Protein AF-A0A382EVH0-F1 (afdb_monomer_lite)

Radius of gyration: 31.36 Å; chains: 1; bounding box: 97×51×86 Å

pLDDT: mean 79.35, std 12.84, range [33.25, 96.19]

Secondary structure (DSSP, 8-state):
-HHHIIIIIIT----SSHHHHHHHHHHHHGGGSS-SS-THHHHHHHHHHHHHHHHIIIIIHHHHHHHHHSS---SS-SS-EE-HHHHHHHH-S---EE---SHHHHHHHHS-HHHHHHHHHHHHHHHHHHHHHHHTTS-TT--TT--HHHHHHHHIIIIIHHHHHHHHHHHHHHHHHHHHHHHHHHHHHHHTTTT-------TT--SS--SSS---------PPPHHHHHHHHHHHHHHHHHHHHHH-TTTS-HHHHHHHHHIIIIIHHHHHHHHHHHHHHHS-----TTHHHHHHHHTT--SSGGGGS-------TTHHHHHHHHHHTT--HHHHHHHHHHHHHHHHHHHHHHHHHHHHHS-SSSTT-HHHHHHHHHHHHHHHHHHHTT---EEE-TT-EETTEEPPTTEEEEE-S-PPTT-EEEEEEEEES-TT-S-GGGS---PPPPPEEEEE-SS----PPPPPP-----------TTSPPPEEEESPTTEEE-SSS--EEEE--TTTTTT-EEEEEEESSTTS-STT-EETT---HHHHHHH-

Sequence (548 aa):
YMLFRLVSDREHLPFPTAPQSALASMALAEESGSEEQTWKWPCFLIGATIGLVFGLIYVGIPALTETFADKKVTILPIPFADLTPMLGRFVGATPIAISFSLAPIFAGLLLPFWSVMGSFAGVLLFMATSPVLHHFGFMPRWVPGMGAVQTQITAGVDFWQPFGMGITLAVAIISIKQVMRAGRERREDRAHKENQDDTCGHPDCSQPAQVRGYCIKHLNRGDFPLWICLSLFFVGAAYPIFLAKTLFPVLVSTSLLVVILLIAFVYAPIMSFVSARLDGLIGQNIQIPHLHEATVFLTGYRGLEIWFVPLAGSDFGGGAETFRIIELTGMRFTSLLKAELVLVPIVLGASLMYWSFLWKLAPIPSDAYPYVQTFWPARAFHEAVRYSATQYSRMWRAGEQVEEETVPLGQAVWSPANLRDQALYYWRVRLTDELEVRNPDLREYGPWSTTGYFYTDFSGAGGQRPPPVAVTARDEEEGAGHLPEVELVGPAQGELVATHEAYLRARVPPSWDERLAVVFELDTDPLFAGHFFQGSSETPVFFETYWR

Organism: NCBI:txid408172

Foldseek 3Di:
DVLLCCQCVPVVFQLLQLLVVLVVVVLVVPVVDDDDDDPSVVVVVVVVVCCVVCCCLQPVQQVVCCVPVVDRDRPADPQWAWCCLVCCVPQPLATDTGGPDCVVVVVCVRADPVVVVVVVVVSVCCSNVRRVCVVVVLQVPDDRRDTNLVSCLRSCLSPVVVVVLVVLVVVVVVLVVVVVVVVVVVVVVVVVPPPDDDPDDDPPDPDPDDDDDDPPVPLPQQDDDVVVVVVVLVVVLVVLLVVLCVVPVPLCDPVNSVVLCCLSPPVQVSQLSSQLNCCSHRVGGRDNPCPLLVSLVVSLAAAQVSNVRDRNNDHPNVVSSVSVSCVSNSHHPVVVVVVCVVVVVVVVVVVVVVVVVVVPPDPPPDPVCVVRVPCVVSVVVVVVLSSCQSFWKDKDAAQDDDPNDGAHQQKMKIWHGDDDAFAKKKKKKWKFLPPVDPDPVPTFIADIAQIAMETEHQPVPDDDRDDDDDDDDPPDPHTDPVADHKDWDDDHHHYYDNDNTDIGMIGGPNVCRVRMDMKMWMDSDNVQPDPRIDINSDHRSNNVSPPD

Structure (mmCIF, N/CA/C/O backbone):
data_AF-A0A382EVH0-F1
#
_entry.id   AF-A0A382EVH0-F1
#
loop_
_atom_site.group_PDB
_atom_site.id
_atom_site.type_symbol
_atom_site.label_atom_id
_atom_site.label_alt_id
_atom_site.label_comp_id
_atom_site.label_asym_id
_atom_site.label_entity_id
_atom_site.label_seq_id
_atom_site.pdbx_PDB_ins_code
_atom_site.Cartn_x
_atom_site.Cartn_y
_atom_site.Cartn_z
_atom_site.occupancy
_atom_site.B_iso_or_equiv
_atom_site.auth_seq_id
_atom_site.auth_comp_id
_atom_site.auth_asym_id
_atom_site.auth_atom_id
_atom_site.pdbx_PDB_model_num
ATOM 1 N N . TYR A 1 1 ? 23.318 7.253 -4.326 1.00 84.12 1 TYR A N 1
ATOM 2 C CA . TYR A 1 1 ? 24.752 7.462 -4.631 1.00 84.12 1 TYR A CA 1
ATOM 3 C C . TYR A 1 1 ? 25.706 6.752 -3.665 1.00 84.12 1 TYR A C 1
ATOM 5 O O . TYR A 1 1 ? 26.525 5.973 -4.127 1.00 84.12 1 TYR A O 1
ATOM 13 N N . MET A 1 2 ? 25.634 6.963 -2.340 1.00 85.62 2 MET A N 1
ATOM 14 C CA . MET A 1 2 ? 26.562 6.295 -1.399 1.00 85.62 2 MET A CA 1
ATOM 15 C C . MET A 1 2 ? 26.546 4.761 -1.533 1.00 85.62 2 MET A C 1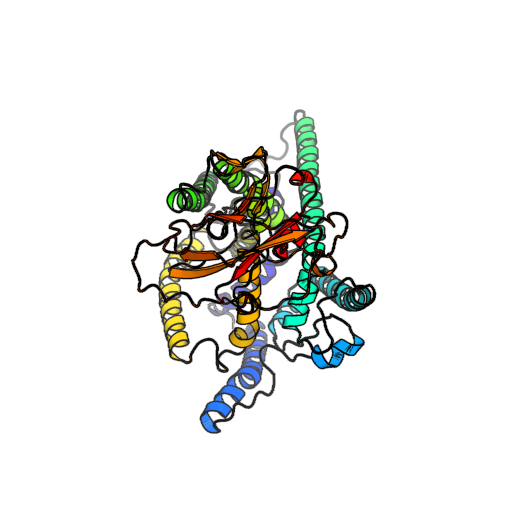
ATOM 17 O O . MET A 1 2 ? 27.600 4.138 -1.598 1.00 85.62 2 MET A O 1
ATOM 21 N N . LEU A 1 3 ? 25.351 4.172 -1.647 1.00 87.12 3 LEU A N 1
ATOM 22 C CA . LEU A 1 3 ? 25.166 2.735 -1.874 1.00 87.12 3 LEU A CA 1
ATOM 23 C C . LEU A 1 3 ? 25.807 2.267 -3.184 1.00 87.12 3 LEU A C 1
ATOM 25 O O . LEU A 1 3 ? 26.497 1.257 -3.190 1.00 87.12 3 LEU A O 1
ATOM 29 N N . PHE A 1 4 ? 25.672 3.048 -4.258 1.00 86.00 4 PHE A N 1
ATOM 30 C CA . PHE A 1 4 ? 26.354 2.790 -5.526 1.00 86.00 4 PHE A CA 1
ATOM 31 C C . PHE A 1 4 ? 27.880 2.695 -5.336 1.00 86.00 4 PHE A C 1
ATOM 33 O O . PHE A 1 4 ? 28.479 1.716 -5.767 1.00 86.00 4 PHE A O 1
ATOM 40 N N . ARG A 1 5 ? 28.508 3.626 -4.601 1.00 82.94 5 ARG A N 1
ATOM 41 C CA . ARG A 1 5 ? 29.955 3.545 -4.322 1.00 82.94 5 ARG A CA 1
ATOM 42 C C . ARG A 1 5 ? 30.335 2.315 -3.491 1.00 82.94 5 ARG A C 1
ATOM 44 O O . ARG A 1 5 ? 31.401 1.739 -3.670 1.00 82.94 5 ARG A O 1
ATOM 51 N N . LEU A 1 6 ? 29.475 1.894 -2.566 1.00 79.81 6 LEU A N 1
ATOM 52 C CA . LEU A 1 6 ? 29.726 0.700 -1.753 1.00 79.81 6 LEU A CA 1
ATOM 53 C C . LEU A 1 6 ? 29.590 -0.597 -2.558 1.00 79.81 6 LEU A C 1
ATOM 55 O O . LEU A 1 6 ? 30.369 -1.522 -2.361 1.00 79.81 6 LEU A O 1
ATOM 59 N N . VAL A 1 7 ? 28.610 -0.670 -3.449 1.00 81.62 7 VAL A N 1
ATOM 60 C CA . VAL A 1 7 ? 28.217 -1.904 -4.136 1.00 81.62 7 VAL A CA 1
ATOM 61 C C . VAL A 1 7 ? 28.938 -2.052 -5.483 1.00 81.62 7 VAL A C 1
ATOM 63 O O . VAL A 1 7 ? 29.468 -3.114 -5.794 1.00 81.62 7 VAL A O 1
ATOM 66 N N . SER A 1 8 ? 29.032 -0.979 -6.266 1.00 78.25 8 SER A N 1
ATOM 67 C CA . SER A 1 8 ? 29.723 -0.969 -7.561 1.00 78.25 8 SER A CA 1
ATOM 68 C C . SER A 1 8 ? 31.223 -0.721 -7.412 1.00 78.25 8 SER A C 1
ATOM 70 O O . SER A 1 8 ? 32.026 -1.524 -7.882 1.00 78.25 8 SER A O 1
ATOM 72 N N . ASP A 1 9 ? 31.625 0.362 -6.733 1.00 73.56 9 ASP A N 1
ATOM 73 C CA . ASP A 1 9 ? 33.047 0.747 -6.701 1.00 73.56 9 ASP A CA 1
ATOM 74 C C . ASP A 1 9 ? 33.857 -0.107 -5.716 1.00 73.56 9 ASP A C 1
ATOM 76 O O . ASP A 1 9 ? 35.034 -0.365 -5.951 1.00 73.56 9 ASP A O 1
ATOM 80 N N . ARG A 1 10 ? 33.250 -0.537 -4.601 1.00 70.38 10 ARG A N 1
ATOM 81 C CA . ARG A 1 10 ? 33.931 -1.339 -3.571 1.00 70.38 10 ARG A CA 1
ATOM 82 C C . ARG A 1 10 ? 33.683 -2.842 -3.698 1.00 70.38 10 ARG A C 1
ATOM 84 O O . ARG A 1 10 ? 34.607 -3.607 -3.433 1.00 70.38 10 ARG A O 1
ATOM 91 N N . GLU A 1 11 ? 32.463 -3.274 -4.013 1.00 71.12 11 GLU A N 1
ATOM 92 C CA . GLU A 1 11 ? 32.129 -4.707 -4.122 1.00 71.12 11 GLU A CA 1
ATOM 93 C C . GLU A 1 11 ? 32.141 -5.242 -5.558 1.00 71.12 11 GLU A C 1
ATOM 95 O O . GLU A 1 11 ? 32.131 -6.459 -5.727 1.00 71.12 11 GLU A O 1
ATOM 100 N N . HIS A 1 12 ? 32.232 -4.373 -6.571 1.00 73.12 12 HIS A N 1
ATOM 101 C CA . HIS A 1 12 ? 32.300 -4.748 -7.988 1.00 73.12 12 HIS A CA 1
ATOM 102 C C . HIS A 1 12 ? 31.192 -5.708 -8.421 1.00 73.12 12 HIS A C 1
ATOM 104 O O . HIS A 1 12 ? 31.428 -6.678 -9.143 1.00 73.12 12 HIS A O 1
ATOM 110 N N . LEU A 1 13 ? 29.969 -5.442 -7.964 1.00 77.38 13 LEU A N 1
ATOM 111 C CA . LEU A 1 13 ? 28.834 -6.269 -8.343 1.00 77.38 13 LEU A CA 1
ATOM 112 C C . LEU A 1 13 ? 28.483 -6.096 -9.831 1.00 77.38 13 LEU A C 1
ATOM 114 O O . LEU A 1 13 ? 28.702 -5.021 -10.397 1.00 77.38 13 LEU A O 1
ATOM 118 N N . PRO A 1 14 ? 27.965 -7.154 -10.481 1.00 76.00 14 PRO A N 1
ATOM 119 C CA . PRO A 1 14 ? 27.775 -7.177 -11.929 1.00 76.00 14 PRO A CA 1
ATOM 120 C C . PRO A 1 14 ? 26.652 -6.259 -12.433 1.00 76.00 14 PRO A C 1
ATOM 122 O O . PRO A 1 14 ? 26.761 -5.775 -13.556 1.00 76.00 14 PRO A O 1
ATOM 125 N N . PHE A 1 15 ? 25.613 -6.007 -11.626 1.00 82.38 15 PHE A N 1
ATOM 126 C CA . PHE A 1 15 ? 24.382 -5.297 -12.009 1.00 82.38 15 PHE A CA 1
ATOM 127 C C . PHE A 1 15 ? 23.805 -5.826 -13.334 1.00 82.38 15 PHE A C 1
ATOM 129 O O . PHE A 1 15 ? 23.929 -5.161 -14.358 1.00 82.38 15 PHE A O 1
ATOM 136 N N . PRO A 1 16 ? 23.198 -7.025 -13.361 1.00 79.12 16 PRO A N 1
ATOM 137 C CA . PRO A 1 16 ? 22.853 -7.713 -14.611 1.00 79.12 16 PRO A CA 1
ATOM 138 C C . PRO A 1 16 ? 21.879 -6.939 -15.519 1.00 79.12 16 PRO A C 1
ATOM 140 O O . PRO A 1 16 ? 21.933 -7.083 -16.740 1.00 79.12 16 PRO A O 1
ATOM 143 N N . THR A 1 17 ? 21.015 -6.104 -14.946 1.00 81.94 17 THR A N 1
ATOM 144 C CA . THR A 1 17 ? 19.997 -5.307 -15.649 1.00 81.94 17 THR A CA 1
ATOM 145 C C . THR A 1 17 ? 20.523 -3.954 -16.148 1.00 81.94 17 THR A C 1
ATOM 147 O O . THR A 1 17 ? 20.099 -3.479 -17.203 1.00 81.94 17 THR A O 1
ATOM 150 N N . ALA A 1 18 ? 21.516 -3.361 -15.473 1.00 83.50 18 ALA A N 1
ATOM 151 C CA . ALA A 1 18 ? 22.031 -2.032 -15.812 1.00 83.50 18 ALA A CA 1
ATOM 152 C C . ALA A 1 18 ? 22.633 -1.921 -17.235 1.00 83.50 18 ALA A C 1
ATOM 154 O O . ALA A 1 18 ? 22.338 -0.936 -17.916 1.00 83.50 18 ALA A O 1
ATOM 155 N N . PRO A 1 19 ? 23.428 -2.888 -17.746 1.00 81.38 19 PRO A N 1
ATOM 156 C CA . PRO A 1 19 ? 23.922 -2.858 -19.122 1.00 81.38 19 PRO A CA 1
ATOM 157 C C . PRO A 1 19 ? 22.810 -2.848 -20.164 1.00 81.38 19 PRO A C 1
ATOM 159 O O . PRO A 1 19 ? 22.935 -2.151 -21.164 1.00 81.38 19 PRO A O 1
ATOM 162 N N . GLN A 1 20 ? 21.713 -3.572 -19.927 1.00 80.81 20 GLN A N 1
ATOM 163 C CA . GLN A 1 20 ? 20.587 -3.616 -20.862 1.00 80.81 20 GLN A CA 1
ATOM 164 C C . GLN A 1 20 ? 19.915 -2.243 -20.961 1.00 80.81 20 GLN A C 1
ATOM 166 O O . GLN A 1 20 ? 19.731 -1.713 -22.057 1.00 80.81 20 GLN A O 1
ATOM 171 N N . SER A 1 21 ? 19.637 -1.621 -19.814 1.00 82.69 21 SER A N 1
ATOM 172 C CA . SER A 1 21 ? 19.067 -0.270 -19.739 1.00 82.69 21 SER A CA 1
ATOM 173 C C . SER A 1 21 ? 19.998 0.794 -20.337 1.00 82.69 21 SER A C 1
ATOM 175 O O . SER A 1 21 ? 19.539 1.714 -21.022 1.00 82.69 21 SER A O 1
ATOM 177 N N . ALA A 1 22 ? 21.313 0.662 -20.129 1.00 82.38 22 ALA A N 1
ATOM 178 C CA . ALA A 1 22 ? 22.314 1.549 -20.719 1.00 82.38 22 ALA A CA 1
ATOM 179 C C . ALA A 1 22 ? 22.361 1.419 -22.249 1.00 82.38 22 ALA A C 1
ATOM 181 O O . ALA A 1 22 ? 22.276 2.429 -22.944 1.00 82.38 22 ALA A O 1
ATOM 182 N N . LEU A 1 23 ? 22.414 0.191 -22.778 1.00 80.31 23 LEU A N 1
ATOM 183 C CA . LEU A 1 23 ? 22.398 -0.077 -24.219 1.00 80.31 23 LEU A CA 1
ATOM 184 C C . LEU A 1 23 ? 21.116 0.434 -24.882 1.00 80.31 23 LEU A C 1
ATOM 186 O O . LEU A 1 23 ? 21.189 1.038 -25.948 1.00 80.31 23 LEU A O 1
ATOM 190 N N . ALA A 1 24 ? 19.956 0.247 -24.245 1.00 78.88 24 ALA A N 1
ATOM 191 C CA . ALA A 1 24 ? 18.687 0.769 -24.746 1.00 78.88 24 ALA A CA 1
ATOM 192 C C . ALA A 1 24 ? 18.693 2.306 -24.824 1.00 78.88 24 ALA A C 1
ATOM 194 O O . ALA A 1 24 ? 18.275 2.883 -25.827 1.00 78.88 24 ALA A O 1
ATOM 195 N N . SER A 1 25 ? 19.227 2.972 -23.797 1.00 80.81 25 SER A N 1
ATOM 196 C CA . SER A 1 25 ? 19.345 4.435 -23.765 1.00 80.81 25 SER A CA 1
ATOM 197 C C . SER A 1 25 ? 20.328 4.960 -24.819 1.00 80.81 25 SER A C 1
ATOM 199 O O . SER A 1 25 ? 20.043 5.944 -25.497 1.00 80.81 25 SER A O 1
ATOM 201 N N . MET A 1 26 ? 21.469 4.287 -25.001 1.00 77.56 26 MET A N 1
ATOM 202 C CA . MET A 1 26 ? 22.458 4.641 -26.025 1.00 77.56 26 MET A CA 1
ATOM 203 C C . MET A 1 26 ? 21.928 4.401 -27.438 1.00 77.56 26 MET A C 1
ATOM 205 O O . MET A 1 26 ? 22.149 5.231 -28.314 1.00 77.56 26 MET A O 1
ATOM 209 N N . ALA A 1 27 ? 21.174 3.321 -27.658 1.00 76.31 27 ALA A N 1
ATOM 210 C CA . ALA A 1 27 ? 20.561 3.035 -28.951 1.00 76.31 27 ALA A CA 1
ATOM 211 C C . ALA A 1 27 ? 19.615 4.156 -29.410 1.00 76.31 27 ALA A C 1
ATOM 213 O O . ALA A 1 27 ? 19.609 4.471 -30.595 1.00 76.31 27 ALA A O 1
ATOM 214 N N . LEU A 1 28 ? 18.879 4.779 -28.481 1.00 74.94 28 LEU A N 1
ATOM 215 C CA . LEU A 1 28 ? 18.019 5.937 -28.758 1.00 74.94 28 LEU A CA 1
ATOM 216 C C . LEU A 1 28 ? 18.809 7.244 -28.948 1.00 74.94 28 LEU A C 1
ATOM 218 O O . LEU A 1 28 ? 18.378 8.120 -29.688 1.00 74.94 28 LEU A O 1
ATOM 222 N N . ALA A 1 29 ? 19.952 7.402 -28.276 1.00 73.94 29 ALA A N 1
ATOM 223 C CA . ALA A 1 29 ? 20.764 8.618 -28.363 1.00 73.94 29 ALA A CA 1
ATOM 224 C C . ALA A 1 29 ? 21.659 8.664 -29.620 1.00 73.94 29 ALA A C 1
ATOM 226 O O . ALA A 1 29 ? 21.868 9.734 -30.198 1.00 73.94 29 ALA A O 1
ATOM 227 N N . GLU A 1 30 ? 22.181 7.514 -30.055 1.00 66.38 30 GLU A N 1
ATOM 228 C CA . GLU A 1 30 ? 23.108 7.382 -31.192 1.00 66.38 30 GLU A CA 1
ATOM 229 C C . GLU A 1 30 ? 22.458 7.652 -32.562 1.00 66.38 30 GLU A C 1
ATOM 231 O O . GLU A 1 30 ? 23.175 7.881 -33.532 1.00 66.38 30 GLU A O 1
ATOM 236 N N . GLU A 1 31 ? 21.127 7.746 -32.656 1.00 54.28 31 GLU A N 1
ATOM 237 C CA . GLU A 1 31 ? 20.429 8.189 -33.880 1.00 54.28 31 GLU A CA 1
ATOM 238 C C . GLU A 1 31 ? 20.773 9.631 -34.306 1.00 54.28 31 GLU A C 1
ATOM 240 O O . GLU A 1 31 ? 20.476 10.039 -35.428 1.00 54.28 31 GLU A O 1
ATOM 245 N N . SER A 1 32 ? 21.430 10.410 -33.441 1.00 52.53 32 SER A N 1
ATOM 246 C CA . SER A 1 32 ? 21.798 11.805 -33.710 1.00 52.53 32 SER A CA 1
ATOM 247 C C . SER A 1 32 ? 23.140 12.001 -34.441 1.00 52.53 32 SER A C 1
ATOM 249 O O . SER A 1 32 ? 23.478 13.142 -34.765 1.00 52.53 32 SER A O 1
ATOM 251 N N . GLY A 1 33 ? 23.903 10.935 -34.739 1.00 47.22 33 GLY A N 1
ATOM 252 C CA . GLY A 1 33 ? 25.257 11.043 -35.303 1.00 47.22 33 GLY A CA 1
ATOM 253 C C . GLY A 1 33 ? 25.628 10.014 -36.382 1.00 47.22 33 GLY A C 1
ATOM 254 O O . GLY A 1 33 ? 25.896 8.860 -36.084 1.00 47.22 33 GLY A O 1
ATOM 255 N N . SER A 1 34 ? 25.745 10.488 -37.628 1.00 53.75 34 SER A N 1
ATOM 256 C CA . SER A 1 34 ? 26.608 10.006 -38.736 1.00 53.75 34 SER A CA 1
ATOM 257 C C . SER A 1 34 ? 26.632 8.533 -39.197 1.00 53.75 34 SER A C 1
ATOM 259 O O . SER A 1 34 ? 27.389 8.252 -40.124 1.00 53.75 34 SER A O 1
ATOM 261 N N . GLU A 1 35 ? 25.856 7.595 -38.651 1.00 56.12 35 GLU A N 1
ATOM 262 C CA . GLU A 1 35 ? 25.794 6.225 -39.200 1.00 56.12 35 GLU A CA 1
ATOM 263 C C . GLU A 1 35 ? 24.622 6.044 -40.181 1.00 56.12 35 GLU A C 1
ATOM 265 O O . GLU A 1 35 ? 23.448 6.126 -39.815 1.00 56.12 35 GLU A O 1
ATOM 270 N N . GLU A 1 36 ? 24.939 5.775 -41.452 1.00 54.75 36 GLU A N 1
ATOM 271 C CA . GLU A 1 36 ? 23.964 5.361 -42.466 1.00 54.75 36 GLU A CA 1
ATOM 272 C C . GLU A 1 36 ? 23.407 3.965 -42.116 1.00 54.75 36 GLU A C 1
ATOM 274 O O . GLU A 1 36 ? 24.109 2.962 -42.185 1.00 54.75 36 GLU A O 1
ATOM 279 N N . GLN A 1 37 ? 22.129 3.919 -41.721 1.00 58.69 37 GLN A N 1
ATOM 280 C CA . GLN A 1 37 ? 21.306 2.720 -41.478 1.00 58.69 37 GLN A CA 1
ATOM 281 C C . GLN A 1 37 ? 21.930 1.619 -40.599 1.00 58.69 37 GLN A C 1
ATOM 283 O O . GLN A 1 37 ? 22.273 0.525 -41.046 1.00 58.69 37 GLN A O 1
ATOM 288 N N . THR A 1 38 ? 21.956 1.860 -39.290 1.00 65.19 38 THR A N 1
ATOM 289 C CA . THR A 1 38 ? 22.256 0.838 -38.281 1.00 65.19 38 THR A CA 1
ATOM 290 C C . THR A 1 38 ? 21.152 -0.240 -38.224 1.00 65.19 38 THR A C 1
ATOM 292 O O . THR A 1 38 ? 19.964 0.059 -38.358 1.00 65.19 38 THR A O 1
ATOM 295 N N . TRP A 1 39 ? 21.515 -1.494 -37.909 1.00 73.62 39 TRP A N 1
ATOM 296 C CA . TRP A 1 39 ? 20.605 -2.633 -37.630 1.00 73.62 39 TRP A CA 1
ATOM 297 C C . TRP A 1 39 ? 19.488 -2.338 -36.601 1.00 73.62 39 TRP A C 1
ATOM 299 O O . TRP A 1 39 ? 18.513 -3.082 -36.494 1.00 73.62 39 TRP A O 1
ATOM 309 N N . LYS A 1 40 ? 19.626 -1.234 -35.860 1.00 72.69 40 LYS A N 1
ATOM 310 C CA . LYS A 1 40 ? 18.672 -0.699 -34.887 1.00 72.69 40 LYS A CA 1
ATOM 311 C C . LYS A 1 40 ? 17.367 -0.217 -35.529 1.00 72.69 40 LYS A C 1
ATOM 313 O O . LYS A 1 40 ? 16.314 -0.439 -34.940 1.00 72.69 40 LYS A O 1
ATOM 318 N N . TRP A 1 41 ? 17.407 0.366 -36.732 1.00 76.50 41 TRP A N 1
ATOM 319 C CA . TRP A 1 41 ? 16.213 0.874 -37.427 1.00 76.50 41 TRP A CA 1
ATOM 320 C C . TRP A 1 41 ? 15.179 -0.224 -37.720 1.00 76.50 41 TRP A C 1
ATOM 322 O O . TRP A 1 41 ? 14.013 -0.047 -37.370 1.00 76.50 41 TRP A O 1
ATOM 332 N N . PRO A 1 42 ? 15.564 -1.386 -38.286 1.00 82.75 42 PRO A N 1
ATOM 333 C CA . PRO A 1 42 ? 14.664 -2.530 -38.402 1.00 82.75 42 PRO A CA 1
ATOM 334 C C . PRO A 1 42 ? 14.059 -2.969 -37.062 1.00 82.75 42 PRO A C 1
ATOM 336 O O . PRO A 1 42 ? 12.852 -3.184 -36.984 1.00 82.75 42 PRO A O 1
ATOM 339 N N . CYS A 1 43 ? 14.858 -3.058 -35.993 1.00 81.56 43 CYS A N 1
ATOM 340 C CA . CYS A 1 43 ? 14.367 -3.438 -34.664 1.00 81.56 43 CYS A CA 1
ATOM 341 C C . CYS A 1 43 ? 13.370 -2.415 -34.100 1.00 81.56 43 CYS A C 1
ATOM 343 O O . CYS A 1 43 ? 12.326 -2.798 -33.567 1.00 81.56 43 CYS A O 1
ATOM 345 N N . PHE A 1 44 ? 13.661 -1.122 -34.259 1.00 81.81 44 PHE A N 1
ATOM 346 C CA . PHE A 1 44 ? 12.766 -0.038 -33.869 1.00 81.81 44 PHE A CA 1
ATOM 347 C C . PHE A 1 44 ? 11.455 -0.089 -34.658 1.00 81.81 44 PHE A C 1
ATOM 349 O O . PHE A 1 44 ? 10.384 -0.038 -34.062 1.00 81.81 44 PHE A O 1
ATOM 356 N N . LEU A 1 45 ? 11.517 -0.277 -35.980 1.00 87.75 45 LEU A N 1
ATOM 357 C CA . LEU A 1 45 ? 10.335 -0.401 -36.833 1.00 87.75 45 LEU A CA 1
ATOM 358 C C . LEU A 1 45 ? 9.488 -1.627 -36.484 1.00 87.75 45 LEU A C 1
ATOM 360 O O . LEU A 1 45 ? 8.263 -1.523 -36.482 1.00 87.75 45 LEU A O 1
ATOM 364 N N . ILE A 1 46 ? 10.100 -2.767 -36.147 1.00 89.62 46 ILE A N 1
ATOM 365 C CA . ILE A 1 46 ? 9.375 -3.953 -35.667 1.00 89.62 46 ILE A CA 1
ATOM 366 C C . ILE A 1 46 ? 8.635 -3.618 -34.369 1.00 89.62 46 ILE A C 1
ATOM 368 O O . ILE A 1 46 ? 7.428 -3.845 -34.282 1.00 89.62 46 ILE A O 1
ATOM 372 N N . GLY A 1 47 ? 9.324 -3.029 -33.386 1.00 88.00 47 GLY A N 1
ATOM 373 C CA . GLY A 1 47 ? 8.715 -2.616 -32.120 1.00 88.00 47 GLY A CA 1
ATOM 374 C C . GLY A 1 47 ? 7.586 -1.599 -32.308 1.00 88.00 47 GLY A C 1
ATOM 375 O O . GLY A 1 47 ? 6.496 -1.781 -31.767 1.00 88.00 47 GLY A O 1
ATOM 376 N N . ALA A 1 48 ? 7.808 -0.574 -33.134 1.00 88.94 48 ALA A N 1
ATOM 377 C CA . ALA A 1 48 ? 6.820 0.449 -33.464 1.00 88.94 48 ALA A CA 1
ATOM 378 C C . ALA A 1 48 ? 5.608 -0.140 -34.198 1.00 88.94 48 ALA A C 1
ATOM 380 O O . ALA A 1 48 ? 4.474 0.214 -33.887 1.00 88.94 48 ALA A O 1
ATOM 381 N N . THR A 1 49 ? 5.823 -1.081 -35.121 1.00 94.19 49 THR A N 1
ATOM 382 C CA . THR A 1 49 ? 4.740 -1.765 -35.843 1.00 94.19 49 THR A CA 1
ATOM 383 C C . THR A 1 49 ? 3.923 -2.640 -34.898 1.00 94.19 49 THR A C 1
ATOM 385 O O . THR A 1 49 ? 2.697 -2.563 -34.917 1.00 94.19 49 THR A O 1
ATOM 388 N N . ILE A 1 50 ? 4.573 -3.422 -34.026 1.00 93.00 50 ILE A N 1
ATOM 389 C CA . ILE A 1 50 ? 3.885 -4.213 -32.994 1.00 93.00 50 ILE A CA 1
ATOM 390 C C . ILE A 1 50 ? 3.070 -3.290 -32.084 1.00 93.00 50 ILE A C 1
ATOM 392 O O . ILE A 1 50 ? 1.891 -3.549 -31.857 1.00 93.00 50 ILE A O 1
ATOM 396 N N . GLY A 1 51 ? 3.669 -2.196 -31.605 1.00 90.44 51 GLY A N 1
ATOM 397 C CA . GLY A 1 51 ? 3.008 -1.213 -30.749 1.00 90.44 51 GLY A CA 1
ATOM 398 C C . GLY A 1 51 ? 1.819 -0.529 -31.425 1.00 90.44 51 GLY A C 1
ATOM 399 O O . GLY A 1 51 ? 0.774 -0.378 -30.798 1.00 90.44 51 GLY A O 1
ATOM 400 N N . LEU A 1 52 ? 1.935 -0.171 -32.707 1.00 93.44 52 LEU A N 1
ATOM 401 C CA . LEU A 1 52 ? 0.863 0.454 -33.483 1.00 93.44 52 LEU A CA 1
ATOM 402 C C . LEU A 1 52 ? -0.284 -0.526 -33.737 1.00 93.44 52 LEU A C 1
ATOM 404 O O . LEU A 1 52 ? -1.437 -0.183 -33.488 1.00 93.44 52 LEU A O 1
ATOM 408 N N . VAL A 1 53 ? 0.015 -1.749 -34.185 1.00 93.62 53 VAL A N 1
ATOM 409 C CA . VAL A 1 53 ? -0.999 -2.789 -34.426 1.00 93.62 53 VAL A CA 1
ATOM 410 C C . VAL A 1 53 ? -1.708 -3.150 -33.124 1.00 93.62 53 VAL A C 1
ATOM 412 O O . VAL A 1 53 ? -2.938 -3.181 -33.076 1.00 93.62 53 VAL A O 1
ATOM 415 N N . PHE A 1 54 ? -0.949 -3.369 -32.050 1.00 91.12 54 PHE A N 1
ATOM 416 C CA . PHE A 1 54 ? -1.515 -3.662 -30.741 1.00 91.12 54 PHE A CA 1
ATOM 417 C C . PHE A 1 54 ? -2.335 -2.483 -30.209 1.00 91.12 54 PHE A C 1
ATOM 419 O O . PHE A 1 54 ? -3.466 -2.682 -29.784 1.00 91.12 54 PHE A O 1
ATOM 426 N N . GLY A 1 55 ? -1.823 -1.253 -30.287 1.00 88.38 55 GLY A N 1
ATOM 427 C CA . GLY A 1 55 ? -2.529 -0.046 -29.855 1.00 88.38 55 GLY A CA 1
ATOM 428 C C . GLY A 1 55 ? -3.818 0.201 -30.640 1.00 88.38 55 GLY A C 1
ATOM 429 O O . GLY A 1 55 ? -4.835 0.566 -30.049 1.00 88.38 55 GLY A O 1
ATOM 430 N N . LEU A 1 56 ? -3.819 -0.074 -31.947 1.00 90.25 56 LEU A N 1
ATOM 431 C CA . LEU A 1 56 ? -5.015 -0.008 -32.781 1.00 90.25 56 LEU A CA 1
ATOM 432 C C . LEU A 1 56 ? -6.063 -1.031 -32.328 1.00 90.25 56 LEU A C 1
ATOM 434 O O . LEU A 1 56 ? -7.220 -0.664 -32.168 1.00 90.25 56 LEU A O 1
ATOM 438 N N . ILE A 1 57 ? -5.679 -2.284 -32.076 1.00 89.81 57 ILE A N 1
ATOM 439 C CA . ILE A 1 57 ? -6.618 -3.334 -31.642 1.00 89.81 57 ILE A CA 1
ATOM 440 C C . ILE A 1 57 ? -7.110 -3.098 -30.207 1.00 89.81 57 ILE A C 1
ATOM 442 O O . ILE A 1 57 ? -8.296 -3.256 -29.923 1.00 89.81 57 ILE A O 1
ATOM 446 N N . TYR A 1 58 ? -6.201 -2.731 -29.305 1.00 85.19 58 TYR A N 1
ATOM 447 C CA . TYR A 1 58 ? -6.443 -2.665 -27.865 1.00 85.19 58 TYR A CA 1
ATOM 448 C C . TYR A 1 58 ? -7.121 -1.358 -27.428 1.00 85.19 58 TYR A C 1
ATOM 450 O O . TYR A 1 58 ? -7.945 -1.378 -26.520 1.00 85.19 58 TYR A O 1
ATOM 458 N N . VAL A 1 59 ? -6.811 -0.226 -28.073 1.00 83.62 59 VAL A N 1
ATOM 459 C CA . VAL A 1 59 ? -7.353 1.105 -27.723 1.00 83.62 59 VAL A CA 1
ATOM 460 C C . VAL A 1 59 ? -8.110 1.738 -28.890 1.00 83.62 59 VAL A C 1
ATOM 462 O O . VAL A 1 59 ? -9.209 2.253 -28.699 1.00 83.62 59 VAL A O 1
ATOM 465 N N . GLY A 1 60 ? -7.551 1.676 -30.102 1.00 85.69 60 GLY A N 1
ATOM 466 C CA . GLY A 1 60 ? -8.104 2.346 -31.282 1.00 85.69 60 GLY A CA 1
ATOM 467 C C . GLY A 1 60 ? -9.495 1.849 -31.681 1.00 85.69 60 GLY A C 1
ATOM 468 O O . GLY A 1 60 ? -10.406 2.657 -31.820 1.00 85.69 60 GLY A O 1
ATOM 469 N N . ILE A 1 61 ? -9.690 0.535 -31.830 1.00 87.88 61 ILE A N 1
ATOM 470 C CA . ILE A 1 61 ? -10.976 -0.063 -32.219 1.00 87.88 61 ILE A CA 1
ATOM 471 C C . ILE A 1 61 ? -12.069 0.236 -31.181 1.00 87.88 61 ILE A C 1
ATOM 473 O O . ILE A 1 61 ? -13.121 0.735 -31.591 1.00 87.88 61 ILE A O 1
ATOM 477 N N . PRO A 1 62 ? -11.863 0.016 -29.865 1.00 84.50 62 PRO A N 1
ATOM 478 C CA . PRO A 1 62 ? -12.853 0.403 -28.863 1.00 84.50 62 PRO A CA 1
ATOM 479 C C . PRO A 1 62 ? -13.218 1.890 -28.929 1.00 84.50 62 PRO A C 1
ATOM 481 O O . PRO A 1 62 ? -14.399 2.213 -28.950 1.00 84.50 62 PRO A O 1
ATOM 484 N N . ALA A 1 63 ? -12.229 2.783 -29.042 1.00 82.50 63 ALA A N 1
ATOM 485 C CA . ALA A 1 63 ? -12.470 4.226 -29.084 1.00 82.50 63 ALA A CA 1
ATOM 486 C C . ALA A 1 63 ? -13.197 4.678 -30.365 1.00 82.50 63 ALA A C 1
ATOM 488 O O . ALA A 1 63 ? -14.096 5.512 -30.308 1.00 82.50 63 ALA A O 1
ATOM 489 N N . LEU A 1 64 ? -12.833 4.130 -31.528 1.00 85.75 64 LEU A N 1
ATOM 490 C CA . LEU A 1 64 ? -13.488 4.443 -32.803 1.00 85.75 64 LEU A CA 1
ATOM 491 C C . LEU A 1 64 ? -14.914 3.879 -32.857 1.00 85.75 64 LEU A C 1
ATOM 493 O O . LEU A 1 64 ? -15.823 4.537 -33.347 1.00 85.75 64 LEU A O 1
ATOM 497 N N . THR A 1 65 ? -15.141 2.669 -32.349 1.00 85.44 65 THR A N 1
ATOM 498 C CA . THR A 1 65 ? -16.491 2.077 -32.336 1.00 85.44 65 THR A CA 1
ATOM 499 C C . THR A 1 65 ? -17.418 2.792 -31.358 1.00 85.44 65 THR A C 1
ATOM 501 O O . THR A 1 65 ? -18.581 3.018 -31.679 1.00 85.44 65 THR A O 1
ATOM 504 N N . GLU A 1 66 ? -16.894 3.240 -30.218 1.00 82.56 66 GLU A N 1
ATOM 505 C CA . GLU A 1 66 ? -17.625 4.080 -29.271 1.00 82.56 66 GLU A CA 1
ATOM 506 C C . GLU A 1 66 ? -18.028 5.423 -29.900 1.00 82.56 66 GLU A C 1
ATOM 508 O O . GLU A 1 66 ? -19.196 5.790 -29.843 1.00 82.56 66 GLU A O 1
ATOM 513 N N . THR A 1 67 ? -17.114 6.116 -30.589 1.00 82.62 67 THR A N 1
ATOM 514 C CA . THR A 1 67 ? -17.425 7.426 -31.193 1.00 82.62 67 THR A CA 1
ATOM 515 C C . THR A 1 67 ? -18.327 7.348 -32.424 1.00 82.62 67 THR A C 1
ATOM 517 O O . THR A 1 67 ? -19.165 8.228 -32.612 1.00 82.62 67 THR A O 1
ATOM 520 N N . PHE A 1 68 ? -18.170 6.330 -33.277 1.00 86.19 68 PHE A N 1
ATOM 521 C CA . PHE A 1 68 ? -18.918 6.231 -34.538 1.00 86.19 68 PHE A CA 1
ATOM 522 C C . PHE A 1 68 ? -20.202 5.397 -34.448 1.00 86.19 68 PHE A C 1
ATOM 524 O O . PHE A 1 68 ? -21.128 5.647 -35.218 1.00 86.19 68 PHE A O 1
ATOM 531 N N . ALA A 1 69 ? -20.265 4.398 -33.564 1.00 82.44 69 ALA A N 1
ATOM 532 C CA . ALA A 1 69 ? -21.382 3.452 -33.479 1.00 82.44 69 ALA A CA 1
ATOM 533 C C . ALA A 1 69 ? -22.137 3.500 -32.139 1.00 82.44 69 ALA A C 1
ATOM 535 O O . ALA A 1 69 ? -23.042 2.687 -31.940 1.00 82.44 69 ALA A O 1
ATOM 536 N N . ASP A 1 70 ? -21.752 4.405 -31.228 1.00 80.75 70 ASP A N 1
ATOM 537 C CA . ASP A 1 70 ? -22.302 4.552 -29.866 1.00 80.75 70 ASP A CA 1
ATOM 538 C C . ASP A 1 70 ? -22.297 3.228 -29.068 1.00 80.75 70 ASP A C 1
ATOM 540 O O . ASP A 1 70 ? -23.073 2.992 -28.142 1.00 80.75 70 ASP A O 1
ATOM 544 N N . LYS A 1 71 ? -21.426 2.298 -29.485 1.00 81.25 71 LYS A N 1
ATOM 545 C CA . LYS A 1 71 ? -21.246 0.966 -28.911 1.00 81.25 71 LYS A CA 1
ATOM 546 C C . LYS A 1 71 ? -19.771 0.616 -28.929 1.00 81.25 71 LYS A C 1
ATOM 548 O O . LYS A 1 71 ? -19.179 0.397 -29.984 1.00 81.25 71 LYS A O 1
ATOM 553 N N . LYS A 1 72 ? -19.196 0.505 -27.737 1.00 79.44 72 LYS A N 1
ATOM 554 C CA . LYS A 1 72 ? -17.804 0.116 -27.533 1.00 79.44 72 LYS A CA 1
ATOM 555 C C . LYS A 1 72 ? -17.621 -1.376 -27.813 1.00 79.44 72 LYS A C 1
ATOM 557 O O . LYS A 1 72 ? -18.070 -2.217 -27.034 1.00 79.44 72 LYS A O 1
ATOM 562 N N . VAL A 1 73 ? -16.953 -1.716 -28.914 1.00 83.06 73 VAL A N 1
ATOM 563 C CA . VAL A 1 73 ? -16.599 -3.106 -29.236 1.00 83.06 73 VAL A CA 1
ATOM 564 C C . VAL A 1 73 ? -15.197 -3.397 -28.709 1.00 83.06 73 VAL A C 1
ATOM 566 O O . VAL A 1 73 ? -14.199 -2.928 -29.255 1.00 83.06 73 VAL A O 1
ATOM 569 N N . THR A 1 74 ? -15.111 -4.187 -27.641 1.00 82.00 74 THR A N 1
ATOM 570 C CA . THR A 1 74 ? -13.844 -4.633 -27.050 1.00 82.00 74 THR A CA 1
ATOM 571 C C . THR A 1 74 ? -13.481 -6.030 -27.551 1.00 82.00 74 THR A C 1
ATOM 573 O O . THR A 1 74 ? -14.090 -7.023 -27.169 1.00 82.00 74 THR A O 1
ATOM 576 N N . ILE A 1 75 ? -12.464 -6.118 -28.416 1.00 84.00 75 ILE A N 1
ATOM 577 C CA . ILE A 1 75 ? -11.939 -7.412 -28.895 1.00 84.00 75 ILE A CA 1
ATOM 578 C C . ILE A 1 75 ? -11.178 -8.122 -27.769 1.00 84.00 75 ILE A C 1
ATOM 580 O O . ILE A 1 75 ? -11.371 -9.311 -27.529 1.00 84.00 75 ILE A O 1
ATOM 584 N N . LEU A 1 76 ? -10.312 -7.378 -27.078 1.00 85.81 76 LEU A N 1
ATOM 585 C CA . LEU A 1 76 ? -9.556 -7.846 -25.922 1.00 85.81 76 LEU A CA 1
ATOM 586 C C . LEU A 1 76 ? -10.104 -7.142 -24.674 1.00 85.81 76 LEU A C 1
ATOM 588 O O . LEU A 1 76 ? -10.114 -5.908 -24.642 1.00 85.81 76 LEU A O 1
ATOM 592 N N . PRO A 1 77 ? -10.586 -7.878 -23.658 1.00 83.25 77 PRO A N 1
ATOM 593 C CA . PRO A 1 77 ? -11.135 -7.264 -22.460 1.00 83.25 77 PRO A CA 1
ATOM 594 C C . PRO A 1 77 ? -10.036 -6.572 -21.647 1.00 83.25 77 PRO A C 1
ATOM 596 O O . PRO A 1 77 ? -8.949 -7.113 -21.432 1.00 83.25 77 PRO A O 1
ATOM 599 N N . ILE A 1 78 ? -10.355 -5.368 -21.174 1.00 82.50 78 ILE A N 1
ATOM 600 C CA . ILE A 1 78 ? -9.504 -4.539 -20.320 1.00 82.50 78 ILE A CA 1
ATOM 601 C C . ILE A 1 78 ? -10.136 -4.537 -18.921 1.00 82.50 78 ILE A C 1
ATOM 603 O O . ILE A 1 78 ? -11.331 -4.263 -18.829 1.00 82.50 78 ILE A O 1
ATOM 607 N N . PRO A 1 79 ? -9.386 -4.776 -17.830 1.00 81.62 79 PRO A N 1
ATOM 608 C CA . PRO A 1 79 ? -7.930 -4.962 -17.776 1.00 81.62 79 PRO A CA 1
ATOM 609 C C . PRO A 1 79 ? -7.428 -6.390 -18.071 1.00 81.62 79 PRO A C 1
ATOM 611 O O . PRO A 1 79 ? -6.239 -6.566 -18.348 1.00 81.62 79 PRO A O 1
ATOM 614 N N . PHE A 1 80 ? -8.292 -7.403 -17.996 1.00 89.88 80 PHE A N 1
ATOM 615 C CA . PHE A 1 80 ? -7.959 -8.808 -18.251 1.00 89.88 80 PHE A CA 1
ATOM 616 C C . PHE A 1 80 ? -9.223 -9.624 -18.562 1.00 89.88 80 PHE A C 1
ATOM 618 O O . PHE A 1 80 ? -10.334 -9.197 -18.251 1.00 89.88 80 PHE A O 1
ATOM 625 N N . ALA A 1 81 ? -9.054 -10.817 -19.136 1.00 90.25 81 ALA A N 1
ATOM 626 C CA . ALA A 1 81 ? -10.112 -11.825 -19.192 1.00 90.25 81 ALA A CA 1
ATOM 627 C C . ALA A 1 81 ? -10.120 -12.638 -17.891 1.00 90.25 81 ALA A C 1
ATOM 629 O O . ALA A 1 81 ? -9.131 -13.303 -17.574 1.00 90.25 81 ALA A O 1
ATOM 630 N N . ASP A 1 82 ? -11.221 -12.581 -17.143 1.00 90.06 82 ASP A N 1
ATOM 631 C CA . ASP A 1 82 ? -11.380 -13.339 -15.902 1.00 90.06 82 ASP A CA 1
ATOM 632 C C . ASP A 1 82 ? -11.912 -14.749 -16.186 1.00 90.06 82 ASP A C 1
ATOM 634 O O . ASP A 1 82 ? -13.038 -14.921 -16.656 1.00 90.06 82 ASP A O 1
ATOM 638 N N . LEU A 1 83 ? -11.098 -15.765 -15.899 1.00 90.69 83 LEU A N 1
ATOM 639 C CA . LEU A 1 83 ? -11.474 -17.176 -16.011 1.00 90.69 83 LEU A CA 1
ATOM 640 C C . LEU A 1 83 ? -11.792 -17.793 -14.643 1.00 90.69 83 LEU A C 1
ATOM 642 O O . LEU A 1 83 ? -12.239 -18.939 -14.574 1.00 90.69 83 LEU A O 1
ATOM 646 N N . THR A 1 84 ? -11.594 -17.043 -13.558 1.00 90.25 84 THR A N 1
ATOM 647 C CA . THR A 1 84 ? -11.757 -17.512 -12.177 1.00 90.25 84 THR A CA 1
ATOM 648 C C . THR A 1 84 ? -13.180 -17.979 -11.876 1.00 90.25 84 THR A C 1
ATOM 650 O O . THR A 1 84 ? -13.314 -19.066 -11.320 1.00 90.25 84 THR A O 1
ATOM 653 N N . PRO A 1 85 ? -14.258 -17.282 -12.290 1.00 87.75 85 PRO A N 1
ATOM 654 C CA . PRO A 1 85 ? -15.616 -17.759 -12.023 1.00 87.75 85 PRO A CA 1
ATOM 655 C C . PRO A 1 85 ? -15.928 -19.103 -12.695 1.00 87.75 85 PRO A C 1
ATOM 657 O O . PRO A 1 85 ? -16.643 -19.927 -12.129 1.00 87.75 85 PRO A O 1
ATOM 660 N N . MET A 1 86 ? -15.373 -19.350 -13.888 1.00 88.75 86 MET A N 1
ATOM 661 C CA . MET A 1 86 ? -15.615 -20.584 -14.649 1.00 88.75 86 MET A CA 1
ATOM 662 C C . MET A 1 86 ? -14.738 -21.742 -14.163 1.00 88.75 86 MET A C 1
ATOM 664 O O . MET A 1 86 ? -15.212 -22.866 -14.002 1.00 88.75 86 MET A O 1
ATOM 668 N N . LEU A 1 87 ? -13.452 -21.472 -13.924 1.00 87.19 87 LEU A N 1
ATOM 669 C CA . LEU A 1 87 ? -12.464 -22.478 -13.529 1.00 87.19 87 LEU A CA 1
ATOM 670 C C . LEU A 1 87 ? -12.399 -22.695 -12.016 1.00 87.19 87 LEU A C 1
ATOM 672 O O . LEU A 1 87 ? -11.892 -23.725 -11.579 1.00 87.19 87 LEU A O 1
ATOM 676 N N . GLY A 1 88 ? -12.934 -21.775 -11.212 1.00 81.88 88 GLY A N 1
ATOM 677 C CA . GLY A 1 88 ? -12.857 -21.802 -9.752 1.00 81.88 88 GLY A CA 1
ATOM 678 C C . GLY A 1 88 ? -13.431 -23.081 -9.152 1.00 81.88 88 GLY A C 1
ATOM 679 O O . GLY A 1 88 ? -12.878 -23.607 -8.192 1.00 81.88 88 GLY A O 1
ATOM 680 N N . ARG A 1 89 ? -14.461 -23.667 -9.778 1.00 82.25 89 ARG A N 1
ATOM 681 C CA . ARG A 1 89 ? -15.015 -24.966 -9.364 1.00 82.25 89 ARG A CA 1
ATOM 682 C C . ARG A 1 89 ? -13.988 -26.108 -9.405 1.00 82.25 89 ARG A C 1
ATOM 684 O O . ARG A 1 89 ? -14.119 -27.053 -8.636 1.00 82.25 89 ARG A O 1
ATOM 691 N N . PHE A 1 90 ? -13.000 -26.032 -10.295 1.00 84.19 90 PHE A N 1
ATOM 692 C CA . PHE A 1 90 ? -11.975 -27.063 -10.477 1.00 84.19 90 PHE A CA 1
ATOM 693 C C . PHE A 1 90 ? -10.653 -26.698 -9.805 1.00 84.19 90 PHE A C 1
ATOM 695 O O . PHE A 1 90 ? -10.018 -27.557 -9.203 1.00 84.19 90 PHE A O 1
ATOM 702 N N . VAL A 1 91 ? -10.234 -25.435 -9.925 1.00 83.31 91 VAL A N 1
ATOM 703 C CA . VAL A 1 91 ? -8.891 -24.985 -9.524 1.00 83.31 91 VAL A CA 1
ATOM 704 C C . VAL A 1 91 ? -8.883 -24.299 -8.155 1.00 83.31 91 VAL A C 1
ATOM 706 O O . VAL A 1 91 ? -7.809 -23.933 -7.708 1.00 83.31 91 VAL A O 1
ATOM 709 N N . GLY A 1 92 ? -10.042 -24.154 -7.489 1.00 82.44 92 GLY A N 1
ATOM 710 C CA . GLY A 1 92 ? -10.227 -23.807 -6.066 1.00 82.44 92 GLY A CA 1
ATOM 711 C C . GLY A 1 92 ? -9.411 -22.619 -5.541 1.00 82.44 92 GLY A C 1
ATOM 712 O O . GLY A 1 92 ? -8.196 -22.702 -5.443 1.00 82.44 92 GLY A O 1
ATOM 713 N N . ALA A 1 93 ? -10.056 -21.513 -5.162 1.00 85.75 93 ALA A N 1
ATOM 714 C CA . ALA A 1 93 ? -9.407 -20.319 -4.588 1.00 85.75 93 ALA A CA 1
ATOM 715 C C . ALA A 1 93 ? -8.171 -19.761 -5.343 1.00 85.75 93 ALA A C 1
ATOM 717 O O . ALA A 1 93 ? -7.459 -18.900 -4.830 1.00 85.75 93 ALA A O 1
ATOM 718 N N . THR A 1 94 ? -7.929 -20.199 -6.583 1.00 90.12 94 THR A N 1
ATOM 719 C CA . THR A 1 94 ? -6.833 -19.722 -7.428 1.00 90.12 94 THR A CA 1
ATOM 720 C C . THR A 1 94 ? -7.363 -18.668 -8.397 1.00 90.12 94 THR A C 1
ATOM 722 O O . THR A 1 94 ? -8.182 -19.012 -9.253 1.00 90.12 94 THR A O 1
ATOM 725 N N . PRO A 1 95 ? -6.907 -17.404 -8.323 1.00 90.38 95 PRO A N 1
ATOM 726 C CA . PRO A 1 95 ? -7.262 -16.392 -9.308 1.00 90.38 95 PRO A CA 1
ATOM 727 C C . PRO A 1 95 ? -6.598 -16.711 -10.653 1.00 90.38 95 PRO A C 1
ATOM 729 O O . PRO A 1 95 ? -5.372 -16.755 -10.758 1.00 90.38 95 PRO A O 1
ATOM 732 N N . ILE A 1 96 ? -7.405 -16.919 -11.695 1.00 90.62 96 ILE A N 1
ATOM 733 C CA . ILE A 1 96 ? -6.933 -17.168 -13.062 1.00 90.62 96 ILE A CA 1
ATOM 734 C C . ILE A 1 96 ? -7.471 -16.054 -13.953 1.00 90.62 96 ILE A C 1
ATOM 736 O O . ILE A 1 96 ? -8.628 -16.063 -14.374 1.00 90.62 96 ILE A O 1
ATOM 740 N N . ALA A 1 97 ? -6.601 -15.096 -14.250 1.00 90.12 97 ALA A N 1
ATOM 741 C CA . ALA A 1 97 ? -6.891 -13.967 -15.118 1.00 90.12 97 ALA A CA 1
ATOM 742 C C . ALA A 1 97 ? -5.825 -13.857 -16.210 1.00 90.12 97 ALA A C 1
ATOM 744 O O . ALA A 1 97 ? -4.627 -13.875 -15.926 1.00 90.12 97 ALA A O 1
ATOM 745 N N . ILE A 1 98 ? -6.259 -13.716 -17.463 1.00 89.75 98 ILE A N 1
ATOM 746 C CA . ILE A 1 98 ? -5.359 -13.520 -18.601 1.00 89.75 98 ILE A CA 1
ATOM 747 C C . ILE A 1 98 ? -5.289 -12.027 -18.902 1.00 89.75 98 ILE A C 1
ATOM 749 O O . ILE A 1 98 ? -6.240 -11.440 -19.422 1.00 89.75 98 ILE A O 1
ATOM 753 N N . SER A 1 99 ? -4.157 -11.407 -18.571 1.00 87.25 99 SER A N 1
ATOM 754 C CA . SER A 1 99 ? -3.861 -10.046 -19.015 1.00 87.25 99 SER A CA 1
ATOM 755 C C . SER A 1 99 ? -3.319 -10.066 -20.441 1.00 87.25 99 SER A C 1
ATOM 757 O O . SER A 1 99 ? -2.396 -10.816 -20.746 1.00 87.25 99 SER A O 1
ATOM 759 N N . PHE A 1 100 ? -3.849 -9.194 -21.297 1.00 87.31 100 PHE A N 1
ATOM 760 C CA . PHE A 1 100 ? -3.385 -9.031 -22.679 1.00 87.31 100 PHE A CA 1
ATOM 761 C C . PHE A 1 100 ? -2.267 -7.986 -22.822 1.00 87.31 100 PHE A C 1
ATOM 763 O O . PHE A 1 100 ? -1.992 -7.517 -23.922 1.00 87.31 100 PHE A O 1
ATOM 770 N N . SER A 1 101 ? -1.619 -7.596 -21.720 1.00 85.81 101 SER A N 1
ATOM 771 C CA . SER A 1 101 ? -0.483 -6.675 -21.759 1.00 85.81 101 SER A CA 1
ATOM 772 C C . SER A 1 101 ? 0.743 -7.340 -22.387 1.00 85.81 101 SER A C 1
ATOM 774 O O . SER A 1 101 ? 1.139 -8.432 -21.986 1.00 85.81 101 SER A O 1
ATOM 776 N N . LEU A 1 102 ? 1.395 -6.650 -23.325 1.00 87.25 102 LEU A N 1
ATOM 777 C CA . LEU A 1 102 ? 2.672 -7.089 -23.899 1.00 87.25 102 LEU A CA 1
ATOM 778 C C . LEU A 1 102 ? 3.869 -6.804 -22.978 1.00 87.25 102 LEU A C 1
ATOM 780 O O . LEU A 1 102 ? 4.957 -7.332 -23.205 1.00 87.25 102 LEU A O 1
ATOM 784 N N . ALA A 1 103 ? 3.692 -5.986 -21.934 1.00 85.81 103 ALA A N 1
ATOM 785 C CA . ALA A 1 103 ? 4.791 -5.567 -21.067 1.00 85.81 103 ALA A CA 1
ATOM 786 C C . ALA A 1 103 ? 5.521 -6.746 -20.387 1.00 85.81 103 ALA A C 1
ATOM 788 O O . ALA A 1 103 ? 6.749 -6.763 -20.443 1.00 85.81 103 ALA A O 1
ATOM 789 N N . PRO A 1 104 ? 4.839 -7.770 -19.826 1.00 86.00 104 PRO A N 1
ATOM 790 C CA . PRO A 1 104 ? 5.519 -8.933 -19.251 1.00 86.00 104 PRO A CA 1
ATOM 791 C C . PRO A 1 104 ? 6.304 -9.751 -20.283 1.00 86.00 104 PRO A C 1
ATOM 793 O O . PRO A 1 104 ? 7.346 -10.306 -19.949 1.00 86.00 104 PRO A O 1
ATOM 796 N N . ILE A 1 105 ? 5.836 -9.803 -21.537 1.00 87.75 105 ILE A N 1
ATOM 797 C CA . ILE A 1 105 ? 6.519 -10.522 -22.623 1.00 87.75 105 ILE A CA 1
ATOM 798 C C . ILE A 1 105 ? 7.847 -9.830 -22.934 1.00 87.75 105 ILE A C 1
ATOM 800 O O . ILE A 1 105 ? 8.891 -10.477 -22.925 1.00 87.75 105 ILE A O 1
ATOM 804 N N . PHE A 1 106 ? 7.828 -8.510 -23.141 1.00 86.31 106 PHE A N 1
ATOM 805 C CA . PHE A 1 106 ? 9.049 -7.742 -23.398 1.00 86.31 106 PHE A CA 1
ATOM 806 C C . PHE A 1 106 ? 9.985 -7.699 -22.187 1.00 86.31 106 PHE A C 1
ATOM 808 O O . PHE A 1 106 ? 11.195 -7.817 -22.356 1.00 86.31 106 PHE A O 1
ATOM 815 N N . ALA A 1 107 ? 9.447 -7.601 -20.968 1.00 82.94 107 ALA A N 1
ATOM 816 C CA . ALA A 1 107 ? 10.248 -7.690 -19.751 1.00 82.94 107 ALA A CA 1
ATOM 817 C C . ALA A 1 107 ? 10.943 -9.058 -19.633 1.00 82.94 107 ALA A C 1
ATOM 819 O O . ALA A 1 107 ? 12.130 -9.122 -19.323 1.00 82.94 107 ALA A O 1
ATOM 820 N N . GLY A 1 108 ? 10.243 -10.151 -19.952 1.00 83.31 108 GLY A N 1
ATOM 821 C CA . GLY A 1 108 ? 10.801 -11.504 -19.941 1.00 83.31 108 GLY A CA 1
ATOM 822 C C . GLY A 1 108 ? 11.960 -11.723 -20.919 1.00 83.31 108 GLY A C 1
ATOM 823 O O . GLY A 1 108 ? 12.816 -12.557 -20.645 1.00 83.31 108 GLY A O 1
ATOM 824 N N . LEU A 1 109 ? 12.033 -10.959 -22.017 1.00 84.06 109 LEU A N 1
ATOM 825 C CA . LEU A 1 109 ? 13.166 -10.998 -22.957 1.00 84.06 109 LEU A CA 1
ATOM 826 C C . LEU A 1 109 ? 14.448 -10.373 -22.382 1.00 84.06 109 LEU A C 1
ATOM 828 O O . LEU A 1 109 ? 15.538 -10.670 -22.866 1.00 84.06 109 LEU A O 1
ATOM 832 N N . LEU A 1 110 ? 14.316 -9.495 -21.384 1.00 78.25 110 LEU A N 1
ATOM 833 C CA . LEU A 1 110 ? 15.425 -8.742 -20.791 1.00 78.25 110 LEU A CA 1
ATOM 834 C C . LEU A 1 110 ? 15.878 -9.320 -19.445 1.00 78.25 110 LEU A C 1
ATOM 836 O O . LEU A 1 110 ? 17.025 -9.128 -19.043 1.00 78.25 110 LEU A O 1
ATOM 840 N N . LEU A 1 111 ? 14.980 -10.005 -18.735 1.00 79.38 111 LEU A N 1
ATOM 841 C CA . LEU A 1 111 ? 15.250 -10.536 -17.405 1.00 79.38 111 LEU A CA 1
ATOM 842 C C . LEU A 1 111 ? 16.158 -11.779 -17.438 1.00 79.38 111 LEU A C 1
ATOM 844 O O . LEU A 1 111 ? 16.083 -12.587 -18.368 1.00 79.38 111 LEU A O 1
ATOM 848 N N . PRO A 1 112 ? 16.985 -11.999 -16.396 1.00 79.88 112 PRO A N 1
ATOM 849 C CA . PRO A 1 112 ? 17.799 -13.204 -16.289 1.00 79.88 112 PRO A CA 1
ATOM 850 C C . PRO A 1 112 ? 16.946 -14.478 -16.326 1.00 79.88 112 PRO A C 1
ATOM 852 O O . PRO A 1 112 ? 15.977 -14.605 -15.576 1.00 79.88 112 PRO A O 1
ATOM 855 N N . PHE A 1 113 ? 17.351 -15.468 -17.129 1.00 83.31 113 PHE A N 1
ATOM 856 C CA . PHE A 1 113 ? 16.598 -16.716 -17.323 1.00 83.31 113 PHE A CA 1
ATOM 857 C C . PHE A 1 113 ? 16.193 -17.398 -16.005 1.00 83.31 113 PHE A C 1
ATOM 859 O O . PHE A 1 113 ? 15.037 -17.775 -15.823 1.00 83.31 113 PHE A O 1
ATOM 866 N N . TRP A 1 114 ? 17.121 -17.507 -15.051 1.00 82.75 114 TRP A N 1
ATOM 867 C CA . TRP A 1 114 ? 16.854 -18.138 -13.754 1.00 82.75 114 TRP A CA 1
ATOM 868 C C . TRP A 1 114 ? 15.863 -17.359 -12.888 1.00 82.75 114 TRP A C 1
ATOM 870 O O . TRP A 1 114 ? 15.109 -17.975 -12.137 1.00 82.75 114 TRP A O 1
ATOM 880 N N . SER A 1 115 ? 15.823 -16.031 -13.021 1.00 78.81 115 SER A N 1
ATOM 881 C CA . SER A 1 115 ? 14.810 -15.204 -12.362 1.00 78.81 115 SER A CA 1
ATOM 882 C C . SER A 1 115 ? 13.420 -15.535 -12.917 1.00 78.81 115 SER A C 1
ATOM 884 O O . SER A 1 115 ? 12.511 -15.847 -12.148 1.00 78.81 115 SER A O 1
ATOM 886 N N . VAL A 1 116 ? 13.284 -15.609 -14.248 1.00 86.00 116 VAL A N 1
ATOM 887 C CA . VAL A 1 116 ? 12.021 -15.964 -14.921 1.00 86.00 116 VAL A CA 1
ATOM 888 C C . VAL A 1 116 ? 11.568 -17.381 -14.558 1.00 86.00 116 VAL A C 1
ATOM 890 O O . VAL A 1 116 ? 10.399 -17.587 -14.235 1.00 86.00 116 VAL A O 1
ATOM 893 N N . MET A 1 117 ? 12.481 -18.358 -14.554 1.00 89.19 117 MET A N 1
ATOM 894 C CA . MET A 1 117 ? 12.163 -19.734 -14.150 1.00 89.19 117 MET A CA 1
ATOM 895 C C . MET A 1 117 ? 11.742 -19.825 -12.680 1.00 89.19 117 MET A C 1
ATOM 897 O O . MET A 1 117 ? 10.810 -20.561 -12.362 1.00 89.19 117 MET A O 1
ATOM 901 N N . GLY A 1 118 ? 12.376 -19.054 -11.790 1.00 87.19 118 GLY A N 1
ATOM 902 C CA . GLY A 1 118 ? 11.985 -18.962 -10.384 1.00 87.19 118 GLY A CA 1
ATOM 903 C C . GLY A 1 118 ? 10.573 -18.399 -10.208 1.00 87.19 118 GLY A C 1
ATOM 904 O O . GLY A 1 118 ? 9.756 -18.999 -9.509 1.00 87.19 118 GLY A O 1
ATOM 905 N N . SER A 1 119 ? 10.249 -17.297 -10.893 1.00 85.75 119 SER A N 1
ATOM 906 C CA . SER A 1 119 ? 8.896 -16.726 -10.886 1.00 85.75 119 SER A CA 1
ATOM 907 C C . SER A 1 119 ? 7.859 -17.692 -11.465 1.00 85.75 119 SER A C 1
ATOM 909 O O . SER A 1 119 ? 6.789 -17.859 -10.884 1.00 85.75 119 SER A O 1
ATOM 911 N N . PHE A 1 120 ? 8.183 -18.377 -12.565 1.00 90.38 120 PHE A N 1
ATOM 912 C CA . PHE A 1 120 ? 7.309 -19.380 -13.175 1.00 90.38 120 PHE A CA 1
ATOM 913 C C . PHE A 1 120 ? 7.030 -20.557 -12.228 1.00 90.38 120 PHE A C 1
ATOM 915 O O . PHE A 1 120 ? 5.873 -20.925 -12.025 1.00 90.38 120 PHE A O 1
ATOM 922 N N . ALA A 1 121 ? 8.067 -21.103 -11.586 1.00 93.62 121 ALA A N 1
ATOM 923 C CA . ALA A 1 121 ? 7.917 -22.160 -10.590 1.00 93.62 121 ALA A CA 1
ATOM 924 C C . ALA A 1 121 ? 7.077 -21.703 -9.386 1.00 93.62 121 ALA A C 1
ATOM 926 O O . ALA A 1 121 ? 6.237 -22.463 -8.905 1.00 93.62 121 ALA A O 1
ATOM 927 N N . GLY A 1 122 ? 7.249 -20.455 -8.935 1.00 89.69 122 GLY A N 1
ATOM 928 C CA . GLY A 1 122 ? 6.435 -19.860 -7.874 1.00 89.69 122 GLY A CA 1
ATOM 929 C C . GLY A 1 122 ? 4.948 -19.784 -8.234 1.00 89.69 122 GLY A C 1
ATOM 930 O O . GLY A 1 122 ? 4.105 -20.162 -7.423 1.00 89.69 122 GLY A O 1
ATOM 931 N N . VAL A 1 123 ? 4.617 -19.373 -9.463 1.00 90.06 123 VAL A N 1
ATOM 932 C CA . VAL A 1 123 ? 3.227 -19.340 -9.954 1.00 90.06 123 VAL A CA 1
ATOM 933 C C . VAL A 1 123 ? 2.634 -20.748 -10.048 1.00 90.06 123 VAL A C 1
ATOM 935 O O . VAL A 1 123 ? 1.501 -20.954 -9.619 1.00 90.06 123 VAL A O 1
ATOM 938 N N . LEU A 1 124 ? 3.388 -21.732 -10.551 1.00 91.69 124 LEU A N 1
ATOM 939 C CA . LEU A 1 124 ? 2.924 -23.124 -10.594 1.00 91.69 124 LEU A CA 1
ATOM 940 C C . LEU A 1 124 ? 2.686 -23.695 -9.193 1.00 91.69 124 LEU A C 1
ATOM 942 O O . LEU A 1 124 ? 1.672 -24.353 -8.964 1.00 91.69 124 LEU A O 1
ATOM 946 N N . LEU A 1 125 ? 3.587 -23.416 -8.247 1.00 91.81 125 LEU A N 1
ATOM 947 C CA . LEU A 1 125 ? 3.423 -23.817 -6.853 1.00 91.81 125 LEU A CA 1
ATOM 948 C C . LEU A 1 125 ? 2.164 -23.185 -6.254 1.00 91.81 125 LEU A C 1
ATOM 950 O O . LEU A 1 125 ? 1.375 -23.886 -5.627 1.00 91.81 125 LEU A O 1
ATOM 954 N N . PHE A 1 126 ? 1.947 -21.890 -6.477 1.00 90.31 126 PHE A N 1
ATOM 955 C CA . PHE A 1 126 ? 0.755 -21.182 -6.019 1.00 90.31 126 PHE A CA 1
ATOM 956 C C . PHE A 1 126 ? -0.532 -21.778 -6.612 1.00 90.31 126 PHE A C 1
ATOM 958 O O . PHE A 1 126 ? -1.485 -22.034 -5.875 1.00 90.31 126 PHE A O 1
ATOM 965 N N . MET A 1 127 ? -0.538 -22.067 -7.917 1.00 90.00 127 MET A N 1
ATOM 966 C CA . MET A 1 127 ? -1.677 -22.655 -8.631 1.00 90.00 127 MET A CA 1
ATOM 967 C C . MET A 1 127 ? -1.982 -24.091 -8.182 1.00 90.00 127 MET A C 1
ATOM 969 O O . MET A 1 127 ? -3.143 -24.484 -8.140 1.00 90.00 127 MET A O 1
ATOM 973 N N . ALA A 1 128 ? -0.963 -24.877 -7.828 1.00 91.19 128 ALA A N 1
ATOM 974 C CA . ALA A 1 128 ? -1.147 -26.234 -7.315 1.00 91.19 128 ALA A CA 1
ATOM 975 C C . ALA A 1 128 ? -1.535 -26.258 -5.827 1.00 91.19 128 ALA A C 1
ATOM 977 O O . ALA A 1 128 ? -2.336 -27.090 -5.408 1.00 91.19 128 ALA A O 1
ATOM 978 N N . THR A 1 129 ? -0.976 -25.351 -5.022 1.00 91.44 129 THR A N 1
ATOM 979 C CA . THR A 1 129 ? -1.129 -25.365 -3.558 1.00 91.44 129 THR A CA 1
ATOM 980 C C . THR A 1 129 ? -2.432 -24.709 -3.106 1.00 91.44 129 THR A C 1
ATOM 982 O O . THR A 1 129 ? -3.049 -25.188 -2.161 1.00 91.44 129 THR A O 1
ATOM 985 N N . SER A 1 130 ? -2.896 -23.660 -3.788 1.00 91.44 130 SER A N 1
ATOM 986 C CA . SER A 1 130 ? -4.146 -22.964 -3.436 1.00 91.44 130 SER A CA 1
ATOM 987 C C . SER A 1 130 ? -5.380 -23.884 -3.366 1.00 91.44 130 SER A C 1
ATOM 989 O O . SER A 1 130 ? -6.043 -23.876 -2.327 1.00 91.44 130 SER A O 1
ATOM 991 N N . PRO A 1 131 ? -5.675 -24.748 -4.363 1.00 90.69 131 PRO A N 1
ATOM 992 C CA . PRO A 1 131 ? -6.818 -25.658 -4.265 1.00 90.69 131 PRO A CA 1
ATOM 993 C C . PRO A 1 131 ? -6.668 -26.686 -3.140 1.00 90.69 131 PRO A C 1
ATOM 995 O O . PRO A 1 131 ? -7.659 -27.054 -2.509 1.00 90.69 131 PRO A O 1
ATOM 998 N N . VAL A 1 132 ? -5.438 -27.128 -2.856 1.00 90.81 132 VAL A N 1
ATOM 999 C CA . VAL A 1 132 ? -5.148 -28.052 -1.751 1.00 90.81 132 VAL A CA 1
ATOM 1000 C C . VAL A 1 132 ? -5.430 -27.379 -0.406 1.00 90.81 132 VAL A C 1
ATOM 1002 O O . VAL A 1 132 ? -6.122 -27.950 0.432 1.00 90.81 132 VAL A O 1
ATOM 1005 N N . LEU A 1 133 ? -4.965 -26.143 -0.216 1.00 90.50 133 LEU A N 1
ATOM 1006 C CA . LEU A 1 133 ? -5.216 -25.356 0.995 1.00 90.50 133 LEU A CA 1
ATOM 1007 C C . LEU A 1 133 ? -6.705 -25.080 1.207 1.00 90.50 133 LEU A C 1
ATOM 1009 O O . LEU A 1 133 ? -7.197 -25.194 2.330 1.00 90.50 133 LEU A O 1
ATOM 1013 N N . HIS A 1 134 ? -7.431 -24.776 0.131 1.00 89.06 134 HIS A N 1
ATOM 1014 C CA . HIS A 1 134 ? -8.880 -24.623 0.184 1.00 89.06 134 HIS A CA 1
ATOM 1015 C C . HIS A 1 134 ? -9.573 -25.933 0.595 1.00 89.06 134 HIS A C 1
ATOM 1017 O O . HIS A 1 134 ? -10.456 -25.913 1.448 1.00 89.06 134 HIS A O 1
ATOM 1023 N N . HIS A 1 135 ? -9.141 -27.087 0.068 1.00 86.81 135 HIS A N 1
ATOM 1024 C CA . HIS A 1 135 ? -9.698 -28.388 0.461 1.00 86.81 135 HIS A CA 1
ATOM 1025 C C . HIS A 1 135 ? -9.465 -28.721 1.945 1.00 86.81 135 HIS A C 1
ATOM 1027 O O . HIS A 1 135 ? -10.318 -29.342 2.573 1.00 86.81 135 HIS A O 1
ATOM 1033 N N . PHE A 1 136 ? -8.349 -28.265 2.521 1.00 89.94 136 PHE A N 1
ATOM 1034 C CA . PHE A 1 136 ? -8.052 -28.393 3.952 1.00 89.94 136 PHE A CA 1
ATOM 1035 C C . PHE A 1 136 ? -8.724 -27.329 4.840 1.00 89.94 136 PHE A C 1
ATOM 1037 O O . PHE A 1 136 ? -8.519 -27.340 6.051 1.00 89.94 136 PHE A O 1
ATOM 1044 N N . GLY A 1 137 ? -9.535 -26.429 4.274 1.00 86.19 137 GLY A N 1
ATOM 1045 C CA . GLY A 1 137 ? -10.296 -25.435 5.037 1.00 86.19 137 GLY A CA 1
ATOM 1046 C C . GLY A 1 137 ? -9.511 -24.184 5.445 1.00 86.19 137 GLY A C 1
ATOM 1047 O O . GLY A 1 137 ? -10.011 -23.404 6.249 1.00 86.19 137 GLY A O 1
ATOM 1048 N N . PHE A 1 138 ? -8.318 -23.946 4.885 1.00 87.06 138 PHE A N 1
ATOM 1049 C CA . PHE A 1 138 ? -7.520 -22.743 5.181 1.00 87.06 138 PHE A CA 1
ATOM 1050 C C . PHE A 1 138 ? -8.029 -21.466 4.490 1.00 87.06 138 PHE A C 1
ATOM 1052 O O . PHE A 1 138 ? -7.498 -20.392 4.743 1.00 87.06 138 PHE A O 1
ATOM 1059 N N . MET A 1 139 ? -9.029 -21.565 3.608 1.00 88.25 139 MET A N 1
ATOM 1060 C CA . MET A 1 139 ? -9.615 -20.426 2.883 1.00 88.25 139 MET A CA 1
ATOM 1061 C C . MET A 1 139 ? -11.146 -20.429 3.018 1.00 88.25 139 MET A C 1
ATOM 1063 O O . MET A 1 139 ? -11.849 -20.632 2.026 1.00 88.25 139 MET A O 1
ATOM 1067 N N . PRO A 1 140 ? -11.685 -20.275 4.242 1.00 83.00 140 PRO A N 1
ATOM 1068 C CA . PRO A 1 140 ? -13.109 -20.463 4.518 1.00 83.00 140 PRO A CA 1
ATOM 1069 C C . PRO A 1 140 ? -14.006 -19.395 3.879 1.00 83.00 140 PRO A C 1
ATOM 1071 O O . PRO A 1 140 ? -15.199 -19.633 3.711 1.00 83.00 140 PRO A O 1
ATOM 1074 N N . ARG A 1 141 ? -13.464 -18.217 3.536 1.00 84.81 141 ARG A N 1
ATOM 1075 C CA . ARG A 1 141 ? -14.256 -17.100 2.992 1.00 84.81 141 ARG A CA 1
ATOM 1076 C C . ARG A 1 141 ? -14.425 -17.166 1.480 1.00 84.81 141 ARG A C 1
ATOM 1078 O O . ARG A 1 141 ? -15.267 -16.456 0.935 1.00 84.81 141 ARG A O 1
ATOM 1085 N N . TRP A 1 142 ? -13.615 -17.965 0.789 1.00 89.06 142 TRP A N 1
ATOM 1086 C CA . TRP A 1 142 ? -13.698 -18.081 -0.660 1.00 89.06 142 TRP A CA 1
ATOM 1087 C C . TRP A 1 142 ? -14.869 -18.978 -1.067 1.00 89.06 142 TRP A C 1
ATOM 1089 O O . TRP A 1 142 ? -15.055 -20.059 -0.513 1.00 89.06 142 TRP A O 1
ATOM 1099 N N . VAL A 1 143 ? -15.635 -18.556 -2.078 1.00 88.50 143 VAL A N 1
ATOM 1100 C CA . VAL A 1 143 ? -16.712 -19.375 -2.651 1.00 88.50 143 VAL A CA 1
ATOM 1101 C C . VAL A 1 143 ? -16.583 -19.500 -4.171 1.00 88.50 143 VAL A C 1
ATOM 1103 O O . VAL A 1 143 ? -16.156 -18.549 -4.840 1.00 88.50 143 VAL A O 1
ATOM 1106 N N . PRO A 1 144 ? -16.990 -20.644 -4.756 1.00 86.31 144 PRO A N 1
ATOM 1107 C CA . PRO A 1 144 ? -17.051 -20.792 -6.204 1.00 86.31 144 PRO A CA 1
ATOM 1108 C C . PRO A 1 144 ? -17.949 -19.718 -6.833 1.00 86.31 144 PRO A C 1
ATOM 1110 O O . PRO A 1 144 ? -19.095 -19.546 -6.428 1.00 86.31 144 PRO A O 1
ATOM 1113 N N . GLY A 1 145 ? -17.429 -19.015 -7.841 1.00 85.19 145 GLY A N 1
ATOM 1114 C CA . GLY A 1 145 ? -18.126 -17.922 -8.532 1.00 85.19 145 GLY A CA 1
ATOM 1115 C C . GLY A 1 145 ? -17.560 -16.529 -8.247 1.00 85.19 145 GLY A C 1
ATOM 1116 O O . GLY A 1 145 ? -17.876 -15.599 -8.986 1.00 85.19 145 GLY A O 1
ATOM 1117 N N . MET A 1 146 ? -16.682 -16.379 -7.247 1.00 89.19 146 MET A N 1
ATOM 1118 C CA . MET A 1 146 ? -15.929 -15.136 -7.045 1.00 89.19 146 MET A CA 1
ATOM 1119 C C . MET A 1 146 ? -15.019 -14.826 -8.247 1.00 89.19 146 MET A C 1
ATOM 1121 O O . MET A 1 146 ? -14.395 -15.719 -8.825 1.00 89.19 146 MET A O 1
ATOM 1125 N N . GLY A 1 147 ? -14.909 -13.542 -8.602 1.00 88.81 147 GLY A N 1
ATOM 1126 C CA . GLY A 1 147 ? -13.974 -13.073 -9.634 1.00 88.81 147 GLY A CA 1
ATOM 1127 C C . GLY A 1 147 ? -12.507 -13.160 -9.197 1.00 88.81 147 GLY A C 1
ATOM 1128 O O . GLY A 1 147 ? -12.210 -13.355 -8.015 1.00 88.81 147 GLY A O 1
ATOM 1129 N N . ALA A 1 148 ? -11.571 -12.968 -10.130 1.00 89.56 148 ALA A N 1
ATOM 1130 C CA . ALA A 1 148 ? -10.127 -13.012 -9.876 1.00 89.56 148 ALA A CA 1
ATOM 1131 C C . ALA A 1 148 ? -9.702 -12.045 -8.767 1.00 89.56 148 ALA A C 1
ATOM 1133 O O . ALA A 1 148 ? -8.976 -12.431 -7.855 1.00 89.56 148 ALA A O 1
ATOM 1134 N N . VAL A 1 149 ? -10.185 -10.797 -8.821 1.00 88.31 149 VAL A N 1
ATOM 1135 C CA . VAL A 1 149 ? -9.826 -9.766 -7.834 1.00 88.31 149 VAL A CA 1
ATOM 1136 C C . VAL A 1 149 ? -10.314 -10.176 -6.450 1.00 88.31 149 VAL A C 1
ATOM 1138 O O . VAL A 1 149 ? -9.522 -10.235 -5.523 1.00 88.31 149 VAL A O 1
ATOM 1141 N N . GLN A 1 150 ? -11.589 -10.538 -6.309 1.00 87.06 150 GLN A N 1
ATOM 1142 C CA . GLN A 1 150 ? -12.155 -10.971 -5.025 1.00 87.06 150 GLN A CA 1
ATOM 1143 C C . GLN A 1 150 ? -11.472 -12.230 -4.482 1.00 87.06 150 GLN A C 1
ATOM 1145 O O . GLN A 1 150 ? -11.207 -12.319 -3.285 1.00 87.06 150 GLN A O 1
ATOM 1150 N N . THR A 1 151 ? -11.137 -13.176 -5.360 1.00 90.06 151 THR A N 1
ATOM 1151 C CA . THR A 1 151 ? -10.385 -14.383 -4.999 1.00 90.06 151 THR A CA 1
ATOM 1152 C C . THR A 1 151 ? -8.994 -14.025 -4.477 1.00 90.06 151 THR A C 1
ATOM 1154 O O . THR A 1 151 ? -8.576 -14.543 -3.448 1.00 90.06 151 THR A O 1
ATOM 1157 N N . GLN A 1 152 ? -8.298 -13.085 -5.122 1.00 88.50 152 GLN A N 1
ATOM 1158 C CA . GLN A 1 152 ? -7.000 -12.595 -4.658 1.00 88.50 152 GLN A CA 1
ATOM 1159 C C . GLN A 1 152 ? -7.089 -11.914 -3.282 1.00 88.50 152 GLN A C 1
ATOM 1161 O O . GLN A 1 152 ? -6.181 -12.082 -2.472 1.00 88.50 152 GLN A O 1
ATOM 1166 N N . ILE A 1 153 ? -8.170 -11.177 -3.000 1.00 84.38 153 ILE A N 1
ATOM 1167 C CA . ILE A 1 153 ? -8.400 -10.553 -1.686 1.00 84.38 153 ILE A CA 1
ATOM 1168 C C . ILE A 1 153 ? -8.647 -11.627 -0.626 1.00 84.38 153 ILE A C 1
ATOM 1170 O O . ILE A 1 153 ? -7.951 -11.666 0.382 1.00 84.38 153 ILE A O 1
ATOM 1174 N N . THR A 1 154 ? -9.630 -12.497 -0.853 1.00 85.94 154 THR A N 1
ATOM 1175 C CA . THR A 1 154 ? -10.084 -13.497 0.127 1.00 85.94 154 THR A CA 1
ATOM 1176 C C . THR A 1 154 ? -9.002 -14.530 0.427 1.00 85.94 154 THR A C 1
ATOM 1178 O O . THR A 1 154 ? -8.603 -14.668 1.578 1.00 85.94 154 THR A O 1
ATOM 1181 N N . ALA A 1 155 ? -8.427 -15.166 -0.599 1.00 88.12 155 ALA A N 1
ATOM 1182 C CA . ALA A 1 155 ? -7.309 -16.098 -0.427 1.00 88.12 155 ALA A CA 1
ATOM 1183 C C . ALA A 1 155 ? -6.034 -15.397 0.082 1.00 88.12 155 ALA A C 1
ATOM 1185 O O . ALA A 1 155 ? -5.206 -16.005 0.766 1.00 88.12 155 ALA A O 1
ATOM 1186 N N . GLY A 1 156 ? -5.877 -14.110 -0.249 1.00 85.25 156 GLY A N 1
ATOM 1187 C CA . GLY A 1 156 ? -4.830 -13.239 0.272 1.00 85.25 156 GLY A CA 1
ATOM 1188 C C . GLY A 1 156 ? -4.907 -13.107 1.787 1.00 85.25 156 GLY A C 1
ATOM 1189 O O . GLY A 1 156 ? -3.960 -13.483 2.469 1.00 85.25 156 GLY A O 1
ATOM 1190 N N . VAL A 1 157 ? -6.030 -12.606 2.299 1.00 81.12 157 VAL A N 1
ATOM 1191 C CA . VAL A 1 157 ? -6.237 -12.367 3.735 1.00 81.12 157 VAL A CA 1
ATOM 1192 C C . VAL A 1 157 ? -6.258 -13.678 4.523 1.00 81.12 157 VAL A C 1
ATOM 1194 O O . VAL A 1 157 ? -5.676 -13.734 5.600 1.00 81.12 157 VAL A O 1
ATOM 1197 N N . ASP A 1 158 ? -6.889 -14.730 3.993 1.00 83.69 158 ASP A N 1
ATOM 1198 C CA . ASP A 1 158 ? -7.047 -15.998 4.715 1.00 83.69 158 ASP A CA 1
ATOM 1199 C C . ASP A 1 158 ? -5.717 -16.764 4.878 1.00 83.69 158 ASP A C 1
ATOM 1201 O O . ASP A 1 158 ? -5.507 -17.404 5.907 1.00 83.69 158 ASP A O 1
ATOM 1205 N N . PHE A 1 159 ? -4.800 -16.702 3.898 1.00 86.94 159 PHE A N 1
ATOM 1206 C CA . PHE A 1 159 ? -3.554 -17.487 3.947 1.00 86.94 159 PHE A CA 1
ATOM 1207 C C . PHE A 1 159 ? -2.323 -16.800 3.338 1.00 86.94 159 PHE A C 1
ATOM 1209 O O . PHE A 1 159 ? -1.257 -16.750 3.960 1.00 86.94 159 PHE A O 1
ATOM 1216 N N . TRP A 1 160 ? -2.418 -16.302 2.101 1.00 86.38 160 TRP A N 1
ATOM 1217 C CA . TRP A 1 160 ? -1.223 -15.949 1.321 1.00 86.38 160 TRP A CA 1
ATOM 1218 C C . TRP A 1 160 ? -0.485 -14.702 1.827 1.00 86.38 160 TRP A C 1
ATOM 1220 O O . TRP A 1 160 ? 0.737 -14.634 1.695 1.00 86.38 160 TRP A O 1
ATOM 1230 N N . GLN A 1 161 ? -1.184 -13.736 2.426 1.00 81.81 161 GLN A N 1
ATOM 1231 C CA . GLN A 1 161 ? -0.568 -12.558 3.043 1.00 81.81 161 GLN A CA 1
ATOM 1232 C C . GLN A 1 161 ? 0.257 -12.943 4.286 1.00 81.81 161 GLN A C 1
ATOM 1234 O O . GLN A 1 161 ? 1.463 -12.669 4.267 1.00 81.81 161 GLN A O 1
ATOM 1239 N N . PRO A 1 162 ? -0.297 -13.638 5.308 1.00 80.94 162 PRO A N 1
ATOM 1240 C CA . PRO A 1 162 ? 0.499 -14.158 6.426 1.00 80.94 162 PRO A CA 1
ATOM 1241 C C . PRO A 1 162 ? 1.684 -15.029 5.983 1.00 80.94 162 PRO A C 1
ATOM 1243 O O . PRO A 1 162 ? 2.806 -14.870 6.469 1.00 80.94 162 PRO A O 1
ATOM 1246 N N . PHE A 1 163 ? 1.472 -15.920 5.008 1.00 84.88 163 PHE A N 1
ATOM 1247 C CA . PHE A 1 163 ? 2.534 -16.779 4.481 1.00 84.88 163 PHE A CA 1
ATOM 1248 C C . PHE A 1 163 ? 3.664 -15.978 3.814 1.00 84.88 163 PHE A C 1
ATOM 1250 O O . PHE A 1 163 ? 4.847 -16.217 4.077 1.00 84.88 163 PHE A O 1
ATOM 1257 N N . GLY A 1 164 ? 3.314 -14.988 2.986 1.00 80.12 164 GLY A N 1
ATOM 1258 C CA . GLY A 1 164 ? 4.276 -14.091 2.347 1.00 80.12 164 GLY A CA 1
ATOM 1259 C C . GLY A 1 164 ? 5.118 -13.319 3.363 1.00 80.12 164 GLY A C 1
ATOM 1260 O O . GLY A 1 164 ? 6.335 -13.206 3.196 1.00 80.12 164 GLY A O 1
ATOM 1261 N N . MET A 1 165 ? 4.510 -12.867 4.464 1.00 75.50 165 MET A N 1
ATOM 1262 C CA . MET A 1 165 ? 5.241 -12.231 5.565 1.00 75.50 165 MET A CA 1
ATOM 1263 C C . MET A 1 165 ? 6.266 -13.183 6.180 1.00 75.50 165 MET A C 1
ATOM 1265 O O . MET A 1 165 ? 7.427 -12.801 6.328 1.00 75.50 165 MET A O 1
ATOM 1269 N N . GLY A 1 166 ? 5.884 -14.436 6.445 1.00 79.75 166 GLY A N 1
ATOM 1270 C CA . GLY A 1 166 ? 6.798 -15.464 6.947 1.00 79.75 166 GLY A CA 1
ATOM 1271 C C . GLY A 1 166 ? 8.025 -15.665 6.049 1.00 79.75 166 GLY A C 1
ATOM 1272 O O . GLY A 1 166 ? 9.157 -15.680 6.540 1.00 79.75 166 GLY A O 1
ATOM 1273 N N . ILE A 1 167 ? 7.827 -15.733 4.725 1.00 80.06 167 ILE A N 1
ATOM 1274 C CA . ILE A 1 167 ? 8.931 -15.822 3.753 1.00 80.06 167 ILE A CA 1
ATOM 1275 C C . ILE A 1 167 ? 9.828 -14.587 3.835 1.00 80.06 167 ILE A C 1
ATOM 1277 O O . ILE A 1 167 ? 11.049 -14.713 3.920 1.00 80.06 167 ILE A O 1
ATOM 1281 N N . THR A 1 168 ? 9.248 -13.387 3.812 1.00 70.69 168 THR A N 1
ATOM 1282 C CA . THR A 1 168 ? 10.041 -12.149 3.803 1.00 70.69 168 THR A CA 1
ATOM 1283 C C . THR A 1 168 ? 10.838 -11.948 5.087 1.00 70.69 168 THR A C 1
ATOM 1285 O O . THR A 1 168 ? 11.992 -11.523 5.020 1.00 70.69 168 THR A O 1
ATOM 1288 N N . LEU A 1 169 ? 10.287 -12.342 6.239 1.00 73.81 169 LEU A N 1
ATOM 1289 C CA . LEU A 1 169 ? 11.001 -12.354 7.510 1.00 73.81 169 LEU A CA 1
ATOM 1290 C C . LEU A 1 169 ? 12.174 -13.341 7.472 1.00 73.81 169 LEU A C 1
ATOM 1292 O O . LEU A 1 169 ? 13.285 -12.992 7.872 1.00 73.81 169 LEU A O 1
ATOM 1296 N N . ALA A 1 170 ? 11.967 -14.549 6.939 1.00 79.62 170 ALA A N 1
ATOM 1297 C CA . ALA A 1 170 ? 13.036 -15.531 6.779 1.00 79.62 170 ALA A CA 1
ATOM 1298 C C . ALA A 1 170 ? 14.162 -15.003 5.874 1.00 79.62 170 ALA A C 1
ATOM 1300 O O . ALA A 1 170 ? 15.341 -15.110 6.221 1.00 79.62 170 ALA A O 1
ATOM 1301 N N . VAL A 1 171 ? 13.812 -14.376 4.748 1.00 71.50 171 VAL A N 1
ATOM 1302 C CA . VAL A 1 171 ? 14.784 -13.763 3.835 1.00 71.50 171 VAL A CA 1
ATOM 1303 C C . VAL A 1 171 ? 15.529 -12.614 4.515 1.00 71.50 171 VAL A C 1
ATOM 1305 O O . VAL A 1 171 ? 16.756 -12.579 4.447 1.00 71.50 171 VAL A O 1
ATOM 1308 N N . ALA A 1 172 ? 14.838 -11.740 5.251 1.00 69.50 172 ALA A N 1
ATOM 1309 C CA . ALA A 1 172 ? 15.464 -10.659 6.011 1.00 69.50 172 ALA A CA 1
ATOM 1310 C C . ALA A 1 172 ? 16.482 -11.188 7.038 1.00 69.50 172 ALA A C 1
ATOM 1312 O O . ALA A 1 172 ? 17.612 -10.696 7.101 1.00 69.50 172 ALA A O 1
ATOM 1313 N N . ILE A 1 173 ? 16.134 -12.238 7.794 1.00 77.56 173 ILE A N 1
ATOM 1314 C CA . ILE A 1 173 ? 17.042 -12.891 8.753 1.00 77.56 173 ILE A CA 1
ATOM 1315 C C . ILE A 1 173 ? 18.274 -13.462 8.038 1.00 77.56 173 ILE A C 1
ATOM 1317 O O . ILE A 1 173 ? 19.407 -13.273 8.496 1.00 77.56 173 ILE A O 1
ATOM 1321 N N . ILE A 1 174 ? 18.079 -14.140 6.902 1.00 77.94 174 ILE A N 1
ATOM 1322 C CA . ILE A 1 174 ? 19.174 -14.692 6.093 1.00 77.94 174 ILE A CA 1
ATOM 1323 C C . ILE A 1 174 ? 20.093 -13.568 5.602 1.00 77.94 174 ILE A C 1
ATOM 1325 O O . ILE A 1 174 ? 21.314 -13.675 5.744 1.00 77.94 174 ILE A O 1
ATOM 1329 N N . SER A 1 175 ? 19.533 -12.474 5.088 1.00 63.69 175 SER A N 1
ATOM 1330 C CA . SER A 1 175 ? 20.291 -11.318 4.607 1.00 63.69 175 SER A CA 1
ATOM 1331 C C . SER A 1 175 ? 21.099 -10.652 5.722 1.00 63.69 175 SER A C 1
ATOM 1333 O O . SER A 1 175 ? 22.291 -10.393 5.541 1.00 63.69 175 SER A O 1
ATOM 1335 N N . ILE A 1 176 ? 20.511 -10.448 6.906 1.00 71.44 176 ILE A N 1
ATOM 1336 C CA . ILE A 1 176 ? 21.223 -9.903 8.073 1.00 71.44 176 ILE A CA 1
ATOM 1337 C C . ILE A 1 176 ? 22.382 -10.828 8.463 1.00 71.44 176 ILE A C 1
ATOM 1339 O O . ILE A 1 176 ? 23.512 -10.368 8.643 1.00 71.44 176 ILE A O 1
ATOM 1343 N N . LYS A 1 177 ? 22.146 -12.146 8.521 1.00 78.31 177 LYS A N 1
ATOM 1344 C CA . LYS A 1 177 ? 23.187 -13.133 8.841 1.00 78.31 177 LYS A CA 1
ATOM 1345 C C . LYS A 1 177 ? 24.334 -13.104 7.828 1.00 78.31 177 LYS A C 1
ATOM 1347 O O . LYS A 1 177 ? 25.497 -13.184 8.225 1.00 78.31 177 LYS A O 1
ATOM 1352 N N . GLN A 1 178 ? 24.033 -12.961 6.538 1.00 70.62 178 GLN A N 1
ATOM 1353 C CA . GLN A 1 178 ? 25.043 -12.843 5.482 1.00 70.62 178 GLN A CA 1
ATOM 1354 C C . GLN A 1 178 ? 25.874 -11.562 5.615 1.00 70.62 178 GLN A C 1
ATOM 1356 O O . GLN A 1 178 ? 27.094 -11.615 5.461 1.00 70.62 178 GLN A O 1
ATOM 1361 N N . VAL A 1 179 ? 25.250 -10.426 5.943 1.00 66.94 179 VAL A N 1
ATOM 1362 C CA . VAL A 1 179 ? 25.962 -9.158 6.182 1.00 66.94 179 VAL A CA 1
ATOM 1363 C C . VAL A 1 179 ? 26.853 -9.257 7.420 1.00 66.94 179 VAL A C 1
ATOM 1365 O O . VAL A 1 179 ? 28.024 -8.884 7.363 1.00 66.94 179 VAL A O 1
ATOM 1368 N N . MET A 1 180 ? 26.345 -9.817 8.522 1.00 74.06 180 MET A N 1
ATOM 1369 C CA . MET A 1 180 ? 27.131 -10.025 9.743 1.00 74.06 180 MET A CA 1
ATOM 1370 C C . MET A 1 180 ? 28.325 -10.951 9.505 1.00 74.06 180 MET A C 1
ATOM 1372 O O . MET A 1 180 ? 29.424 -10.668 9.983 1.00 74.06 180 MET A O 1
ATOM 1376 N N . ARG A 1 181 ? 28.130 -12.039 8.750 1.00 78.94 181 ARG A N 1
ATOM 1377 C CA . ARG A 1 181 ? 29.199 -12.973 8.382 1.00 78.94 181 ARG A CA 1
ATOM 1378 C C . ARG A 1 181 ? 30.268 -12.289 7.529 1.00 78.94 181 ARG A C 1
ATOM 1380 O O . ARG A 1 181 ? 31.435 -12.330 7.898 1.00 78.94 181 ARG A O 1
ATOM 1387 N N . ALA A 1 182 ? 29.867 -11.579 6.475 1.00 64.50 182 ALA A N 1
ATOM 1388 C CA . ALA A 1 182 ? 30.793 -10.834 5.623 1.00 64.50 182 ALA A CA 1
ATOM 1389 C C . ALA A 1 182 ? 31.549 -9.734 6.396 1.00 64.50 182 ALA A C 1
ATOM 1391 O O . ALA A 1 182 ? 32.718 -9.462 6.128 1.00 64.50 182 ALA A O 1
ATOM 1392 N N . GLY A 1 183 ? 30.901 -9.099 7.378 1.00 70.69 183 GLY A N 1
ATOM 1393 C CA . GLY A 1 183 ? 31.539 -8.128 8.267 1.00 70.69 183 GLY A CA 1
ATOM 1394 C C . GLY A 1 183 ? 32.590 -8.749 9.193 1.00 70.69 183 GLY A C 1
ATOM 1395 O O . GLY A 1 183 ? 33.630 -8.134 9.425 1.00 70.69 183 GLY A O 1
ATOM 1396 N N . ARG A 1 184 ? 32.342 -9.966 9.697 1.00 74.31 184 ARG A N 1
ATOM 1397 C CA . ARG A 1 184 ? 33.286 -10.719 10.543 1.00 74.31 184 ARG A CA 1
ATOM 1398 C C . ARG A 1 184 ? 34.490 -11.220 9.754 1.00 74.31 184 ARG A C 1
ATOM 1400 O O . ARG A 1 184 ? 35.606 -10.906 10.151 1.00 74.31 184 ARG A O 1
ATOM 1407 N N . GLU A 1 185 ? 34.263 -11.859 8.607 1.00 69.44 185 GLU A N 1
ATOM 1408 C CA . GLU A 1 185 ? 35.329 -12.331 7.705 1.00 69.44 185 GLU A CA 1
ATOM 1409 C C . GLU A 1 185 ? 36.252 -11.164 7.298 1.00 69.44 185 GLU A C 1
ATOM 1411 O O . GLU A 1 185 ? 37.471 -11.264 7.368 1.00 69.44 185 GLU A O 1
ATOM 1416 N N . ARG A 1 186 ? 35.693 -9.975 7.024 1.00 59.78 186 ARG A N 1
ATOM 1417 C CA . ARG A 1 186 ? 36.494 -8.765 6.754 1.00 59.78 186 ARG A CA 1
ATOM 1418 C C . ARG A 1 186 ? 37.265 -8.234 7.963 1.00 59.78 186 ARG A C 1
ATOM 1420 O O . ARG A 1 186 ? 38.304 -7.601 7.781 1.00 59.78 186 ARG A O 1
ATOM 1427 N N . ARG A 1 187 ? 36.746 -8.391 9.184 1.00 63.16 187 ARG A N 1
ATOM 1428 C CA . ARG A 1 187 ? 37.441 -7.967 10.411 1.00 63.16 187 ARG A CA 1
ATOM 1429 C C . ARG A 1 187 ? 38.625 -8.889 10.695 1.00 63.16 187 ARG A C 1
ATOM 1431 O O . ARG A 1 187 ? 39.676 -8.393 11.085 1.00 63.16 187 ARG A O 1
ATOM 1438 N N . GLU A 1 188 ? 38.464 -10.179 10.421 1.00 62.72 188 GLU A N 1
ATOM 1439 C CA . GLU A 1 188 ? 39.518 -11.196 10.473 1.00 62.72 188 GLU A CA 1
ATOM 1440 C C . GLU A 1 188 ? 40.580 -10.941 9.387 1.00 62.72 188 GLU A C 1
ATOM 1442 O O . GLU A 1 188 ? 41.760 -10.812 9.708 1.00 62.72 188 GLU A O 1
ATOM 1447 N N . ASP A 1 189 ? 40.176 -10.682 8.138 1.00 59.69 189 ASP A N 1
ATOM 1448 C CA . ASP A 1 189 ? 41.087 -10.305 7.044 1.00 59.69 189 ASP A CA 1
ATOM 1449 C C . ASP A 1 189 ? 41.850 -8.996 7.305 1.00 59.69 189 ASP A C 1
ATOM 1451 O O . ASP A 1 189 ? 42.945 -8.783 6.780 1.00 59.69 189 ASP A O 1
ATOM 1455 N N . ARG A 1 190 ? 41.261 -8.068 8.072 1.00 53.69 190 ARG A N 1
ATOM 1456 C CA . ARG A 1 190 ? 41.894 -6.795 8.445 1.00 53.69 190 ARG A CA 1
ATOM 1457 C C . ARG A 1 190 ? 42.841 -6.958 9.633 1.00 53.69 190 ARG A C 1
ATOM 1459 O O . ARG A 1 190 ? 43.865 -6.289 9.650 1.00 53.69 190 ARG A O 1
ATOM 1466 N N . ALA A 1 191 ? 42.533 -7.858 10.566 1.00 55.44 191 ALA A N 1
ATOM 1467 C CA . ALA A 1 191 ? 43.419 -8.224 11.670 1.00 55.44 191 ALA A CA 1
ATOM 1468 C C . ALA A 1 191 ? 44.648 -9.016 11.185 1.00 55.44 191 ALA A C 1
ATOM 1470 O O . ALA A 1 191 ? 45.740 -8.842 11.710 1.00 55.44 191 ALA A O 1
ATOM 1471 N N . HIS A 1 192 ? 44.510 -9.821 10.127 1.00 52.50 192 HIS A N 1
ATOM 1472 C CA . HIS A 1 192 ? 45.634 -10.538 9.513 1.00 52.50 192 HIS A CA 1
ATOM 1473 C C . HIS A 1 192 ? 46.509 -9.682 8.574 1.00 52.50 192 HIS A C 1
ATOM 1475 O O . HIS A 1 192 ? 47.571 -10.135 8.155 1.00 52.50 192 HIS A O 1
ATOM 1481 N N . LYS A 1 193 ? 46.107 -8.442 8.259 1.00 47.94 193 LYS A N 1
ATOM 1482 C CA . LYS A 1 193 ? 46.833 -7.523 7.359 1.00 47.94 193 LYS A CA 1
ATOM 1483 C C . LYS A 1 193 ? 47.833 -6.591 8.041 1.00 47.94 193 LYS A C 1
ATOM 1485 O O . LYS A 1 193 ? 48.475 -5.810 7.351 1.00 47.94 193 LYS A O 1
ATOM 1490 N N . GLU A 1 194 ? 47.997 -6.670 9.357 1.00 45.94 194 GLU A N 1
ATOM 1491 C CA . GLU A 1 194 ? 48.924 -5.799 10.096 1.00 45.94 194 GLU A CA 1
ATOM 1492 C C . GLU A 1 194 ? 50.414 -6.159 9.885 1.00 45.94 194 GLU A C 1
ATOM 1494 O O . GLU A 1 194 ? 51.282 -5.414 10.317 1.00 45.94 194 GLU A O 1
ATOM 1499 N N . ASN A 1 195 ? 50.723 -7.247 9.158 1.00 42.31 195 ASN A N 1
ATOM 1500 C CA . ASN A 1 195 ? 52.092 -7.737 8.916 1.00 42.31 195 ASN A CA 1
ATOM 1501 C C . ASN A 1 195 ? 52.477 -7.897 7.428 1.00 42.31 195 ASN A C 1
ATOM 1503 O O . ASN A 1 195 ? 53.402 -8.649 7.122 1.00 42.31 195 ASN A O 1
ATOM 1507 N N . GLN A 1 196 ? 51.792 -7.239 6.486 1.00 39.00 196 GLN A N 1
ATOM 1508 C CA . GLN A 1 196 ? 52.177 -7.310 5.071 1.00 39.00 196 GLN A CA 1
ATOM 1509 C C . GLN A 1 196 ? 52.386 -5.914 4.483 1.00 39.00 196 GLN A C 1
ATOM 1511 O O . GLN A 1 196 ? 51.431 -5.164 4.299 1.00 39.00 196 GLN A O 1
ATOM 1516 N N . ASP A 1 197 ? 53.657 -5.612 4.212 1.00 38.31 197 ASP A N 1
ATOM 1517 C CA . ASP A 1 197 ? 54.141 -4.411 3.534 1.00 38.31 197 ASP A CA 1
ATOM 1518 C C . ASP A 1 197 ? 53.351 -4.131 2.246 1.00 38.31 197 ASP A C 1
ATOM 1520 O O . ASP A 1 197 ? 53.061 -5.036 1.450 1.00 38.31 197 ASP A O 1
ATOM 1524 N N . ASP A 1 198 ? 53.023 -2.854 2.056 1.00 45.78 198 ASP A N 1
ATOM 1525 C CA . ASP A 1 198 ? 52.319 -2.304 0.902 1.00 45.78 198 ASP A CA 1
ATOM 1526 C C . ASP A 1 198 ? 53.051 -2.668 -0.398 1.00 45.78 198 ASP A C 1
ATOM 1528 O O . ASP A 1 198 ? 54.029 -2.046 -0.809 1.00 45.78 198 ASP A O 1
ATOM 1532 N N . THR A 1 199 ? 52.546 -3.676 -1.100 1.00 37.78 199 THR A N 1
ATOM 1533 C CA . THR A 1 199 ? 52.931 -3.958 -2.481 1.00 37.78 199 THR A CA 1
ATOM 1534 C C . THR A 1 199 ? 51.690 -3.880 -3.345 1.00 37.78 199 THR A C 1
ATOM 1536 O O . THR A 1 199 ? 50.882 -4.801 -3.370 1.00 37.78 199 THR A O 1
ATOM 1539 N N . CYS A 1 200 ? 51.527 -2.728 -4.001 1.00 36.66 200 CYS A N 1
ATOM 1540 C CA . CYS A 1 200 ? 51.059 -2.555 -5.384 1.00 36.66 200 CYS A CA 1
ATOM 1541 C C . CYS A 1 200 ? 50.999 -1.045 -5.717 1.00 36.66 200 CYS A C 1
ATOM 1543 O O . CYS A 1 200 ? 49.938 -0.510 -6.036 1.00 36.66 200 CYS A O 1
ATOM 1545 N N . GLY A 1 201 ? 52.131 -0.338 -5.630 1.00 34.47 201 GLY A N 1
ATOM 1546 C CA . GLY A 1 201 ? 52.290 0.998 -6.210 1.00 34.47 201 GLY A CA 1
ATOM 1547 C C . GLY A 1 201 ? 52.932 0.887 -7.592 1.00 34.47 201 GLY A C 1
ATOM 1548 O O . GLY A 1 201 ? 54.072 0.447 -7.699 1.00 34.47 201 GLY A O 1
ATOM 1549 N N . HIS A 1 202 ? 52.222 1.268 -8.656 1.00 36.78 202 HIS A N 1
ATOM 1550 C CA . HIS A 1 202 ? 52.874 1.546 -9.939 1.00 36.78 202 HIS A CA 1
ATOM 1551 C C . HIS A 1 202 ? 53.707 2.833 -9.770 1.00 36.78 202 HIS A C 1
ATOM 1553 O O . HIS A 1 202 ? 53.165 3.803 -9.233 1.00 36.78 202 HIS A O 1
ATOM 1559 N N . PRO A 1 203 ? 54.976 2.886 -10.218 1.00 42.56 203 PRO A N 1
ATOM 1560 C CA . PRO A 1 203 ? 55.897 4.000 -9.939 1.00 42.56 203 PRO A CA 1
ATOM 1561 C C . PRO A 1 203 ? 55.453 5.384 -10.459 1.00 42.56 203 PRO A C 1
ATOM 1563 O O . PRO A 1 203 ? 56.021 6.388 -10.046 1.00 42.56 203 PRO A O 1
ATOM 1566 N N . ASP A 1 204 ? 54.399 5.461 -11.277 1.00 39.56 204 ASP A N 1
ATOM 1567 C CA . ASP A 1 204 ? 53.928 6.702 -11.920 1.00 39.56 204 ASP A CA 1
ATOM 1568 C C . ASP A 1 204 ? 52.610 7.276 -11.359 1.00 39.56 204 ASP A C 1
ATOM 1570 O O . ASP A 1 204 ? 52.007 8.161 -11.967 1.00 39.56 204 ASP A O 1
ATOM 1574 N N . CYS A 1 205 ? 52.112 6.800 -10.215 1.00 41.97 205 CYS A N 1
ATOM 1575 C CA . CYS A 1 205 ? 50.801 7.222 -9.708 1.00 41.97 205 CYS A CA 1
ATOM 1576 C C . CYS A 1 205 ? 50.917 8.145 -8.482 1.00 41.97 205 CYS A C 1
ATOM 1578 O O . CYS A 1 205 ? 50.949 7.687 -7.345 1.00 41.97 205 CYS A O 1
ATOM 1580 N N . SER A 1 206 ? 50.942 9.462 -8.710 1.00 38.47 206 SER A N 1
ATOM 1581 C CA . SER A 1 206 ? 51.080 10.506 -7.678 1.00 38.47 206 SER A CA 1
ATOM 1582 C C . SER A 1 206 ? 49.759 11.180 -7.269 1.00 38.47 206 SER A C 1
ATOM 1584 O O . SER A 1 206 ? 49.752 12.350 -6.887 1.00 38.47 206 SER A O 1
ATOM 1586 N N . GLN A 1 207 ? 48.625 10.468 -7.323 1.00 37.06 207 GLN A N 1
ATOM 1587 C CA . GLN A 1 207 ? 47.354 10.977 -6.786 1.00 37.06 207 GLN A CA 1
ATOM 1588 C C . GLN A 1 207 ? 46.660 9.986 -5.836 1.00 37.06 207 GLN A C 1
ATOM 1590 O O . GLN A 1 207 ? 46.626 8.784 -6.114 1.00 37.06 207 GLN A O 1
ATOM 1595 N N . PRO A 1 208 ? 46.089 10.474 -4.715 1.00 35.19 208 PRO A N 1
ATOM 1596 C CA . PRO A 1 208 ? 45.488 9.641 -3.686 1.00 35.19 208 PRO A CA 1
ATOM 1597 C C . PRO A 1 208 ? 44.062 9.244 -4.081 1.00 35.19 208 PRO A C 1
ATOM 1599 O O . PRO A 1 208 ? 43.086 9.882 -3.701 1.00 35.19 208 PRO A O 1
ATOM 1602 N N . ALA A 1 209 ? 43.939 8.160 -4.836 1.00 37.78 209 ALA A N 1
ATOM 1603 C CA . ALA A 1 209 ? 42.716 7.368 -4.902 1.00 37.78 209 ALA A CA 1
ATOM 1604 C C . ALA A 1 209 ? 43.090 5.925 -5.250 1.00 37.78 209 ALA A C 1
ATOM 1606 O O . ALA A 1 209 ? 42.948 5.478 -6.382 1.00 37.78 209 ALA A O 1
ATOM 1607 N N . GLN A 1 210 ? 43.631 5.201 -4.270 1.00 34.72 210 GLN A N 1
ATOM 1608 C CA . GLN A 1 210 ? 43.909 3.776 -4.401 1.00 34.72 210 GLN A CA 1
ATOM 1609 C C . GLN A 1 210 ? 42.916 2.980 -3.552 1.00 34.72 210 GLN A C 1
ATOM 1611 O O . GLN A 1 210 ? 42.919 3.059 -2.326 1.00 34.72 210 GLN A O 1
ATOM 1616 N N . VAL A 1 211 ? 42.097 2.158 -4.209 1.00 35.06 211 VAL A N 1
ATOM 1617 C CA . VAL A 1 211 ? 41.584 0.916 -3.624 1.00 35.06 211 VAL A CA 1
ATOM 1618 C C . VAL A 1 211 ? 42.003 -0.208 -4.573 1.00 35.06 211 VAL A C 1
ATOM 1620 O O . VAL A 1 211 ? 41.457 -0.336 -5.659 1.00 35.06 211 VAL A O 1
ATOM 1623 N N . ARG A 1 212 ? 43.035 -0.964 -4.167 1.00 37.25 212 ARG A N 1
ATOM 1624 C CA . ARG A 1 212 ? 43.521 -2.247 -4.722 1.00 37.25 212 ARG A CA 1
ATOM 1625 C C . ARG A 1 212 ? 43.466 -2.434 -6.256 1.00 37.25 212 ARG A C 1
ATOM 1627 O O . ARG A 1 212 ? 42.584 -3.098 -6.788 1.00 37.25 212 ARG A O 1
ATOM 1634 N N . GLY A 1 213 ? 44.544 -2.020 -6.926 1.00 33.66 213 GLY A N 1
ATOM 1635 C CA . GLY A 1 213 ? 45.131 -2.808 -8.022 1.00 33.66 213 GLY A CA 1
ATOM 1636 C C . GLY A 1 213 ? 44.544 -2.685 -9.432 1.00 33.66 213 GLY A C 1
ATOM 1637 O O . GLY A 1 213 ? 45.079 -3.328 -10.328 1.00 33.66 213 GLY A O 1
ATOM 1638 N N . TYR A 1 214 ? 43.535 -1.848 -9.682 1.00 33.25 214 TYR A N 1
ATOM 1639 C CA . TYR A 1 214 ? 43.104 -1.532 -11.050 1.00 33.25 214 TYR A CA 1
ATOM 1640 C C . TYR A 1 214 ? 43.028 -0.025 -11.268 1.00 33.25 214 TYR A C 1
ATOM 1642 O O . TYR A 1 214 ? 42.278 0.688 -10.604 1.00 33.25 214 TYR A O 1
ATOM 1650 N N . CYS A 1 215 ? 43.807 0.458 -12.236 1.00 33.50 215 CYS A N 1
ATOM 1651 C CA . CYS A 1 215 ? 43.746 1.826 -12.726 1.00 33.50 215 CYS A CA 1
ATOM 1652 C C . CYS A 1 215 ? 42.536 1.942 -13.664 1.00 33.50 215 CYS A C 1
ATOM 1654 O O . CYS A 1 215 ? 42.674 1.907 -14.886 1.00 33.50 215 CYS A O 1
ATOM 1656 N N . ILE A 1 216 ? 41.323 2.025 -13.112 1.00 43.06 216 ILE A N 1
ATOM 1657 C CA . ILE A 1 216 ? 40.201 2.520 -13.907 1.00 43.06 216 ILE A CA 1
ATOM 1658 C C . ILE A 1 216 ? 40.479 4.009 -14.036 1.00 43.06 216 ILE A C 1
ATOM 1660 O O . ILE A 1 216 ? 40.339 4.752 -13.070 1.00 43.06 216 ILE A O 1
ATOM 1664 N N . LYS A 1 217 ? 40.941 4.447 -15.210 1.00 38.94 217 LYS A N 1
ATOM 1665 C CA . LYS A 1 217 ? 40.993 5.866 -15.556 1.00 38.94 217 LYS A CA 1
ATOM 1666 C C . LYS A 1 217 ? 39.566 6.375 -15.396 1.00 38.94 217 LYS A C 1
ATOM 1668 O O . LYS A 1 217 ? 38.751 6.162 -16.288 1.00 38.94 217 LYS A O 1
ATOM 1673 N N . HIS A 1 218 ? 39.241 6.935 -14.232 1.00 49.84 218 HIS A N 1
ATOM 1674 C CA . HIS A 1 218 ? 37.925 7.478 -13.957 1.00 49.84 218 HIS A CA 1
ATOM 1675 C C . HIS A 1 218 ? 37.696 8.524 -15.045 1.00 49.84 218 HIS A C 1
ATOM 1677 O O . HIS A 1 218 ? 38.303 9.599 -15.018 1.00 49.84 218 HIS A O 1
ATOM 1683 N N . LEU A 1 219 ? 36.887 8.194 -16.063 1.00 51.41 219 LEU A N 1
ATOM 1684 C CA . LEU A 1 219 ? 36.313 9.212 -16.932 1.00 51.41 219 LEU A CA 1
ATOM 1685 C C . LEU A 1 219 ? 35.775 10.273 -15.981 1.00 51.41 219 LEU A C 1
ATOM 1687 O O . LEU A 1 219 ? 35.223 9.912 -14.951 1.00 51.41 219 LEU A O 1
ATOM 1691 N N . ASN A 1 220 ? 36.013 11.546 -16.271 1.00 62.22 220 ASN A N 1
ATOM 1692 C CA . ASN A 1 220 ? 35.659 12.692 -15.436 1.00 62.22 220 ASN A CA 1
ATOM 1693 C C . ASN A 1 220 ? 34.150 12.693 -15.070 1.00 62.22 220 ASN A C 1
ATOM 1695 O O . ASN A 1 220 ? 33.359 13.405 -15.687 1.00 62.22 220 ASN A O 1
ATOM 1699 N N . ARG A 1 221 ? 33.761 11.845 -14.105 1.00 68.12 221 ARG A N 1
ATOM 1700 C CA . ARG A 1 221 ? 32.401 11.332 -13.851 1.00 68.12 221 ARG A CA 1
ATOM 1701 C C . ARG A 1 221 ? 31.547 12.338 -13.089 1.00 68.12 221 ARG A C 1
ATOM 1703 O O . ARG A 1 221 ? 30.321 12.290 -13.139 1.00 68.12 221 ARG A O 1
ATOM 1710 N N . GLY A 1 222 ? 32.203 13.305 -12.446 1.00 71.56 222 GLY A N 1
ATOM 1711 C CA . GLY A 1 222 ? 31.555 14.309 -11.610 1.00 71.56 222 GLY A CA 1
ATOM 1712 C C . GLY A 1 222 ? 31.051 13.717 -10.297 1.00 71.56 222 GLY A C 1
ATOM 1713 O O . GLY A 1 222 ? 29.901 13.946 -9.935 1.00 71.56 222 GLY A O 1
ATOM 1714 N N . ASP A 1 223 ? 31.892 12.936 -9.617 1.00 78.88 223 ASP A N 1
ATOM 1715 C CA . ASP A 1 223 ? 31.561 12.296 -8.345 1.00 78.88 223 ASP A CA 1
ATOM 1716 C C . ASP A 1 223 ? 31.238 13.318 -7.251 1.00 78.88 223 ASP A C 1
ATOM 1718 O O . ASP A 1 223 ? 31.979 14.276 -7.020 1.00 78.88 223 ASP A O 1
ATOM 1722 N N . PHE A 1 224 ? 30.154 13.072 -6.517 1.00 80.88 224 PHE A N 1
ATOM 1723 C CA . PHE A 1 224 ? 29.812 13.880 -5.353 1.00 80.88 224 PHE A CA 1
ATOM 1724 C C . PHE A 1 224 ? 30.701 13.508 -4.160 1.00 80.88 224 PHE A C 1
ATOM 1726 O O . PHE A 1 224 ? 30.956 12.319 -3.920 1.00 80.88 224 PHE A O 1
ATOM 1733 N N . PRO A 1 225 ? 31.144 14.487 -3.353 1.00 82.25 225 PRO A N 1
ATOM 1734 C CA . PRO A 1 225 ? 31.817 14.180 -2.104 1.00 82.25 225 PRO A CA 1
ATOM 1735 C C . PRO A 1 225 ? 30.843 13.466 -1.152 1.00 82.25 225 PRO A C 1
ATOM 1737 O O . PRO A 1 225 ? 29.674 13.838 -1.019 1.00 82.25 225 PRO A O 1
ATOM 1740 N N . LEU A 1 226 ? 31.335 12.421 -0.478 1.00 82.31 226 LEU A N 1
ATOM 1741 C CA . LEU A 1 226 ? 30.502 11.536 0.348 1.00 82.31 226 LEU A CA 1
ATOM 1742 C C . LEU A 1 226 ? 29.804 12.271 1.496 1.00 82.31 226 LEU A C 1
ATOM 1744 O O . LEU A 1 226 ? 28.684 11.911 1.846 1.00 82.31 226 LEU A O 1
ATOM 1748 N N . TRP A 1 227 ? 30.429 13.319 2.040 1.00 82.00 227 TRP A N 1
ATOM 1749 C CA . TRP A 1 227 ? 29.837 14.113 3.114 1.00 82.00 227 TRP A CA 1
ATOM 1750 C C . TRP A 1 227 ? 28.559 14.831 2.661 1.00 82.00 227 TRP A C 1
ATOM 1752 O O . TRP A 1 227 ? 27.590 14.810 3.406 1.00 82.00 227 TRP A O 1
ATOM 1762 N N . ILE A 1 228 ? 28.494 15.361 1.427 1.00 87.19 228 ILE A N 1
ATOM 1763 C CA . ILE A 1 228 ? 27.270 15.991 0.893 1.00 87.19 228 ILE A CA 1
ATOM 1764 C C . ILE A 1 228 ? 26.154 14.955 0.794 1.00 87.19 228 ILE A C 1
ATOM 1766 O O . ILE A 1 228 ? 25.022 15.223 1.178 1.00 87.19 228 ILE A O 1
ATOM 1770 N N . CYS A 1 229 ? 26.474 13.752 0.316 1.00 86.12 229 CYS A N 1
ATOM 1771 C CA . CYS A 1 229 ? 25.492 12.676 0.200 1.00 86.12 229 CYS A CA 1
ATOM 1772 C C . CYS A 1 229 ? 24.959 12.249 1.570 1.00 86.12 229 CYS A C 1
ATOM 1774 O O . CYS A 1 229 ? 23.763 12.012 1.715 1.00 86.12 229 CYS A O 1
ATOM 1776 N N . LEU A 1 230 ? 25.841 12.172 2.568 1.00 87.94 230 LEU A N 1
ATOM 1777 C CA . LEU A 1 230 ? 25.466 11.850 3.937 1.00 87.94 230 LEU A CA 1
ATOM 1778 C C . LEU A 1 230 ? 24.601 12.962 4.545 1.00 87.94 230 LEU A C 1
ATOM 1780 O O . LEU A 1 230 ? 23.550 12.674 5.105 1.00 87.94 230 LEU A O 1
ATOM 1784 N N . SER A 1 231 ? 24.984 14.229 4.379 1.00 89.75 231 SER A N 1
ATOM 1785 C CA . SER A 1 231 ? 24.196 15.376 4.840 1.00 89.75 231 SER A CA 1
ATOM 1786 C C . SER A 1 231 ? 22.815 15.424 4.188 1.00 89.75 231 SER A C 1
ATOM 1788 O O . SER A 1 231 ? 21.827 15.595 4.892 1.00 89.75 231 SER A O 1
ATOM 1790 N N . LEU A 1 232 ? 22.721 15.215 2.871 1.00 89.56 232 LEU A N 1
ATOM 1791 C CA . LEU A 1 232 ? 21.439 15.150 2.162 1.00 89.56 232 LEU A CA 1
ATOM 1792 C C . LEU A 1 232 ? 20.573 13.989 2.652 1.00 89.56 232 LEU A C 1
ATOM 1794 O O . LEU A 1 232 ? 19.365 14.157 2.781 1.00 89.56 232 LEU A O 1
ATOM 1798 N N . PHE A 1 233 ? 21.177 12.842 2.974 1.00 89.44 233 PHE A N 1
ATOM 1799 C CA . PHE A 1 233 ? 20.461 11.736 3.604 1.00 89.44 233 PHE A CA 1
ATOM 1800 C C . PHE A 1 233 ? 19.910 12.134 4.979 1.00 89.44 233 PHE A C 1
ATOM 1802 O O . PHE A 1 233 ? 18.725 11.938 5.224 1.00 89.44 233 PHE A O 1
ATOM 1809 N N . PHE A 1 234 ? 20.718 12.748 5.850 1.00 90.50 234 PHE A N 1
ATOM 1810 C CA . PHE A 1 234 ? 20.248 13.212 7.160 1.00 90.50 234 PHE A CA 1
ATOM 1811 C C . PHE A 1 234 ? 19.132 14.255 7.045 1.00 90.50 234 PHE A C 1
ATOM 1813 O O . PHE A 1 234 ? 18.151 14.167 7.773 1.00 90.50 234 PHE A O 1
ATOM 1820 N N . VAL A 1 235 ? 19.243 15.204 6.113 1.00 91.19 235 VAL A N 1
ATOM 1821 C CA . VAL A 1 235 ? 18.202 16.213 5.856 1.00 91.19 235 VAL A CA 1
ATOM 1822 C C . VAL A 1 235 ? 16.925 15.560 5.319 1.00 91.19 235 VAL A C 1
ATOM 1824 O O . VAL A 1 235 ? 15.837 15.841 5.817 1.00 91.19 235 VAL A O 1
ATOM 1827 N N . GLY A 1 236 ? 17.052 14.653 4.349 1.00 88.31 236 GLY A N 1
ATOM 1828 C CA . GLY A 1 236 ? 15.925 13.929 3.764 1.00 88.31 236 GLY A CA 1
ATOM 1829 C C . GLY A 1 236 ? 15.223 13.007 4.762 1.00 88.31 236 GLY A C 1
ATOM 1830 O O . GLY A 1 236 ? 14.000 12.949 4.768 1.00 88.31 236 GLY A O 1
ATOM 1831 N N . ALA A 1 237 ? 15.974 12.342 5.643 1.00 88.75 237 ALA A N 1
ATOM 1832 C CA . ALA A 1 237 ? 15.431 11.511 6.715 1.00 88.75 237 ALA A CA 1
ATOM 1833 C C . ALA A 1 237 ? 14.826 12.350 7.851 1.00 88.75 237 ALA A C 1
ATOM 1835 O O . ALA A 1 237 ? 13.826 11.950 8.438 1.00 88.75 237 ALA A O 1
ATOM 1836 N N . ALA A 1 238 ? 15.384 13.528 8.149 1.00 89.62 238 ALA A N 1
ATOM 1837 C CA . ALA A 1 238 ? 14.844 14.430 9.163 1.00 89.62 238 ALA A CA 1
ATOM 1838 C C . ALA A 1 238 ? 13.517 15.074 8.738 1.00 89.62 238 ALA A C 1
ATOM 1840 O O . ALA A 1 238 ? 12.680 15.332 9.598 1.00 89.62 238 ALA A O 1
ATOM 1841 N N . TYR A 1 239 ? 13.296 15.307 7.439 1.00 89.56 239 TYR A N 1
ATOM 1842 C CA . TYR A 1 239 ? 12.067 15.916 6.917 1.00 89.56 239 TYR A CA 1
ATOM 1843 C C . TYR A 1 239 ? 10.768 15.203 7.355 1.00 89.56 239 TYR A C 1
ATOM 1845 O O . TYR A 1 239 ? 9.941 15.856 7.995 1.00 89.56 239 TYR A O 1
ATOM 1853 N N . PRO A 1 240 ? 10.562 13.894 7.095 1.00 87.69 240 PRO A N 1
ATOM 1854 C CA . PRO A 1 240 ? 9.356 13.195 7.540 1.00 87.69 240 PRO A CA 1
ATOM 1855 C C . PRO A 1 240 ? 9.252 13.117 9.068 1.00 87.69 240 PRO A C 1
ATOM 1857 O O . PRO A 1 240 ? 8.153 13.187 9.599 1.00 87.69 240 PRO A O 1
ATOM 1860 N N . ILE A 1 241 ? 10.373 13.043 9.794 1.00 88.81 241 ILE A N 1
ATOM 1861 C CA . ILE A 1 241 ? 10.381 13.005 11.268 1.00 88.81 241 ILE A CA 1
ATOM 1862 C C . ILE A 1 241 ? 9.916 14.342 11.846 1.00 88.81 241 ILE A C 1
ATOM 1864 O O . ILE A 1 241 ? 9.102 14.382 12.770 1.00 88.81 241 ILE A O 1
ATOM 1868 N N . PHE A 1 242 ? 10.419 15.440 11.284 1.00 89.56 242 PHE A N 1
ATOM 1869 C CA . PHE A 1 242 ? 9.987 16.782 11.637 1.00 89.56 242 PHE A CA 1
ATOM 1870 C C . PHE A 1 242 ? 8.499 16.950 11.335 1.00 89.56 242 PHE A C 1
ATOM 1872 O O . PHE A 1 242 ? 7.745 17.331 12.225 1.00 89.56 242 PHE A O 1
ATOM 1879 N N . LEU A 1 243 ? 8.066 16.563 10.131 1.00 87.94 243 LEU A N 1
ATOM 1880 C CA . LEU A 1 243 ? 6.669 16.630 9.713 1.00 87.94 243 LEU A CA 1
ATOM 1881 C C . LEU A 1 243 ? 5.749 15.816 10.639 1.00 87.94 243 LEU A C 1
ATOM 1883 O O . LEU A 1 243 ? 4.714 16.321 11.069 1.00 87.94 243 LEU A O 1
ATOM 1887 N N . ALA A 1 244 ? 6.154 14.595 11.006 1.00 86.38 244 ALA A N 1
ATOM 1888 C CA . ALA A 1 244 ? 5.437 13.743 11.951 1.00 86.38 244 ALA A CA 1
ATOM 1889 C C . ALA A 1 244 ? 5.258 14.431 13.310 1.00 86.38 244 ALA A C 1
ATOM 1891 O O . ALA A 1 244 ? 4.146 14.485 13.830 1.00 86.38 244 ALA A O 1
ATOM 1892 N N . LYS A 1 245 ? 6.330 15.007 13.874 1.00 87.50 245 LYS A N 1
ATOM 1893 C CA . LYS A 1 245 ? 6.262 15.673 15.182 1.00 87.50 245 LYS A CA 1
ATOM 1894 C C . LYS A 1 245 ? 5.461 16.977 15.142 1.00 87.50 245 LYS A C 1
ATOM 1896 O O . LYS A 1 245 ? 4.823 17.310 16.138 1.00 87.50 245 LYS A O 1
ATOM 1901 N N . THR A 1 246 ? 5.490 17.712 14.028 1.00 87.31 246 THR A N 1
ATOM 1902 C CA . THR A 1 246 ? 4.730 18.962 13.881 1.00 87.31 246 THR A CA 1
ATOM 1903 C C . THR A 1 246 ? 3.246 18.732 13.629 1.00 87.31 246 THR A C 1
ATOM 1905 O O . THR A 1 246 ? 2.435 19.471 14.174 1.00 87.31 246 THR A O 1
ATOM 1908 N N . LEU A 1 247 ? 2.886 17.732 12.814 1.00 85.06 247 LEU A N 1
ATOM 1909 C CA . LEU A 1 247 ? 1.486 17.436 12.492 1.00 85.06 247 LEU A CA 1
ATOM 1910 C C . LEU A 1 247 ? 0.793 16.668 13.620 1.00 85.06 247 LEU A C 1
ATOM 1912 O O . LEU A 1 247 ? -0.378 16.912 13.884 1.00 85.06 247 LEU A O 1
ATOM 1916 N N . PHE A 1 248 ? 1.519 15.787 14.314 1.00 83.25 248 PHE A N 1
ATOM 1917 C CA . PHE A 1 248 ? 0.961 14.917 15.349 1.00 83.25 248 PHE A CA 1
ATOM 1918 C C . PHE A 1 248 ? 1.737 15.038 16.676 1.00 83.25 248 PHE A C 1
ATOM 1920 O O . PHE A 1 248 ? 2.361 14.076 17.137 1.00 83.25 248 PHE A O 1
ATOM 1927 N N . PRO A 1 249 ? 1.735 16.219 17.325 1.00 77.69 249 PRO A N 1
ATOM 1928 C CA . PRO A 1 249 ? 2.589 16.486 18.482 1.00 77.69 249 PRO A CA 1
ATOM 1929 C C . PRO A 1 249 ? 2.250 15.636 19.712 1.00 77.69 249 PRO A C 1
ATOM 1931 O O . PRO A 1 249 ? 3.174 15.297 20.459 1.00 77.69 249 PRO A O 1
ATOM 1934 N N . VAL A 1 250 ? 0.966 15.301 19.899 1.00 75.19 250 VAL A N 1
ATOM 1935 C CA . VAL A 1 250 ? 0.440 14.485 21.011 1.00 75.19 250 VAL A CA 1
ATOM 1936 C C . VAL A 1 250 ? 0.720 12.998 20.780 1.00 75.19 250 VAL A C 1
ATOM 1938 O O . VAL A 1 250 ? 1.165 12.302 21.687 1.00 75.19 250 VAL A O 1
ATOM 1941 N N . LEU A 1 251 ? 0.530 12.534 19.544 1.00 74.62 251 LEU A N 1
ATOM 1942 C CA . LEU A 1 251 ? 0.716 11.138 19.155 1.00 74.62 251 LEU A CA 1
ATOM 1943 C C . LEU A 1 251 ? 2.191 10.721 19.126 1.00 74.62 251 LEU A C 1
ATOM 1945 O O . LEU A 1 251 ? 2.550 9.635 19.578 1.00 74.62 251 LEU A O 1
ATOM 1949 N N . VAL A 1 252 ? 3.067 11.591 18.608 1.00 76.62 252 VAL A N 1
ATOM 1950 C CA . VAL A 1 252 ? 4.515 11.347 18.562 1.00 76.62 252 VAL A CA 1
ATOM 1951 C C . VAL A 1 252 ? 5.122 11.640 19.931 1.00 76.62 252 VAL A C 1
ATOM 1953 O O . VAL A 1 252 ? 5.775 12.666 20.165 1.00 76.62 252 VAL A O 1
ATOM 1956 N N . SER A 1 253 ? 4.877 10.713 20.852 1.00 78.69 253 SER A N 1
ATOM 1957 C CA . SER A 1 253 ? 5.506 10.657 22.166 1.00 78.69 253 SER A CA 1
ATOM 1958 C C . SER A 1 253 ? 7.019 10.435 22.044 1.00 78.69 253 SER A C 1
ATOM 1960 O O . SER A 1 253 ? 7.543 10.057 20.991 1.00 78.69 253 SER A O 1
ATOM 1962 N N . THR A 1 254 ? 7.756 10.665 23.132 1.00 82.25 254 THR A N 1
ATOM 1963 C CA . THR A 1 254 ? 9.215 10.473 23.160 1.00 82.25 254 THR A CA 1
ATOM 1964 C C . THR A 1 254 ? 9.613 9.042 22.786 1.00 82.25 254 THR A C 1
ATOM 1966 O O . THR A 1 254 ? 10.610 8.851 22.094 1.00 82.25 254 THR A O 1
ATOM 1969 N N . SER A 1 255 ? 8.826 8.036 23.184 1.00 80.56 255 SER A N 1
ATOM 1970 C CA . SER A 1 255 ? 9.080 6.634 22.835 1.00 80.56 255 SER A CA 1
ATOM 1971 C C . SER A 1 255 ? 8.882 6.371 21.341 1.00 80.56 255 SER A C 1
ATOM 1973 O O . SER A 1 255 ? 9.761 5.784 20.709 1.00 80.56 255 SER A O 1
ATOM 1975 N N . LEU A 1 256 ? 7.790 6.867 20.750 1.00 82.00 256 LEU A N 1
ATOM 1976 C CA . LEU A 1 256 ? 7.534 6.716 19.317 1.00 82.00 256 LEU A CA 1
ATOM 1977 C C . LEU A 1 256 ? 8.593 7.439 18.474 1.00 82.00 256 LEU A C 1
ATOM 1979 O O . LEU A 1 256 ? 9.060 6.904 17.471 1.00 82.00 256 LEU A O 1
ATOM 1983 N N . LEU A 1 257 ? 9.039 8.620 18.911 1.00 84.44 257 LEU A N 1
ATOM 1984 C CA . LEU A 1 257 ? 10.107 9.361 18.242 1.00 84.44 257 LEU A CA 1
ATOM 1985 C C . LEU A 1 257 ? 11.414 8.553 18.190 1.00 84.44 257 LEU A C 1
ATOM 1987 O O . LEU A 1 257 ? 12.067 8.515 17.149 1.00 84.44 257 LEU A O 1
ATOM 1991 N N . VAL A 1 258 ? 11.785 7.880 19.285 1.00 86.69 258 VAL A N 1
ATOM 1992 C CA . VAL A 1 258 ? 12.974 7.011 19.326 1.00 86.69 258 VAL A CA 1
ATOM 1993 C C . VAL A 1 258 ? 12.839 5.846 18.343 1.00 86.69 258 VAL A C 1
ATOM 1995 O O . VAL A 1 258 ? 13.797 5.540 17.632 1.00 86.69 258 VAL A O 1
ATOM 1998 N N . VAL A 1 259 ? 11.657 5.232 18.250 1.00 84.50 259 VAL A N 1
ATOM 1999 C CA . VAL A 1 259 ? 11.391 4.154 17.282 1.00 84.50 259 VAL A CA 1
ATOM 2000 C C . VAL A 1 259 ? 11.523 4.664 15.848 1.00 84.50 259 VAL A C 1
ATOM 2002 O O . VAL A 1 259 ? 12.238 4.058 15.052 1.00 84.50 259 VAL A O 1
ATOM 2005 N N . ILE A 1 260 ? 10.912 5.806 15.522 1.00 85.75 260 ILE A N 1
ATOM 2006 C CA . ILE A 1 260 ? 11.012 6.421 14.192 1.00 85.75 260 ILE A CA 1
ATOM 2007 C C . ILE A 1 260 ? 12.474 6.745 13.852 1.00 85.75 260 ILE A C 1
ATOM 2009 O O . ILE A 1 260 ? 12.914 6.476 12.736 1.00 85.75 260 ILE A O 1
ATOM 2013 N N . LEU A 1 261 ? 13.251 7.269 14.806 1.00 88.56 261 LEU A N 1
ATOM 2014 C CA . LEU A 1 261 ? 14.679 7.546 14.623 1.00 88.56 261 LEU A CA 1
ATOM 2015 C C . LEU A 1 261 ? 15.487 6.270 14.356 1.00 88.56 261 LEU A C 1
ATOM 2017 O O . LEU A 1 261 ? 16.338 6.267 13.466 1.00 88.56 261 LEU A O 1
ATOM 2021 N N . LEU A 1 262 ? 15.218 5.183 15.083 1.00 87.56 262 LEU A N 1
ATOM 2022 C CA . LEU A 1 262 ? 15.857 3.887 14.845 1.00 87.56 262 LEU A CA 1
ATOM 2023 C C . LEU A 1 262 ? 15.505 3.369 13.446 1.00 87.56 262 LEU A C 1
ATOM 2025 O O . LEU A 1 262 ? 16.392 2.947 12.700 1.00 87.56 262 LEU A O 1
ATOM 2029 N N . ILE A 1 263 ? 14.235 3.465 13.050 1.00 86.44 263 ILE A N 1
ATOM 2030 C CA . ILE A 1 263 ? 13.790 3.056 11.716 1.00 86.44 263 ILE A CA 1
ATOM 2031 C C . ILE A 1 263 ? 14.508 3.874 10.631 1.00 86.44 263 ILE A C 1
ATOM 2033 O O . ILE A 1 263 ? 15.061 3.301 9.692 1.00 86.44 263 ILE A O 1
ATOM 2037 N N . ALA A 1 264 ? 14.569 5.195 10.790 1.00 88.25 264 ALA A N 1
ATOM 2038 C CA . ALA A 1 264 ? 15.144 6.108 9.807 1.00 88.25 264 ALA A CA 1
ATOM 2039 C C . ALA A 1 264 ? 16.666 5.985 9.666 1.00 88.25 264 ALA A C 1
ATOM 2041 O O . ALA A 1 264 ? 17.193 5.993 8.556 1.00 88.25 264 ALA A O 1
ATOM 2042 N N . PHE A 1 265 ? 17.387 5.894 10.787 1.00 89.50 265 PHE A N 1
ATOM 2043 C CA . PHE A 1 265 ? 18.849 6.006 10.806 1.00 89.50 265 PHE A CA 1
ATOM 2044 C C . PHE A 1 265 ? 19.584 4.675 10.961 1.00 89.50 265 PHE A C 1
ATOM 2046 O O . PHE A 1 265 ? 20.779 4.615 10.675 1.00 89.50 265 PHE A O 1
ATOM 2053 N N . VAL A 1 266 ? 18.901 3.609 11.381 1.00 87.00 266 VAL A N 1
ATOM 2054 C CA . VAL A 1 266 ? 19.504 2.276 11.537 1.00 87.00 266 VAL A CA 1
ATOM 2055 C C . VAL A 1 266 ? 18.905 1.304 10.534 1.00 87.00 266 VAL A C 1
ATOM 2057 O O . VAL A 1 266 ? 19.627 0.759 9.700 1.00 87.00 266 VAL A O 1
ATOM 2060 N N . TYR A 1 267 ? 17.588 1.108 10.575 1.00 84.19 267 TYR A N 1
ATOM 2061 C CA . TYR A 1 267 ? 16.929 0.116 9.729 1.00 84.19 267 TYR A CA 1
ATOM 2062 C C . TYR A 1 267 ? 16.986 0.490 8.241 1.00 84.19 267 TYR A C 1
ATOM 2064 O O . TYR A 1 267 ? 17.464 -0.312 7.437 1.00 84.19 267 TYR A O 1
ATOM 2072 N N . ALA A 1 268 ? 16.561 1.701 7.863 1.00 86.69 268 ALA A N 1
ATOM 2073 C CA . ALA A 1 268 ? 16.470 2.096 6.458 1.00 86.69 268 ALA A CA 1
ATOM 2074 C C . ALA A 1 268 ? 17.832 2.052 5.731 1.00 86.69 268 ALA A C 1
ATOM 2076 O O . ALA A 1 268 ? 17.883 1.496 4.631 1.00 86.69 268 ALA A O 1
ATOM 2077 N N . PRO A 1 269 ? 18.964 2.512 6.313 1.00 87.12 269 PRO A N 1
ATOM 2078 C CA . PRO A 1 269 ? 20.279 2.363 5.688 1.00 87.12 269 PRO A CA 1
ATOM 2079 C C . PRO A 1 269 ? 20.736 0.911 5.536 1.00 87.12 269 PRO A C 1
ATOM 2081 O O . PRO A 1 269 ? 21.295 0.560 4.496 1.00 87.12 269 PRO A O 1
ATOM 2084 N N . ILE A 1 270 ? 20.503 0.061 6.547 1.00 83.62 270 ILE A N 1
ATOM 2085 C CA . ILE A 1 270 ? 20.868 -1.363 6.493 1.00 83.62 270 ILE A CA 1
ATOM 2086 C C . ILE A 1 270 ? 20.075 -2.059 5.389 1.00 83.62 270 ILE A C 1
ATOM 2088 O O . ILE A 1 270 ? 20.664 -2.740 4.549 1.00 83.62 270 ILE A O 1
ATOM 2092 N N . MET A 1 271 ? 18.759 -1.848 5.357 1.00 81.94 271 MET A N 1
ATOM 2093 C CA . MET A 1 271 ? 17.898 -2.431 4.334 1.00 81.94 271 MET A CA 1
ATOM 2094 C C . MET A 1 271 ? 18.228 -1.906 2.944 1.00 81.94 271 MET A C 1
ATOM 2096 O O . MET A 1 271 ? 18.341 -2.705 2.020 1.00 81.94 271 MET A O 1
ATOM 2100 N N . SER A 1 272 ? 18.507 -0.608 2.806 1.00 87.19 272 SER A N 1
ATOM 2101 C CA . SER A 1 272 ? 18.910 -0.041 1.517 1.00 87.19 272 SER A CA 1
ATOM 2102 C C . SER A 1 272 ? 20.234 -0.610 1.015 1.00 87.19 272 SER A C 1
ATOM 2104 O O . SER A 1 272 ? 20.405 -0.819 -0.183 1.00 87.19 272 SER A O 1
ATOM 2106 N N . PHE A 1 273 ? 21.173 -0.918 1.913 1.00 84.62 273 PHE A N 1
ATOM 2107 C CA . PHE A 1 273 ? 22.409 -1.608 1.547 1.00 84.62 273 PHE A CA 1
ATOM 2108 C C . PHE A 1 273 ? 22.171 -3.058 1.113 1.00 84.62 273 PHE A C 1
ATOM 2110 O O . PHE A 1 273 ? 22.715 -3.482 0.095 1.00 84.62 273 PHE A O 1
ATOM 2117 N N . VAL A 1 274 ? 21.351 -3.811 1.854 1.00 80.50 274 VAL A N 1
ATOM 2118 C CA . VAL A 1 274 ? 20.980 -5.190 1.494 1.00 80.50 274 VAL A CA 1
ATOM 2119 C C . VAL A 1 274 ? 20.290 -5.222 0.131 1.00 80.50 274 VAL A C 1
ATOM 2121 O O . VAL A 1 274 ? 20.684 -6.005 -0.731 1.00 80.50 274 VAL A O 1
ATOM 2124 N N . SER A 1 275 ? 19.314 -4.339 -0.070 1.00 84.25 275 SER A N 1
ATOM 2125 C CA . SER A 1 275 ? 18.555 -4.194 -1.310 1.00 84.25 275 SER A CA 1
ATOM 2126 C C . SER A 1 275 ? 19.470 -3.825 -2.482 1.00 84.25 275 SER A C 1
ATOM 2128 O O . SER A 1 275 ? 19.501 -4.553 -3.468 1.00 84.25 275 SER A O 1
ATOM 2130 N N . ALA A 1 276 ? 20.339 -2.813 -2.338 1.00 85.50 276 ALA A N 1
ATOM 2131 C CA . ALA A 1 276 ? 21.314 -2.440 -3.374 1.00 85.50 276 ALA A CA 1
ATOM 2132 C C . ALA A 1 276 ? 22.282 -3.578 -3.740 1.00 85.50 276 ALA A C 1
ATOM 2134 O O . ALA A 1 276 ? 22.689 -3.714 -4.892 1.00 85.50 276 ALA A O 1
ATOM 2135 N N . ARG A 1 277 ? 22.691 -4.392 -2.761 1.00 82.69 277 ARG A N 1
ATOM 2136 C CA . ARG A 1 277 ? 23.587 -5.530 -2.994 1.00 82.69 277 ARG A CA 1
ATOM 2137 C C . ARG A 1 277 ? 22.886 -6.663 -3.744 1.00 82.69 277 ARG A C 1
ATOM 2139 O O . ARG A 1 277 ? 23.492 -7.272 -4.622 1.00 82.69 277 ARG A O 1
ATOM 2146 N N . LEU A 1 278 ? 21.637 -6.959 -3.388 1.00 78.38 278 LEU A N 1
ATOM 2147 C CA . LEU A 1 278 ? 20.821 -7.963 -4.073 1.00 78.38 278 LEU A CA 1
ATOM 2148 C C . LEU A 1 278 ? 20.502 -7.542 -5.502 1.00 78.38 278 LEU A C 1
ATOM 2150 O O . LEU A 1 278 ? 20.653 -8.348 -6.416 1.00 78.38 278 LEU A O 1
ATOM 2154 N N . ASP A 1 279 ? 20.181 -6.270 -5.693 1.00 82.75 279 ASP A N 1
ATOM 2155 C CA . ASP A 1 279 ? 20.007 -5.664 -7.003 1.00 82.75 279 ASP A CA 1
ATOM 2156 C C . ASP A 1 279 ? 21.295 -5.768 -7.841 1.00 82.75 279 ASP A C 1
ATOM 2158 O O . ASP A 1 279 ? 21.304 -6.303 -8.947 1.00 82.75 279 ASP A O 1
ATOM 2162 N N . GLY A 1 280 ? 22.449 -5.442 -7.252 1.00 78.00 280 GLY A N 1
ATOM 2163 C CA . GLY A 1 280 ? 23.742 -5.629 -7.911 1.00 78.00 280 GLY A CA 1
ATOM 2164 C C . GLY A 1 280 ? 24.081 -7.083 -8.279 1.00 78.00 280 GLY A C 1
ATOM 2165 O O . GLY A 1 280 ? 24.819 -7.299 -9.238 1.00 78.00 280 GLY A O 1
ATOM 2166 N N . LEU A 1 281 ? 23.568 -8.086 -7.558 1.00 77.44 281 LEU A N 1
ATOM 2167 C CA . LEU A 1 281 ? 23.836 -9.510 -7.824 1.00 77.44 281 LEU A CA 1
ATOM 2168 C C . LEU A 1 281 ? 22.828 -10.152 -8.785 1.00 77.44 281 LEU A C 1
ATOM 2170 O O . LEU A 1 281 ? 23.218 -10.950 -9.635 1.00 77.44 281 LEU A O 1
ATOM 2174 N N . ILE A 1 282 ? 21.542 -9.855 -8.602 1.00 74.44 282 ILE A N 1
ATOM 2175 C CA . ILE A 1 282 ? 20.412 -10.585 -9.194 1.00 74.44 282 ILE A CA 1
ATOM 2176 C C . ILE A 1 282 ? 19.548 -9.660 -10.073 1.00 74.44 282 ILE A C 1
ATOM 2178 O O . ILE A 1 282 ? 18.837 -10.156 -10.945 1.00 74.44 282 ILE A O 1
ATOM 2182 N N . GLY A 1 283 ? 19.637 -8.335 -9.904 1.00 71.94 283 GLY A N 1
ATOM 2183 C CA . GLY A 1 283 ? 18.773 -7.349 -10.570 1.00 71.94 283 GLY A CA 1
ATOM 2184 C C . GLY A 1 283 ? 17.376 -7.267 -9.951 1.00 71.94 283 GLY A C 1
ATOM 2185 O O . GLY A 1 283 ? 16.398 -7.036 -10.659 1.00 71.94 283 GLY A O 1
ATOM 2186 N N . GLN A 1 284 ? 17.253 -7.592 -8.658 1.00 72.62 284 GLN A N 1
ATOM 2187 C CA . GLN A 1 284 ? 15.994 -7.531 -7.918 1.00 72.62 284 GLN A CA 1
ATOM 2188 C C . GLN A 1 284 ? 16.179 -6.939 -6.522 1.00 72.62 284 GLN A C 1
ATOM 2190 O O . GLN A 1 284 ? 17.114 -7.282 -5.795 1.00 72.62 284 GLN A O 1
ATOM 2195 N N . ASN A 1 285 ? 15.206 -6.120 -6.131 1.00 73.50 285 ASN A N 1
ATOM 2196 C CA . ASN A 1 285 ? 15.161 -5.433 -4.846 1.00 73.50 285 ASN A CA 1
ATOM 2197 C C . ASN A 1 285 ? 14.305 -6.248 -3.874 1.00 73.50 285 ASN A C 1
ATOM 2199 O O . ASN A 1 285 ? 13.324 -6.874 -4.280 1.00 73.50 285 ASN A O 1
ATOM 2203 N N . ILE A 1 286 ? 14.631 -6.203 -2.583 1.00 69.25 286 ILE A N 1
ATOM 2204 C CA . ILE A 1 286 ? 13.793 -6.813 -1.545 1.00 69.25 286 ILE A CA 1
ATOM 2205 C C . ILE A 1 286 ? 13.233 -5.717 -0.660 1.00 69.25 286 ILE A C 1
ATOM 2207 O O . ILE A 1 286 ? 13.975 -5.020 0.026 1.00 69.25 286 ILE A O 1
ATOM 2211 N N . GLN A 1 287 ? 11.908 -5.638 -0.625 1.00 67.19 287 GLN A N 1
ATOM 2212 C CA . GLN A 1 287 ? 11.180 -4.819 0.325 1.00 67.19 287 GLN A CA 1
ATOM 2213 C C . GLN A 1 287 ? 10.479 -5.738 1.322 1.00 67.19 287 GLN A C 1
ATOM 2215 O O . GLN A 1 287 ? 9.762 -6.656 0.927 1.00 67.19 287 GLN A O 1
ATOM 2220 N N . ILE A 1 288 ? 10.691 -5.497 2.618 1.00 66.12 288 ILE A N 1
ATOM 2221 C CA . ILE A 1 288 ? 9.937 -6.197 3.660 1.00 66.12 288 ILE A CA 1
ATOM 2222 C C . ILE A 1 288 ? 8.496 -5.660 3.616 1.00 66.12 288 ILE A C 1
ATOM 2224 O O . ILE A 1 288 ? 8.300 -4.456 3.818 1.00 66.12 288 ILE A O 1
ATOM 2228 N N . PRO A 1 289 ? 7.495 -6.506 3.320 1.00 66.06 289 PRO A N 1
ATOM 2229 C CA . PRO A 1 289 ? 6.105 -6.096 3.303 1.00 66.06 289 PRO A CA 1
ATOM 2230 C C . PRO A 1 289 ? 5.642 -5.770 4.724 1.00 66.06 289 PRO A C 1
ATOM 2232 O O . PRO A 1 289 ? 6.137 -6.323 5.704 1.00 66.06 289 PRO A O 1
ATOM 2235 N N . HIS A 1 290 ? 4.669 -4.872 4.824 1.00 71.62 290 HIS A N 1
ATOM 2236 C CA . HIS A 1 290 ? 3.956 -4.551 6.060 1.00 71.62 290 HIS A CA 1
ATOM 2237 C C . HIS A 1 290 ? 4.787 -3.996 7.234 1.00 71.62 290 HIS A C 1
ATOM 2239 O O . HIS A 1 290 ? 4.336 -4.008 8.378 1.00 71.62 290 HIS A O 1
ATOM 2245 N N . LEU A 1 291 ? 5.995 -3.473 6.988 1.00 74.56 291 LEU A N 1
ATOM 2246 C CA . LEU A 1 291 ? 6.811 -2.857 8.044 1.00 74.56 291 LEU A CA 1
ATOM 2247 C C . LEU A 1 291 ? 6.099 -1.670 8.717 1.00 74.56 291 LEU A C 1
ATOM 2249 O O . LEU A 1 291 ? 6.206 -1.484 9.931 1.00 74.56 291 LEU A O 1
ATOM 2253 N N . HIS A 1 292 ? 5.399 -0.854 7.924 1.00 77.94 292 HIS A N 1
ATOM 2254 C CA . HIS A 1 292 ? 4.666 0.299 8.436 1.00 77.94 292 HIS A CA 1
ATOM 2255 C C . HIS A 1 292 ? 3.561 -0.164 9.392 1.00 77.94 292 HIS A C 1
ATOM 2257 O O . HIS A 1 292 ? 3.527 0.264 10.540 1.00 77.94 292 HIS A O 1
ATOM 2263 N N . GLU A 1 293 ? 2.754 -1.129 8.962 1.00 78.00 293 GLU A N 1
ATOM 2264 C CA . GLU A 1 293 ? 1.690 -1.771 9.728 1.00 78.00 293 GLU A CA 1
ATOM 2265 C C . GLU A 1 293 ? 2.224 -2.381 11.026 1.00 78.00 293 GLU A C 1
ATOM 2267 O O . GLU A 1 293 ? 1.691 -2.110 12.097 1.00 78.00 293 GLU A O 1
ATOM 2272 N N . ALA A 1 294 ? 3.313 -3.152 10.959 1.00 75.94 294 ALA A N 1
ATOM 2273 C CA . ALA A 1 294 ? 3.926 -3.757 12.139 1.00 75.94 294 ALA A CA 1
ATOM 2274 C C . ALA A 1 294 ? 4.394 -2.697 13.148 1.00 75.94 294 ALA A C 1
ATOM 2276 O O . ALA A 1 294 ? 4.191 -2.849 14.351 1.00 75.94 294 ALA A O 1
ATOM 2277 N N . THR A 1 295 ? 4.980 -1.599 12.664 1.00 76.69 295 THR A N 1
ATOM 2278 C CA . THR A 1 295 ? 5.392 -0.484 13.527 1.00 76.69 295 THR A CA 1
ATOM 2279 C C . THR A 1 295 ? 4.182 0.160 14.196 1.00 76.69 295 THR A C 1
ATOM 2281 O O . THR A 1 295 ? 4.231 0.415 15.395 1.00 76.69 295 THR A O 1
ATOM 2284 N N . VAL A 1 296 ? 3.097 0.379 13.446 1.00 79.88 296 VAL A N 1
ATOM 2285 C CA . VAL A 1 296 ? 1.832 0.919 13.959 1.00 79.88 296 VAL A CA 1
ATOM 2286 C C . VAL A 1 296 ? 1.263 0.019 15.058 1.00 79.88 296 VAL A C 1
ATOM 2288 O O . VAL A 1 296 ? 0.984 0.514 16.147 1.00 79.88 296 VAL A O 1
ATOM 2291 N N . PHE A 1 297 ? 1.179 -1.297 14.846 1.00 77.12 297 PHE A N 1
ATOM 2292 C CA . PHE A 1 297 ? 0.674 -2.223 15.868 1.00 77.12 297 PHE A CA 1
ATOM 2293 C C . PHE A 1 297 ? 1.541 -2.262 17.131 1.00 77.12 297 PHE A C 1
ATOM 2295 O O . PHE A 1 297 ? 1.005 -2.268 18.237 1.00 77.12 297 PHE A O 1
ATOM 2302 N N . LEU A 1 298 ? 2.872 -2.214 16.994 1.00 75.19 298 LEU A N 1
ATOM 2303 C CA . LEU A 1 298 ? 3.793 -2.191 18.140 1.00 75.19 298 LEU A CA 1
ATOM 2304 C C . LEU A 1 298 ? 3.621 -0.953 19.031 1.00 75.19 298 LEU A C 1
ATOM 2306 O O . LEU A 1 298 ? 4.018 -0.987 20.195 1.00 75.19 298 LEU A O 1
ATOM 2310 N N . THR A 1 299 ? 3.036 0.133 18.519 1.00 76.19 299 THR A N 1
ATOM 2311 C CA . THR A 1 299 ? 2.741 1.310 19.347 1.00 76.19 299 THR A CA 1
ATOM 2312 C C . THR A 1 299 ? 1.572 1.094 20.306 1.00 76.19 299 THR A C 1
ATOM 2314 O O . THR A 1 299 ? 1.461 1.833 21.281 1.00 76.19 299 THR A O 1
ATOM 2317 N N . GLY A 1 300 ? 0.690 0.124 20.030 1.00 74.81 300 GLY A N 1
ATOM 2318 C CA . GLY A 1 300 ? -0.552 -0.081 20.778 1.00 74.81 300 GLY A CA 1
ATOM 2319 C C . GLY A 1 300 ? -1.527 1.100 20.709 1.00 74.81 300 GLY A C 1
ATOM 2320 O O . GLY A 1 300 ? -2.431 1.186 21.538 1.00 74.81 300 GLY A O 1
ATOM 2321 N N . TYR A 1 301 ? -1.334 2.034 19.771 1.00 78.94 301 TYR A N 1
ATOM 2322 C CA . TYR A 1 301 ? -2.206 3.191 19.628 1.00 78.94 301 TYR A CA 1
ATOM 2323 C C . TYR A 1 301 ? -3.573 2.785 19.074 1.00 78.94 301 TYR A C 1
ATOM 2325 O O . TYR A 1 301 ? -3.673 2.076 18.069 1.00 78.94 301 TYR A O 1
ATOM 2333 N N . ARG A 1 302 ? -4.628 3.290 19.717 1.00 77.62 302 ARG A N 1
ATOM 2334 C CA . ARG A 1 302 ? -6.012 3.125 19.284 1.00 77.62 302 ARG A CA 1
ATOM 2335 C C . ARG A 1 302 ? -6.436 4.348 18.481 1.00 77.62 302 ARG A C 1
ATOM 2337 O O . ARG A 1 302 ? -6.391 5.458 18.992 1.00 77.62 302 ARG A O 1
ATOM 2344 N N . GLY A 1 303 ? -6.872 4.139 17.242 1.00 78.56 303 GLY A N 1
ATOM 2345 C CA . GLY A 1 303 ? -7.382 5.212 16.387 1.00 78.56 303 GLY A CA 1
ATOM 2346 C C . GLY A 1 303 ? -6.746 5.285 15.003 1.00 78.56 303 GLY A C 1
ATOM 2347 O O . GLY A 1 303 ? -5.820 4.547 14.666 1.00 78.56 303 GLY A O 1
ATOM 2348 N N . LEU A 1 304 ? -7.286 6.187 14.182 1.00 82.19 304 LEU A N 1
ATOM 2349 C CA . LEU A 1 304 ? -6.949 6.310 12.762 1.00 82.19 304 LEU A CA 1
ATOM 2350 C C . LEU A 1 304 ? -5.680 7.147 12.514 1.00 82.19 304 LEU A C 1
ATOM 2352 O O . LEU A 1 304 ? -4.963 6.909 11.547 1.00 82.19 304 LEU A O 1
ATOM 2356 N N . GLU A 1 305 ? -5.392 8.116 13.384 1.00 82.38 305 GLU A N 1
ATOM 2357 C CA . GLU A 1 305 ? -4.373 9.155 13.164 1.00 82.38 305 GLU A CA 1
ATOM 2358 C C . GLU A 1 305 ? -2.970 8.593 12.902 1.00 82.38 305 GLU A C 1
ATOM 2360 O O . GLU A 1 305 ? -2.224 9.122 12.078 1.00 82.38 305 GLU A O 1
ATOM 2365 N N . ILE A 1 306 ? -2.628 7.477 13.549 1.00 82.19 306 ILE A N 1
ATOM 2366 C CA . ILE A 1 306 ? -1.310 6.852 13.433 1.00 82.19 306 ILE A CA 1
ATOM 2367 C C . ILE A 1 306 ? -0.980 6.355 12.025 1.00 82.19 306 ILE A C 1
ATOM 2369 O O . ILE A 1 306 ? 0.185 6.372 11.630 1.00 82.19 306 ILE A O 1
ATOM 2373 N N . TRP A 1 307 ? -1.992 5.994 11.237 1.00 84.88 307 TRP A N 1
ATOM 2374 C CA . TRP A 1 307 ? -1.818 5.559 9.851 1.00 84.88 307 TRP A CA 1
ATOM 2375 C C . TRP A 1 307 ? -1.371 6.687 8.920 1.00 84.88 307 TRP A C 1
ATOM 2377 O O . TRP A 1 307 ? -0.824 6.429 7.849 1.00 84.88 307 TRP A O 1
ATOM 2387 N N . PHE A 1 308 ? -1.572 7.940 9.330 1.00 85.69 308 PHE A N 1
ATOM 2388 C CA . PHE A 1 308 ? -1.156 9.120 8.5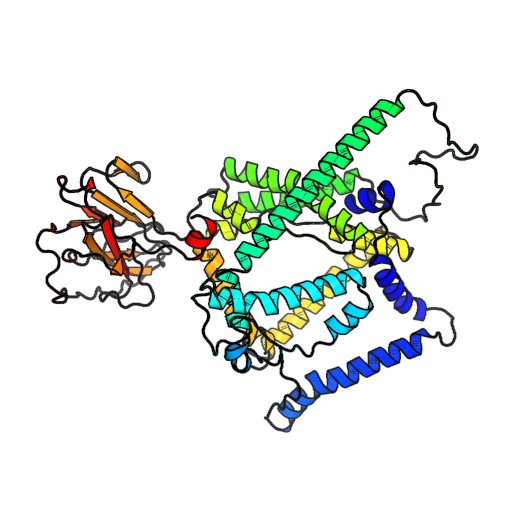78 1.00 85.69 308 PHE A CA 1
ATOM 2389 C C . PHE A 1 308 ? 0.197 9.676 9.035 1.00 85.69 308 PHE A C 1
ATOM 2391 O O . PHE A 1 308 ? 0.677 10.664 8.475 1.00 85.69 308 PHE A O 1
ATOM 2398 N N . VAL A 1 309 ? 0.845 9.044 10.020 1.00 85.12 309 VAL A N 1
ATOM 2399 C CA . VAL A 1 309 ? 2.180 9.440 10.471 1.00 85.12 309 VAL A CA 1
ATOM 2400 C C . VAL A 1 309 ? 3.217 8.992 9.434 1.00 85.12 309 VAL A C 1
ATOM 2402 O O . VAL A 1 309 ? 3.366 7.791 9.183 1.00 85.12 309 VAL A O 1
ATOM 2405 N N . PRO A 1 310 ? 3.985 9.921 8.834 1.00 80.38 310 PRO A N 1
ATOM 2406 C CA . PRO A 1 310 ? 4.987 9.561 7.842 1.00 80.38 310 PRO A CA 1
ATOM 2407 C C . PRO A 1 310 ? 6.156 8.826 8.513 1.00 80.38 310 PRO A C 1
ATOM 2409 O O . PRO A 1 310 ? 6.986 9.431 9.194 1.00 80.38 310 PRO A O 1
ATOM 2412 N N . LEU A 1 311 ? 6.247 7.510 8.307 1.00 78.69 311 LEU A N 1
ATOM 2413 C CA . LEU A 1 311 ? 7.385 6.715 8.772 1.00 78.69 311 LEU A CA 1
ATOM 2414 C C . LEU A 1 311 ? 8.536 6.790 7.762 1.00 78.69 311 LEU A C 1
ATOM 2416 O O . LEU A 1 311 ? 8.384 6.453 6.589 1.00 78.69 311 LEU A O 1
ATOM 2420 N N . ALA A 1 312 ? 9.719 7.180 8.233 1.00 68.88 312 ALA A N 1
ATOM 2421 C CA . ALA A 1 312 ? 10.934 7.331 7.431 1.00 68.88 312 ALA A CA 1
ATOM 2422 C C . ALA A 1 312 ? 11.627 5.982 7.117 1.00 68.88 312 ALA A C 1
ATOM 2424 O O . ALA A 1 312 ? 12.825 5.823 7.326 1.00 68.88 312 ALA A O 1
ATOM 2425 N N . GLY A 1 313 ? 10.867 4.984 6.660 1.00 70.69 313 GLY A N 1
ATOM 2426 C CA . GLY A 1 313 ? 11.338 3.612 6.417 1.00 70.69 313 GLY A CA 1
ATOM 2427 C C . GLY A 1 313 ? 11.607 3.262 4.950 1.00 70.69 313 GLY A C 1
ATOM 2428 O O . GLY A 1 313 ? 11.673 2.080 4.622 1.00 70.69 313 GLY A O 1
ATOM 2429 N N . SER A 1 314 ? 11.696 4.250 4.056 1.00 76.75 314 SER A N 1
ATOM 2430 C CA . SER A 1 314 ? 11.832 4.019 2.613 1.00 76.75 314 SER A CA 1
ATOM 2431 C C . SER A 1 314 ? 13.173 3.377 2.241 1.00 76.75 314 SER A C 1
ATOM 2433 O O . SER A 1 314 ? 14.228 3.802 2.714 1.00 76.75 314 SER A O 1
ATOM 2435 N N . ASP A 1 315 ? 13.121 2.389 1.349 1.00 81.81 315 ASP A N 1
ATOM 2436 C CA . ASP A 1 315 ? 14.292 1.742 0.757 1.00 81.81 315 ASP A CA 1
ATOM 2437 C C . ASP A 1 315 ? 14.840 2.574 -0.419 1.00 81.81 315 ASP A C 1
ATOM 2439 O O . ASP A 1 315 ? 14.095 2.972 -1.315 1.00 81.81 315 ASP A O 1
ATOM 2443 N N . PHE A 1 316 ? 16.152 2.822 -0.424 1.00 83.00 316 PHE A N 1
ATOM 2444 C CA . PHE A 1 316 ? 16.868 3.550 -1.478 1.00 83.00 316 PHE A CA 1
ATOM 2445 C C . PHE A 1 316 ? 17.824 2.661 -2.295 1.00 83.00 316 PHE A C 1
ATOM 2447 O O . PHE A 1 316 ? 18.666 3.180 -3.036 1.00 83.00 316 PHE A O 1
ATOM 2454 N N . GLY A 1 317 ? 17.725 1.336 -2.155 1.00 79.31 317 GLY A N 1
ATOM 2455 C CA . GLY A 1 317 ? 18.621 0.358 -2.769 1.00 79.31 317 GLY A CA 1
ATOM 2456 C C . GLY A 1 317 ? 18.660 0.424 -4.294 1.00 79.31 317 GLY A C 1
ATOM 2457 O O . GLY A 1 317 ? 19.739 0.584 -4.865 1.00 79.31 317 GLY A O 1
ATOM 2458 N N . GLY A 1 318 ? 17.489 0.425 -4.940 1.00 79.06 318 GLY A N 1
ATOM 2459 C CA . GLY A 1 318 ? 17.370 0.459 -6.408 1.00 79.06 318 GLY A CA 1
ATOM 2460 C C . GLY A 1 318 ? 17.956 1.715 -7.063 1.00 79.06 318 GLY A C 1
ATOM 2461 O O . GLY A 1 318 ? 18.311 1.714 -8.235 1.00 79.06 318 GLY A O 1
ATOM 2462 N N . GLY A 1 319 ? 18.165 2.796 -6.300 1.00 85.00 319 GLY A N 1
ATOM 2463 C CA . GLY A 1 319 ? 18.866 3.971 -6.815 1.00 85.00 319 GLY A CA 1
ATOM 2464 C C . GLY A 1 319 ? 20.324 3.684 -7.193 1.00 85.00 319 GLY A C 1
ATOM 2465 O O . GLY A 1 319 ? 20.916 4.455 -7.945 1.00 85.00 319 GLY A O 1
ATOM 2466 N N . ALA A 1 320 ? 20.932 2.610 -6.671 1.00 86.88 320 ALA A N 1
ATOM 2467 C CA . ALA A 1 320 ? 22.297 2.226 -7.015 1.00 86.88 320 ALA A CA 1
ATOM 2468 C C . ALA A 1 320 ? 22.433 1.799 -8.485 1.00 86.88 320 ALA A C 1
ATOM 2470 O O . ALA A 1 320 ? 23.394 2.213 -9.137 1.00 86.88 320 ALA A O 1
ATOM 2471 N N . GLU A 1 321 ? 21.459 1.056 -9.014 1.00 86.94 321 GLU A N 1
ATOM 2472 C CA . GLU A 1 321 ? 21.413 0.647 -10.418 1.00 86.94 321 GLU A CA 1
ATOM 2473 C C . GLU A 1 321 ? 21.408 1.856 -11.357 1.00 86.94 321 GLU A C 1
ATOM 2475 O O . GLU A 1 321 ? 22.202 1.915 -12.294 1.00 86.94 321 GLU A O 1
ATOM 2480 N N . THR A 1 322 ? 20.602 2.881 -11.065 1.00 88.12 322 THR A N 1
ATOM 2481 C CA . THR A 1 322 ? 20.542 4.105 -11.877 1.00 88.12 322 THR A CA 1
ATOM 2482 C C . THR A 1 322 ? 21.915 4.763 -12.021 1.00 88.12 322 THR A C 1
ATOM 2484 O O . THR A 1 322 ? 22.321 5.131 -13.122 1.00 88.12 322 THR A O 1
ATOM 2487 N N . PHE A 1 323 ? 22.695 4.861 -10.937 1.00 87.94 323 PHE A N 1
ATOM 2488 C CA . PHE A 1 323 ? 24.058 5.408 -11.005 1.00 87.94 323 PHE A CA 1
ATOM 2489 C C . PHE A 1 323 ? 25.026 4.518 -11.799 1.00 87.94 323 PHE A C 1
ATOM 2491 O O . PHE A 1 323 ? 25.964 5.042 -12.413 1.00 87.94 323 PHE A O 1
ATOM 2498 N N . ARG A 1 324 ? 24.790 3.201 -11.826 1.00 85.62 324 ARG A N 1
ATOM 2499 C CA . ARG A 1 324 ? 25.539 2.262 -12.666 1.00 85.62 324 ARG A CA 1
ATOM 2500 C C . ARG A 1 324 ? 25.191 2.427 -14.144 1.00 85.62 324 ARG A C 1
ATOM 2502 O O . ARG A 1 324 ? 26.101 2.482 -14.962 1.00 85.62 324 ARG A O 1
ATOM 2509 N N . ILE A 1 325 ? 23.914 2.589 -14.490 1.00 85.81 325 ILE A N 1
ATOM 2510 C CA . ILE A 1 325 ? 23.473 2.875 -15.866 1.00 85.81 325 ILE A CA 1
ATOM 2511 C C . ILE A 1 325 ? 24.162 4.146 -16.384 1.00 85.81 325 ILE A C 1
ATOM 2513 O O . ILE A 1 325 ? 24.740 4.150 -17.468 1.00 85.81 325 ILE A O 1
ATOM 2517 N N . ILE A 1 326 ? 24.189 5.210 -15.576 1.00 84.94 326 ILE A N 1
ATOM 2518 C CA . ILE A 1 326 ? 24.842 6.478 -15.939 1.00 84.94 326 ILE A CA 1
ATOM 2519 C C . ILE A 1 326 ? 26.344 6.288 -16.198 1.00 84.94 326 ILE A C 1
ATOM 2521 O O . ILE A 1 326 ? 26.880 6.865 -17.140 1.00 84.94 326 ILE A O 1
ATOM 2525 N N . GLU A 1 327 ? 27.016 5.447 -15.407 1.00 82.31 327 GLU A N 1
ATOM 2526 C CA . GLU A 1 327 ? 28.418 5.077 -15.641 1.00 82.31 327 GLU A CA 1
ATOM 2527 C C . GLU A 1 327 ? 28.629 4.435 -17.006 1.00 82.31 327 GLU A C 1
ATOM 2529 O O . GLU A 1 327 ? 29.531 4.826 -17.742 1.00 82.31 327 GLU A O 1
ATOM 2534 N N . LEU A 1 328 ? 27.784 3.452 -17.325 1.00 83.81 328 LEU A N 1
ATOM 2535 C CA . LEU A 1 328 ? 27.889 2.649 -18.538 1.00 83.81 328 LEU A CA 1
ATOM 2536 C C . LEU A 1 328 ? 27.597 3.486 -19.787 1.00 83.81 328 LEU A C 1
ATOM 2538 O O . LEU A 1 328 ? 28.232 3.284 -20.814 1.00 83.81 328 LEU A O 1
ATOM 2542 N N . THR A 1 329 ? 26.703 4.470 -19.677 1.00 81.69 329 THR A N 1
ATOM 2543 C CA . THR A 1 329 ? 26.424 5.442 -20.752 1.00 81.69 329 THR A CA 1
ATOM 2544 C C . THR A 1 329 ? 27.501 6.526 -20.911 1.00 81.69 329 THR A C 1
ATOM 2546 O O . THR A 1 329 ? 27.423 7.335 -21.832 1.00 81.69 329 THR A O 1
ATOM 2549 N N . GLY A 1 330 ? 28.501 6.591 -20.022 1.00 77.81 330 GLY A N 1
ATOM 2550 C CA . GLY A 1 330 ? 29.572 7.595 -20.076 1.00 77.81 330 GLY A CA 1
ATOM 2551 C C . GLY A 1 330 ? 29.141 9.023 -19.709 1.00 77.81 330 GLY A C 1
ATOM 2552 O O . GLY A 1 330 ? 29.900 9.973 -19.916 1.00 77.81 330 GLY A O 1
ATOM 2553 N N . MET A 1 331 ? 27.939 9.201 -19.154 1.00 81.06 331 MET A N 1
ATOM 2554 C CA . MET A 1 331 ? 27.419 10.505 -18.743 1.00 81.06 331 MET A CA 1
ATOM 2555 C C . MET A 1 331 ? 28.037 10.988 -17.419 1.00 81.06 331 MET A C 1
ATOM 2557 O O . MET A 1 331 ? 28.402 10.206 -16.541 1.00 81.06 331 MET A O 1
ATOM 2561 N N . ARG A 1 332 ? 28.108 12.315 -17.234 1.00 84.00 332 ARG A N 1
ATOM 2562 C CA . ARG A 1 332 ? 28.495 12.916 -15.945 1.00 84.00 332 ARG A CA 1
ATOM 2563 C C . ARG A 1 332 ? 27.299 12.971 -15.000 1.00 84.00 332 ARG A C 1
ATOM 2565 O O . ARG A 1 332 ? 26.237 13.453 -15.391 1.00 84.00 332 ARG A O 1
ATOM 2572 N N . PHE A 1 333 ? 27.490 12.628 -13.729 1.00 83.44 333 PHE A N 1
ATOM 2573 C CA . PHE A 1 333 ? 26.421 12.681 -12.723 1.00 83.44 333 PHE A CA 1
ATOM 2574 C C . PHE A 1 333 ? 25.835 14.080 -12.521 1.00 83.44 333 PHE A C 1
ATOM 2576 O O . PHE A 1 333 ? 24.631 14.242 -12.341 1.00 83.44 333 PHE A O 1
ATOM 2583 N N . THR A 1 334 ? 26.670 15.114 -12.612 1.00 82.81 334 THR A N 1
ATOM 2584 C CA . THR A 1 334 ? 26.218 16.509 -12.525 1.00 82.81 334 THR A CA 1
ATOM 2585 C C . THR A 1 334 ? 25.355 16.928 -13.714 1.00 82.81 334 THR A C 1
ATOM 2587 O O . THR A 1 334 ? 24.560 17.855 -13.585 1.00 82.81 334 THR A O 1
ATOM 2590 N N . SER A 1 335 ? 25.482 16.255 -14.862 1.00 85.31 335 SER A N 1
ATOM 2591 C CA . SER A 1 335 ? 24.622 16.494 -16.023 1.00 85.31 335 SER A CA 1
ATOM 2592 C C . SER A 1 335 ? 23.209 15.982 -15.776 1.00 85.31 335 SER A C 1
ATOM 2594 O O . SER A 1 335 ? 22.258 16.664 -16.145 1.00 85.31 335 SER A O 1
ATOM 2596 N N . LEU A 1 336 ? 23.069 14.835 -15.100 1.00 83.81 336 LEU A N 1
ATOM 2597 C CA . LEU A 1 336 ? 21.757 14.309 -14.728 1.00 83.81 336 LEU A CA 1
ATOM 2598 C C . LEU A 1 336 ? 21.022 15.288 -13.809 1.00 83.81 336 LEU A C 1
ATOM 2600 O O . LEU A 1 336 ? 19.884 15.639 -14.089 1.00 83.81 336 LEU A O 1
ATOM 2604 N N . LEU A 1 337 ? 21.694 15.797 -12.771 1.00 83.19 337 LEU A N 1
ATOM 2605 C CA . LEU A 1 337 ? 21.081 16.754 -11.844 1.00 83.19 337 LEU A CA 1
ATOM 2606 C C . LEU A 1 337 ? 20.594 18.025 -12.563 1.00 83.19 337 LEU A C 1
ATOM 2608 O O . LEU A 1 337 ? 19.521 18.545 -12.267 1.00 83.19 337 LEU A O 1
ATOM 2612 N N . LYS A 1 338 ? 21.372 18.524 -13.534 1.00 88.25 338 LYS A N 1
ATOM 2613 C CA . LYS A 1 338 ? 20.964 19.665 -14.369 1.00 88.25 338 LYS A CA 1
ATOM 2614 C C . LYS A 1 338 ? 19.759 19.327 -15.246 1.00 88.25 338 LYS A C 1
ATOM 2616 O O . LYS A 1 338 ? 18.875 20.164 -15.388 1.00 88.25 338 LYS A O 1
ATOM 2621 N N . ALA A 1 339 ? 19.728 18.127 -15.823 1.00 88.38 339 ALA A N 1
ATOM 2622 C CA . ALA A 1 339 ? 18.613 17.665 -16.640 1.00 88.38 339 ALA A CA 1
ATOM 2623 C C . ALA A 1 339 ? 17.331 17.531 -15.808 1.00 88.38 339 ALA A C 1
ATOM 2625 O O . ALA A 1 339 ? 16.298 18.049 -16.214 1.00 88.38 339 ALA A O 1
ATOM 2626 N N . GLU A 1 340 ? 17.400 16.928 -14.618 1.00 88.81 340 GLU A N 1
ATOM 2627 C CA . GLU A 1 340 ? 16.260 16.823 -13.701 1.00 88.81 340 GLU A CA 1
ATOM 2628 C C . GLU A 1 340 ? 15.725 18.200 -13.298 1.00 88.81 340 GLU A C 1
ATOM 2630 O O . GLU A 1 340 ? 14.521 18.422 -13.368 1.00 88.81 340 GLU A O 1
ATOM 2635 N N . LEU A 1 341 ? 16.595 19.162 -12.971 1.00 91.44 341 LEU A N 1
ATOM 2636 C CA . LEU A 1 341 ? 16.172 20.522 -12.615 1.00 91.44 341 LEU A CA 1
ATOM 2637 C C . LEU A 1 341 ? 15.364 21.206 -13.736 1.00 91.44 341 LEU A C 1
ATOM 2639 O O . LEU A 1 341 ? 14.441 21.967 -13.454 1.00 91.44 341 LEU A O 1
ATOM 2643 N N . VAL A 1 342 ? 15.700 20.931 -15.000 1.00 94.25 342 VAL A N 1
ATOM 2644 C CA . VAL A 1 342 ? 14.974 21.448 -16.172 1.00 94.25 342 VAL A CA 1
ATOM 2645 C C . VAL A 1 342 ? 13.704 20.639 -16.448 1.00 94.25 342 VAL A C 1
ATOM 2647 O O . VAL A 1 342 ? 12.671 21.215 -16.785 1.00 94.25 342 VAL A O 1
ATOM 2650 N N . LEU A 1 343 ? 13.756 19.315 -16.296 1.00 92.88 343 LEU A N 1
ATOM 2651 C CA . LEU A 1 343 ? 12.632 18.424 -16.580 1.00 92.88 343 LEU A CA 1
ATOM 2652 C C . LEU A 1 343 ? 11.520 18.529 -15.536 1.00 92.88 343 LEU A C 1
ATOM 2654 O O . LEU A 1 343 ? 10.357 18.474 -15.918 1.00 92.88 343 LEU A O 1
ATOM 2658 N N . VAL A 1 344 ? 11.836 18.720 -14.252 1.00 94.19 344 VAL A N 1
ATOM 2659 C CA . VAL A 1 344 ? 10.842 18.802 -13.167 1.00 94.19 344 VAL A CA 1
ATOM 2660 C C . VAL A 1 344 ? 9.724 19.814 -13.456 1.00 94.19 344 VAL A C 1
ATOM 2662 O O . VAL A 1 344 ? 8.565 19.399 -13.431 1.00 94.19 344 VAL A O 1
ATOM 2665 N N . PRO A 1 345 ? 9.984 21.100 -13.775 1.00 95.00 345 PRO A N 1
ATOM 2666 C CA . PRO A 1 345 ? 8.904 22.047 -14.056 1.00 95.00 345 PRO A CA 1
ATOM 2667 C C . PRO A 1 345 ? 8.120 21.697 -15.329 1.00 95.00 345 PRO A C 1
ATOM 2669 O O . PRO A 1 345 ? 6.902 21.871 -15.359 1.00 95.00 345 PRO A O 1
ATOM 2672 N N . ILE A 1 346 ? 8.789 21.171 -16.361 1.00 95.25 346 ILE A N 1
ATOM 2673 C CA . ILE A 1 346 ? 8.149 20.774 -17.625 1.00 95.25 346 ILE A CA 1
ATOM 2674 C C . ILE A 1 346 ? 7.200 19.597 -17.388 1.00 95.25 346 ILE A C 1
ATOM 2676 O O . ILE A 1 346 ? 6.029 19.654 -17.759 1.00 95.25 346 ILE A O 1
ATOM 2680 N N . VAL A 1 347 ? 7.694 18.544 -16.735 1.00 94.50 347 VAL A N 1
ATOM 2681 C CA . VAL A 1 347 ? 6.931 17.334 -16.419 1.00 94.50 347 VAL A CA 1
ATOM 2682 C C . VAL A 1 347 ? 5.802 17.661 -15.453 1.00 94.50 347 VAL A C 1
ATOM 2684 O O . VAL A 1 347 ? 4.697 17.168 -15.654 1.00 94.50 347 VAL A O 1
ATOM 2687 N N . LEU A 1 348 ? 6.024 18.517 -14.453 1.00 94.62 348 LEU A N 1
ATOM 2688 C CA . LEU A 1 348 ? 4.971 18.953 -13.536 1.00 94.62 348 LEU A CA 1
ATOM 2689 C C . LEU A 1 348 ? 3.866 19.713 -14.281 1.00 94.62 348 LEU A C 1
ATOM 2691 O O . LEU A 1 348 ? 2.692 19.389 -14.118 1.00 94.62 348 LEU A O 1
ATOM 2695 N N . GLY A 1 349 ? 4.225 20.671 -15.142 1.00 96.19 349 GLY A N 1
ATOM 2696 C CA . GLY A 1 349 ? 3.262 21.410 -15.960 1.00 96.19 349 GLY A CA 1
ATOM 2697 C C . GLY A 1 349 ? 2.464 20.498 -16.897 1.00 96.19 349 GLY A C 1
ATOM 2698 O O . GLY A 1 349 ? 1.234 20.561 -16.928 1.00 96.19 349 GLY A O 1
ATOM 2699 N N . ALA A 1 350 ? 3.147 19.594 -17.604 1.00 95.44 350 ALA A N 1
ATOM 2700 C CA . ALA A 1 350 ? 2.508 18.613 -18.479 1.00 95.44 350 ALA A CA 1
ATOM 2701 C C . ALA A 1 350 ? 1.613 17.633 -17.697 1.00 95.44 350 ALA A C 1
ATOM 2703 O O . ALA A 1 350 ? 0.512 17.318 -18.147 1.00 95.44 350 ALA A O 1
ATOM 2704 N N . SER A 1 351 ? 2.041 17.200 -16.508 1.00 95.06 351 SER A N 1
ATOM 2705 C CA . SER A 1 351 ? 1.271 16.302 -15.638 1.00 95.06 351 SER A CA 1
ATOM 2706 C C . SER A 1 351 ? 0.011 16.980 -15.111 1.00 95.06 351 SER A C 1
ATOM 2708 O O . SER A 1 351 ? -1.057 16.383 -15.170 1.00 95.06 351 SER A O 1
ATOM 2710 N N . LEU A 1 352 ? 0.093 18.241 -14.669 1.00 95.31 352 LEU A N 1
ATOM 2711 C CA . LEU A 1 352 ? -1.077 19.017 -14.241 1.00 95.31 352 LEU A CA 1
ATOM 2712 C C . LEU A 1 352 ? -2.078 19.209 -15.388 1.00 95.31 352 LEU A C 1
ATOM 2714 O O . LEU A 1 352 ? -3.285 19.069 -15.183 1.00 95.31 352 LEU A O 1
ATOM 2718 N N . MET A 1 353 ? -1.587 19.473 -16.604 1.00 94.44 353 MET A N 1
ATOM 2719 C CA . MET A 1 353 ? -2.427 19.559 -17.800 1.00 94.44 353 MET A CA 1
ATOM 2720 C C . MET A 1 353 ? -3.117 18.219 -18.097 1.00 94.44 353 MET A C 1
ATOM 2722 O O . MET A 1 353 ? -4.330 18.185 -18.302 1.00 94.44 353 MET A O 1
ATOM 2726 N N . TYR A 1 354 ? -2.367 17.114 -18.074 1.00 91.94 354 TYR A N 1
ATOM 2727 C CA . TYR A 1 354 ? -2.896 15.775 -18.332 1.00 91.94 354 TYR A CA 1
ATOM 2728 C C . TYR A 1 354 ? -3.897 15.324 -17.261 1.00 91.94 354 TYR A C 1
ATOM 2730 O O . TYR A 1 354 ? -4.966 14.817 -17.592 1.00 91.94 354 TYR A O 1
ATOM 2738 N N . TRP A 1 355 ? -3.612 15.570 -15.979 1.00 90.94 355 TRP A N 1
ATOM 2739 C CA . TRP A 1 355 ? -4.557 15.313 -14.893 1.00 90.94 355 TRP A CA 1
ATOM 2740 C C . TRP A 1 355 ? -5.834 16.131 -15.070 1.00 90.94 355 TRP A C 1
ATOM 2742 O O . TRP A 1 355 ? -6.921 15.568 -14.985 1.00 90.94 355 TRP A O 1
ATOM 2752 N N . SER A 1 356 ? -5.729 17.428 -15.383 1.00 92.12 356 SER A N 1
ATOM 2753 C CA . SER A 1 356 ? -6.907 18.268 -15.642 1.00 92.12 356 SER A CA 1
ATOM 2754 C C . SER A 1 356 ? -7.749 17.742 -16.807 1.00 92.12 356 SER A C 1
ATOM 2756 O O . SER A 1 356 ? -8.976 17.768 -16.732 1.00 92.12 356 SER A O 1
ATOM 2758 N N . PHE A 1 357 ? -7.105 17.236 -17.861 1.00 89.88 357 PHE A N 1
ATOM 2759 C CA . PHE A 1 357 ? -7.787 16.605 -18.988 1.00 89.88 357 PHE A CA 1
ATOM 2760 C C . PHE A 1 357 ? -8.525 15.326 -18.573 1.00 89.88 357 PHE A C 1
ATOM 2762 O O . PHE A 1 357 ? -9.713 15.199 -18.864 1.00 89.88 357 PHE A O 1
ATOM 2769 N N . LEU A 1 358 ? -7.866 14.417 -17.845 1.00 87.12 358 LEU A N 1
ATOM 2770 C CA . LEU A 1 358 ? -8.490 13.176 -17.378 1.00 87.12 358 LEU A CA 1
ATOM 2771 C C . LEU A 1 358 ? -9.711 13.446 -1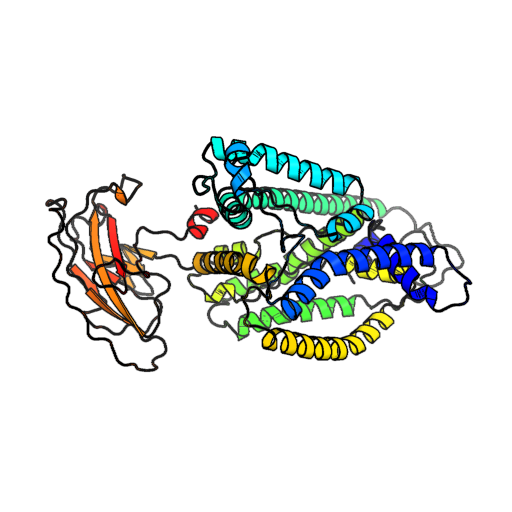6.491 1.00 87.12 358 LEU A C 1
ATOM 2773 O O . LEU A 1 358 ? -10.765 12.875 -16.732 1.00 87.12 358 LEU A O 1
ATOM 2777 N N . TRP A 1 359 ? -9.612 14.366 -15.529 1.00 87.81 359 TRP A N 1
ATOM 2778 C CA . TRP A 1 359 ? -10.735 14.703 -14.643 1.00 87.81 359 TRP A CA 1
ATOM 2779 C C . TRP A 1 359 ? -11.937 15.327 -15.366 1.00 87.81 359 TRP A C 1
ATOM 2781 O O . TRP A 1 359 ? -13.046 15.294 -14.840 1.00 87.81 359 TRP A O 1
ATOM 2791 N N . LYS A 1 360 ? -11.734 15.909 -16.555 1.00 88.00 360 LYS A N 1
ATOM 2792 C CA . LYS A 1 360 ? -12.802 16.523 -17.360 1.00 88.00 360 LYS A CA 1
ATOM 2793 C C . LYS A 1 360 ? -13.403 15.587 -18.408 1.00 88.00 360 LYS A C 1
ATOM 2795 O O . LYS A 1 360 ? -14.469 15.905 -18.924 1.00 88.00 360 LYS A O 1
ATOM 2800 N N . LEU A 1 361 ? -12.731 14.488 -18.753 1.00 84.94 361 LEU A N 1
ATOM 2801 C CA . LEU A 1 361 ? -13.153 13.601 -19.839 1.00 84.94 361 LEU A CA 1
ATOM 2802 C C . LEU A 1 361 ? -14.367 12.751 -19.445 1.00 84.94 361 LEU A C 1
ATOM 2804 O O . LEU A 1 361 ? -15.320 12.660 -20.212 1.00 84.94 361 LEU A O 1
ATOM 2808 N N . ALA A 1 362 ? -14.345 12.157 -18.253 1.00 86.00 362 ALA A N 1
ATOM 2809 C CA . ALA A 1 362 ? -15.455 11.385 -17.703 1.00 86.00 362 ALA A CA 1
ATOM 2810 C C . ALA A 1 362 ? -15.369 11.347 -16.166 1.00 86.00 362 ALA A C 1
ATOM 2812 O O . ALA A 1 362 ? -14.279 11.516 -15.612 1.00 86.00 362 ALA A O 1
ATOM 2813 N N . PRO A 1 363 ? -16.485 11.103 -15.451 1.00 87.44 363 PRO A N 1
ATOM 2814 C CA . PRO A 1 363 ? -16.433 10.861 -14.014 1.00 87.44 363 PRO A CA 1
ATOM 2815 C C . PRO A 1 363 ? -15.555 9.639 -13.707 1.00 87.44 363 PRO A C 1
ATOM 2817 O O . PRO A 1 363 ? -15.565 8.648 -14.436 1.00 87.44 363 PRO A O 1
ATOM 2820 N N . ILE A 1 364 ? -14.785 9.704 -12.624 1.00 87.94 364 ILE A N 1
ATOM 2821 C CA . ILE A 1 364 ? -13.940 8.606 -12.145 1.00 87.94 364 ILE A CA 1
ATOM 2822 C C . ILE A 1 364 ? -14.555 8.104 -10.829 1.00 87.94 364 ILE A C 1
ATOM 2824 O O . ILE A 1 364 ? -14.688 8.917 -9.912 1.00 87.94 364 ILE A O 1
ATOM 2828 N N . PRO A 1 365 ? -14.897 6.808 -10.678 1.00 86.88 365 PRO A N 1
ATOM 2829 C CA . PRO A 1 365 ? -14.801 5.711 -11.652 1.00 86.88 365 PRO A CA 1
ATOM 2830 C C . PRO A 1 365 ? -15.945 5.698 -12.691 1.00 86.88 365 PRO A C 1
ATOM 2832 O O . PRO A 1 365 ? -17.073 6.071 -12.387 1.00 86.88 365 PRO A O 1
ATOM 2835 N N . SER A 1 366 ? -15.664 5.212 -13.905 1.00 82.50 366 SER A N 1
ATOM 2836 C CA . SER A 1 366 ? -16.650 4.961 -14.976 1.00 82.50 366 SER A CA 1
ATOM 2837 C C . SER A 1 366 ? -16.128 3.931 -15.986 1.00 82.50 366 SER A C 1
ATOM 2839 O O . SER A 1 366 ? -14.947 3.579 -15.947 1.00 82.50 366 SER A O 1
ATOM 2841 N N . ASP A 1 367 ? -16.976 3.505 -16.930 1.00 79.50 367 ASP A N 1
ATOM 2842 C CA . ASP A 1 367 ? -16.625 2.570 -18.019 1.00 79.50 367 ASP A CA 1
ATOM 2843 C C . ASP A 1 367 ? -15.550 3.122 -18.984 1.00 79.50 367 ASP A C 1
ATOM 2845 O O . ASP A 1 367 ? -14.899 2.370 -19.726 1.00 79.50 367 ASP A O 1
ATOM 2849 N N . ALA A 1 368 ? -15.320 4.442 -18.961 1.00 79.44 368 ALA A N 1
ATOM 2850 C CA . ALA A 1 368 ? -14.201 5.090 -19.643 1.00 79.44 368 ALA A CA 1
ATOM 2851 C C . ALA A 1 368 ? -12.845 4.731 -19.001 1.00 79.44 368 ALA A C 1
ATOM 2853 O O . ALA A 1 368 ? -11.814 4.749 -19.676 1.00 79.44 368 ALA A O 1
ATOM 2854 N N . TYR A 1 369 ? -12.843 4.320 -17.725 1.00 85.69 369 TYR A N 1
ATOM 2855 C CA . TYR A 1 369 ? -11.660 3.927 -16.954 1.00 85.69 369 TYR A CA 1
ATOM 2856 C C . TYR A 1 369 ? -11.778 2.499 -16.374 1.00 85.69 369 TYR A C 1
ATOM 2858 O O . TYR A 1 369 ? -11.820 2.331 -15.149 1.00 85.69 369 TYR A O 1
ATOM 2866 N N . PRO A 1 370 ? -11.732 1.439 -17.210 1.00 82.75 370 PRO A N 1
ATOM 2867 C CA . PRO A 1 370 ? -11.987 0.057 -16.775 1.00 82.75 370 PRO A CA 1
ATOM 2868 C C . PRO A 1 370 ? -11.051 -0.444 -15.667 1.00 82.75 370 PRO A C 1
ATOM 2870 O O . PRO A 1 370 ? -11.460 -1.171 -14.762 1.00 82.75 370 PRO A O 1
ATOM 2873 N N . TYR A 1 371 ? -9.777 -0.033 -15.705 1.00 85.38 371 TYR A N 1
ATOM 2874 C CA . TYR A 1 371 ? -8.805 -0.386 -14.667 1.00 85.38 371 TYR A CA 1
ATOM 2875 C C . TYR A 1 371 ? -9.212 0.185 -13.303 1.00 85.38 371 TYR A C 1
ATOM 2877 O O . TYR A 1 371 ? -9.202 -0.522 -12.298 1.00 85.38 371 TYR A O 1
ATOM 2885 N N . VAL A 1 372 ? -9.590 1.465 -13.269 1.00 88.62 372 VAL A N 1
ATOM 2886 C CA . VAL A 1 372 ? -10.005 2.155 -12.043 1.00 88.62 372 VAL A CA 1
ATOM 2887 C C . VAL A 1 372 ? -11.279 1.516 -11.497 1.00 88.62 372 VAL A C 1
ATOM 2889 O O . VAL A 1 372 ? -11.311 1.142 -10.330 1.00 88.62 372 VAL A O 1
ATOM 2892 N N . GLN A 1 373 ? -12.276 1.288 -12.351 1.00 87.06 373 GLN A N 1
ATOM 2893 C CA . GLN A 1 373 ? -13.535 0.640 -11.980 1.00 87.06 373 GLN A CA 1
ATOM 2894 C C . GLN A 1 373 ? -13.334 -0.757 -11.371 1.00 87.06 373 GLN A C 1
ATOM 2896 O O . GLN A 1 373 ? -14.008 -1.110 -10.408 1.00 87.06 373 GLN A O 1
ATOM 2901 N N . THR A 1 374 ? -12.376 -1.530 -11.891 1.00 86.06 374 THR A N 1
ATOM 2902 C CA . THR A 1 374 ? -12.102 -2.896 -11.418 1.00 86.06 374 THR A CA 1
ATOM 2903 C C . THR A 1 374 ? -11.286 -2.914 -10.122 1.00 86.06 374 THR A C 1
ATOM 2905 O O . THR A 1 374 ? -11.591 -3.669 -9.200 1.00 86.06 374 THR A O 1
ATOM 2908 N N . PHE A 1 375 ? -10.225 -2.105 -10.034 1.00 87.44 375 PHE A N 1
ATOM 2909 C CA . PHE A 1 375 ? -9.241 -2.217 -8.952 1.00 87.44 375 PHE A CA 1
ATOM 2910 C C . PHE A 1 375 ? -9.451 -1.237 -7.797 1.00 87.44 375 PHE A C 1
ATOM 2912 O O . PHE A 1 375 ? -9.044 -1.551 -6.680 1.00 87.44 375 PHE A O 1
ATOM 2919 N N . TRP A 1 376 ? -10.036 -0.054 -8.014 1.00 89.56 376 TRP A N 1
ATOM 2920 C CA . TRP A 1 376 ? -10.186 0.926 -6.932 1.00 89.56 376 TRP A CA 1
ATOM 2921 C C . TRP A 1 376 ? -11.121 0.465 -5.818 1.00 89.56 376 TRP A C 1
ATOM 2923 O O . TRP A 1 376 ? -10.717 0.629 -4.673 1.00 89.56 376 TRP A O 1
ATOM 2933 N N . PRO A 1 377 ? -12.290 -0.158 -6.076 1.00 88.38 377 PRO A N 1
ATOM 2934 C CA . PRO A 1 377 ? -13.135 -0.660 -4.991 1.00 88.38 377 PRO A CA 1
ATOM 2935 C C . PRO A 1 377 ? -12.405 -1.685 -4.113 1.00 88.38 377 PRO A C 1
ATOM 2937 O O . PRO A 1 377 ? -12.432 -1.593 -2.890 1.00 88.38 377 PRO A O 1
ATOM 2940 N N . ALA A 1 378 ? -11.668 -2.607 -4.739 1.00 84.38 378 ALA A N 1
ATOM 2941 C CA . ALA A 1 378 ? -10.838 -3.590 -4.048 1.00 84.38 378 ALA A CA 1
ATOM 2942 C C . ALA A 1 378 ? -9.713 -2.944 -3.220 1.00 84.38 378 ALA A C 1
ATOM 2944 O O . ALA A 1 378 ? -9.475 -3.328 -2.077 1.00 84.38 378 ALA A O 1
ATOM 2945 N N . ARG A 1 379 ? -9.022 -1.942 -3.777 1.00 87.44 379 ARG A N 1
ATOM 2946 C CA . ARG A 1 379 ? -7.976 -1.197 -3.058 1.00 87.44 379 ARG A CA 1
ATOM 2947 C C . ARG A 1 379 ? -8.544 -0.364 -1.917 1.00 87.44 379 ARG A C 1
ATOM 2949 O O . ARG A 1 379 ? -7.971 -0.373 -0.839 1.00 87.44 379 ARG A O 1
ATOM 2956 N N . ALA A 1 380 ? -9.669 0.310 -2.136 1.00 88.38 380 ALA A N 1
ATOM 2957 C CA . ALA A 1 380 ? -10.362 1.086 -1.115 1.00 88.38 380 ALA A CA 1
ATOM 2958 C C . ALA A 1 380 ? -10.809 0.186 0.041 1.00 88.38 380 ALA A C 1
ATOM 2960 O O . ALA A 1 380 ? -10.630 0.557 1.194 1.00 88.38 380 ALA A O 1
ATOM 2961 N N . PHE A 1 381 ? -11.301 -1.021 -0.260 1.00 83.69 381 PHE A N 1
ATOM 2962 C CA . PHE A 1 381 ? -11.591 -2.031 0.753 1.00 83.69 381 PHE A CA 1
ATOM 2963 C C . PHE A 1 381 ? -10.334 -2.425 1.541 1.00 83.69 381 PHE A C 1
ATOM 2965 O O . PHE A 1 381 ? -10.354 -2.386 2.765 1.00 83.69 381 PHE A O 1
ATOM 2972 N N . HIS A 1 382 ? -9.220 -2.737 0.870 1.00 80.56 382 HIS A N 1
ATOM 2973 C CA . HIS A 1 382 ? -7.964 -3.064 1.555 1.00 80.56 382 HIS A CA 1
ATOM 2974 C C . HIS A 1 382 ? -7.441 -1.936 2.450 1.00 80.56 382 HIS A C 1
ATOM 2976 O O . HIS A 1 382 ? -7.016 -2.210 3.570 1.00 80.56 382 HIS A O 1
ATOM 2982 N N . GLU A 1 383 ? -7.477 -0.686 1.982 1.00 85.12 383 GLU A N 1
ATOM 2983 C CA . GLU A 1 383 ? -7.046 0.463 2.786 1.00 85.12 383 GLU A CA 1
ATOM 2984 C C . GLU A 1 383 ? -8.001 0.718 3.956 1.00 85.12 383 GLU A C 1
ATOM 2986 O O . GLU A 1 383 ? -7.544 0.926 5.074 1.00 85.12 383 GLU A O 1
ATOM 2991 N N . ALA A 1 384 ? -9.319 0.616 3.747 1.00 83.88 384 ALA A N 1
ATOM 2992 C CA . ALA A 1 384 ? -10.300 0.743 4.824 1.00 83.88 384 ALA A CA 1
ATOM 2993 C C . ALA A 1 384 ? -10.095 -0.329 5.902 1.00 83.88 384 ALA A C 1
ATOM 2995 O O . ALA A 1 384 ? -10.082 -0.021 7.092 1.00 83.88 384 ALA A O 1
ATOM 2996 N N . VAL A 1 385 ? -9.863 -1.576 5.488 1.00 79.06 385 VAL A N 1
ATOM 2997 C CA . VAL A 1 385 ? -9.571 -2.676 6.406 1.00 79.06 385 VAL A CA 1
ATOM 2998 C C . VAL A 1 385 ? -8.257 -2.424 7.158 1.00 79.06 385 VAL A C 1
ATOM 3000 O O . VAL A 1 385 ? -8.235 -2.564 8.381 1.00 79.06 385 VAL A O 1
ATOM 3003 N N . ARG A 1 386 ? -7.189 -1.987 6.472 1.00 79.88 386 ARG A N 1
ATOM 3004 C CA . ARG A 1 386 ? -5.911 -1.618 7.108 1.00 79.88 386 ARG A CA 1
ATOM 3005 C C . ARG A 1 386 ? -6.122 -0.537 8.172 1.00 79.88 386 ARG A C 1
ATOM 3007 O O . ARG A 1 386 ? -5.720 -0.721 9.313 1.00 79.88 386 ARG A O 1
ATOM 3014 N N . TYR A 1 387 ? -6.794 0.552 7.819 1.00 83.38 387 TYR A N 1
ATOM 3015 C CA . TYR A 1 387 ? -7.057 1.681 8.710 1.00 83.38 387 TYR A CA 1
ATOM 3016 C C . TYR A 1 387 ? -7.952 1.325 9.903 1.00 83.38 387 TYR A C 1
ATOM 3018 O O . TYR A 1 387 ? -7.725 1.808 11.011 1.00 83.38 387 TYR A O 1
ATOM 3026 N N . SER A 1 388 ? -8.926 0.433 9.708 1.00 80.44 388 SER A N 1
ATOM 3027 C CA . SER A 1 388 ? -9.793 -0.057 10.786 1.00 80.44 388 SER A CA 1
ATOM 3028 C C . SER A 1 388 ? -9.080 -0.982 11.780 1.00 80.44 388 SER A C 1
ATOM 3030 O O . SER A 1 388 ? -9.598 -1.240 12.864 1.00 80.44 388 SER A O 1
ATOM 3032 N N . ALA A 1 389 ? -7.878 -1.474 11.463 1.00 79.31 389 ALA A N 1
ATOM 3033 C CA . ALA A 1 389 ? -7.205 -2.471 12.290 1.00 79.31 389 ALA A CA 1
ATOM 3034 C C . ALA A 1 389 ? -6.791 -1.959 13.682 1.00 79.31 389 ALA A C 1
ATOM 3036 O O . ALA A 1 389 ? -6.655 -2.750 14.612 1.00 79.31 389 ALA A O 1
ATOM 3037 N N . THR A 1 390 ? -6.616 -0.646 13.842 1.00 81.31 390 THR A N 1
ATOM 3038 C CA . THR A 1 390 ? -6.335 0.019 15.130 1.00 81.31 390 THR A CA 1
ATOM 3039 C C . THR A 1 390 ? -7.597 0.570 15.801 1.00 81.31 390 THR A C 1
ATOM 3041 O O . THR A 1 390 ? -7.516 1.190 16.860 1.00 81.31 390 THR A O 1
ATOM 3044 N N . GLN A 1 391 ? -8.774 0.364 15.202 1.00 80.19 391 GLN A N 1
ATOM 3045 C CA . GLN A 1 391 ? -10.073 0.782 15.728 1.00 80.19 391 GLN A CA 1
ATOM 3046 C C . GLN A 1 391 ? -10.763 -0.393 16.436 1.00 80.19 391 GLN A C 1
ATOM 3048 O O . GLN A 1 391 ? -11.841 -0.827 16.043 1.00 80.19 391 GLN A O 1
ATOM 3053 N N . TYR A 1 392 ? -10.125 -0.945 17.469 1.00 79.06 392 TYR A N 1
ATOM 3054 C CA . TYR A 1 392 ? -10.714 -2.011 18.281 1.00 79.06 392 TYR A CA 1
ATOM 3055 C C . TYR A 1 392 ? -11.481 -1.444 19.479 1.00 79.06 392 TYR A C 1
ATOM 3057 O O . TYR A 1 392 ? -11.120 -0.406 20.045 1.00 79.06 392 TYR A O 1
ATOM 3065 N N . SER A 1 393 ? -12.544 -2.141 19.879 1.00 82.12 393 SER A N 1
ATOM 3066 C CA . SER A 1 393 ? -13.272 -1.810 21.100 1.00 82.12 393 SER A CA 1
ATOM 3067 C C . SER A 1 393 ? -12.488 -2.292 22.326 1.00 82.12 393 SER A C 1
ATOM 3069 O O . SER A 1 393 ? -11.720 -3.256 22.251 1.00 82.12 393 SER A O 1
ATOM 3071 N N . ARG A 1 394 ? -12.615 -1.590 23.454 1.00 84.19 394 ARG A N 1
ATOM 3072 C CA . ARG A 1 394 ? -11.931 -1.965 24.699 1.00 84.19 394 ARG A CA 1
ATOM 3073 C C . ARG A 1 394 ? -12.930 -2.021 25.834 1.00 84.19 394 ARG A C 1
ATOM 3075 O O . ARG A 1 394 ? -13.794 -1.157 25.946 1.00 84.19 394 ARG A O 1
ATOM 3082 N N . MET A 1 395 ? -12.807 -3.051 26.655 1.00 84.81 395 MET A N 1
ATOM 3083 C CA . MET A 1 395 ? -13.612 -3.233 27.850 1.00 84.81 395 MET A CA 1
ATOM 3084 C C . MET A 1 395 ? -12.699 -3.204 29.064 1.00 84.81 395 MET A C 1
ATOM 3086 O O . MET A 1 395 ? -11.587 -3.729 29.004 1.00 84.81 395 MET A O 1
ATOM 3090 N N . TRP A 1 396 ? -13.191 -2.598 30.135 1.00 86.56 396 TRP A N 1
ATOM 3091 C CA . TRP A 1 396 ? -12.560 -2.584 31.438 1.00 86.56 396 TRP A CA 1
ATOM 3092 C C . TRP A 1 396 ? -13.516 -3.126 32.488 1.00 86.56 396 TRP A C 1
ATOM 3094 O O . TRP A 1 396 ? -14.727 -2.882 32.427 1.00 86.56 396 TRP A O 1
ATOM 3104 N N . ARG A 1 397 ? -12.967 -3.855 33.455 1.00 84.62 397 ARG A N 1
ATOM 3105 C CA . ARG A 1 397 ? -13.710 -4.410 34.594 1.00 84.62 397 ARG A CA 1
ATOM 3106 C C . ARG A 1 397 ? -13.296 -3.753 35.904 1.00 84.62 397 ARG A C 1
ATOM 3108 O O . ARG A 1 397 ? -12.332 -2.990 35.950 1.00 84.62 397 ARG A O 1
ATOM 3115 N N . ALA A 1 398 ? -14.027 -4.066 36.969 1.00 80.56 398 ALA A N 1
ATOM 3116 C CA . ALA A 1 398 ? -13.710 -3.626 38.317 1.00 80.56 398 ALA A CA 1
ATOM 3117 C C . ALA A 1 398 ? -12.224 -3.818 38.669 1.00 80.56 398 ALA A C 1
ATOM 3119 O O . ALA A 1 398 ? -11.647 -4.886 38.466 1.00 80.56 398 ALA A O 1
ATOM 3120 N N . GLY A 1 399 ? -11.612 -2.767 39.216 1.00 75.62 399 GLY A N 1
ATOM 3121 C CA . GLY A 1 399 ? -10.196 -2.749 39.594 1.00 75.62 399 GLY A CA 1
ATOM 3122 C C . GLY A 1 399 ? -9.226 -2.356 38.475 1.00 75.62 399 GLY A C 1
ATOM 3123 O O . GLY A 1 399 ? -8.066 -2.068 38.769 1.00 75.62 399 GLY A O 1
ATOM 3124 N N . GLU A 1 400 ? -9.670 -2.278 37.219 1.00 81.75 400 GLU A N 1
ATOM 3125 C CA . GLU A 1 400 ? -8.859 -1.747 36.121 1.00 81.75 400 GLU A CA 1
ATOM 3126 C C . GLU A 1 400 ? -8.950 -0.212 36.052 1.00 81.75 400 GLU A C 1
ATOM 3128 O O . GLU A 1 400 ? -9.924 0.394 36.500 1.00 81.75 400 GLU A O 1
ATOM 3133 N N . GLN A 1 401 ? -7.918 0.440 35.506 1.00 82.25 401 GLN A N 1
ATOM 3134 C CA . GLN A 1 401 ? -7.890 1.897 35.335 1.00 82.25 401 GLN A CA 1
ATOM 3135 C C . GLN A 1 401 ? -8.401 2.308 33.950 1.00 82.25 401 GLN A C 1
ATOM 3137 O O . GLN A 1 401 ? -7.911 1.826 32.922 1.00 82.25 401 GLN A O 1
ATOM 3142 N N . VAL A 1 402 ? -9.354 3.240 33.945 1.00 80.88 402 VAL A N 1
ATOM 3143 C CA . VAL A 1 402 ? -9.832 3.971 32.769 1.00 80.88 402 VAL A CA 1
ATOM 3144 C C . VAL A 1 402 ? -9.430 5.427 32.966 1.00 80.88 402 VAL A C 1
ATOM 3146 O O . VAL A 1 402 ? -9.909 6.081 33.888 1.00 80.88 402 VAL A O 1
ATOM 3149 N N . GLU A 1 403 ? -8.525 5.919 32.120 1.00 75.88 403 GLU A N 1
ATOM 3150 C CA . GLU A 1 403 ? -7.891 7.235 32.286 1.00 75.88 403 GLU A CA 1
ATOM 3151 C C . GLU A 1 403 ? -7.212 7.375 33.664 1.00 75.88 403 GLU A C 1
ATOM 3153 O O . GLU A 1 403 ? -6.204 6.714 33.912 1.00 75.88 403 GLU A O 1
ATOM 3158 N N . GLU A 1 404 ? -7.758 8.204 34.559 1.00 74.81 404 GLU A N 1
ATOM 3159 C CA . GLU A 1 404 ? -7.281 8.410 35.936 1.00 74.81 404 GLU A CA 1
ATOM 3160 C C . GLU A 1 404 ? -8.232 7.812 36.996 1.00 74.81 404 GLU A C 1
ATOM 3162 O O . GLU A 1 404 ? -7.952 7.874 38.195 1.00 74.81 404 GLU A O 1
ATOM 3167 N N . GLU A 1 405 ? -9.350 7.206 36.579 1.00 80.94 405 GLU A N 1
ATOM 3168 C CA . GLU A 1 405 ? -10.361 6.628 37.466 1.00 80.94 405 GLU A CA 1
ATOM 3169 C C . GLU A 1 405 ? -10.224 5.098 37.519 1.00 80.94 405 GLU A C 1
ATOM 3171 O O . GLU A 1 405 ? -10.044 4.420 36.507 1.00 80.94 405 GLU A O 1
ATOM 3176 N N . THR A 1 406 ? -10.308 4.525 38.721 1.00 83.19 406 THR A N 1
ATOM 3177 C CA . THR A 1 406 ? -10.377 3.064 38.871 1.00 83.19 406 THR A CA 1
ATOM 3178 C C . THR A 1 406 ? -11.828 2.633 38.763 1.00 83.19 406 THR A C 1
ATOM 3180 O O . THR A 1 406 ? -12.676 3.171 39.476 1.00 83.19 406 THR A O 1
ATOM 3183 N N . VAL A 1 407 ? -12.114 1.658 37.899 1.00 82.75 407 VAL A N 1
ATOM 3184 C CA . VAL A 1 407 ? -13.472 1.141 37.723 1.00 82.75 407 VAL A CA 1
ATOM 3185 C C . VAL A 1 407 ? -13.954 0.550 39.056 1.00 82.75 407 VAL A C 1
ATOM 3187 O O . VAL A 1 407 ? -13.294 -0.349 39.594 1.00 82.75 407 VAL A O 1
ATOM 3190 N N . PRO A 1 408 ? -15.072 1.047 39.622 1.00 82.44 408 PRO A N 1
ATOM 3191 C CA . PRO A 1 408 ? -15.606 0.542 40.881 1.00 82.44 408 PRO A CA 1
ATOM 3192 C C . PRO A 1 408 ? -16.001 -0.937 40.797 1.00 82.44 408 PRO A C 1
ATOM 3194 O O . PRO A 1 408 ? -16.349 -1.436 39.730 1.00 82.44 408 PRO A O 1
ATOM 3197 N N . LEU A 1 409 ? -16.017 -1.622 41.944 1.00 79.94 409 LEU A N 1
ATOM 3198 C CA . LEU A 1 409 ? -16.577 -2.975 42.059 1.00 79.94 409 LEU A CA 1
ATOM 3199 C C . LEU A 1 409 ? -18.034 -3.010 41.577 1.00 79.94 409 LEU A C 1
ATOM 3201 O O . LEU A 1 409 ? -18.831 -2.139 41.937 1.00 79.94 409 LEU A O 1
ATOM 3205 N N . GLY A 1 410 ? -18.376 -4.023 40.781 1.00 81.81 410 GLY A N 1
ATOM 3206 C CA . GLY A 1 410 ? -19.685 -4.161 40.150 1.00 81.81 410 GLY A CA 1
ATOM 3207 C C . GLY A 1 410 ? -19.917 -3.181 38.998 1.00 81.81 410 GLY A C 1
ATOM 3208 O O . GLY A 1 410 ? -21.064 -2.839 38.718 1.00 81.81 410 GLY A O 1
ATOM 3209 N N . GLN A 1 411 ? -18.869 -2.670 38.349 1.00 85.00 411 GLN A N 1
ATOM 3210 C CA . GLN A 1 411 ? -19.002 -1.881 37.123 1.00 85.00 411 GLN A CA 1
ATOM 3211 C C . GLN A 1 411 ? -18.164 -2.461 35.987 1.00 85.00 411 GLN A C 1
ATOM 3213 O O . GLN A 1 411 ? -17.030 -2.900 36.173 1.00 85.00 411 GLN A O 1
ATOM 3218 N N . ALA A 1 412 ? -18.733 -2.399 34.788 1.00 86.62 412 ALA A N 1
ATOM 3219 C CA . ALA A 1 412 ? -18.044 -2.666 33.539 1.00 86.62 412 ALA A CA 1
ATOM 3220 C C . ALA A 1 412 ? -18.103 -1.418 32.663 1.00 86.62 412 ALA A C 1
ATOM 3222 O O . ALA A 1 412 ? -19.144 -0.763 32.558 1.00 86.62 412 ALA A O 1
ATOM 3223 N N . VAL A 1 413 ? -16.982 -1.097 32.029 1.00 89.50 413 VAL A N 1
ATOM 3224 C CA . VAL A 1 413 ? -16.863 0.038 31.115 1.00 89.50 413 VAL A CA 1
ATOM 3225 C C . VAL A 1 413 ? -16.499 -0.488 29.743 1.00 89.50 413 VAL A C 1
ATOM 3227 O O . VAL A 1 413 ? -15.559 -1.264 29.608 1.00 89.50 413 VAL A O 1
ATOM 3230 N N . TRP A 1 414 ? -17.207 -0.055 28.712 1.00 90.50 414 TRP A N 1
ATOM 3231 C CA . TRP A 1 414 ? -16.889 -0.375 27.332 1.00 90.50 414 TRP A CA 1
ATOM 3232 C C . TRP A 1 414 ? -16.712 0.900 26.523 1.00 90.50 414 TRP A C 1
ATOM 3234 O O . TRP A 1 414 ? -17.516 1.824 26.604 1.00 90.50 414 TRP A O 1
ATOM 3244 N N . SER A 1 415 ? -15.642 0.950 25.738 1.00 89.69 415 SER A N 1
ATOM 3245 C CA . SER A 1 415 ? -15.402 2.026 24.792 1.00 89.69 415 SER A CA 1
ATOM 3246 C C . SER A 1 415 ? -15.533 1.489 23.365 1.00 89.69 415 SER A C 1
ATOM 3248 O O . SER A 1 415 ? -14.655 0.723 22.935 1.00 89.69 415 SER A O 1
ATOM 3250 N N . PRO A 1 416 ? -16.609 1.863 22.644 1.00 87.50 416 PRO A N 1
ATOM 3251 C CA . PRO A 1 416 ? -16.795 1.508 21.242 1.00 87.50 416 PRO A CA 1
ATOM 3252 C C . PRO A 1 416 ? -15.746 2.196 20.364 1.00 87.50 416 PRO A C 1
ATOM 3254 O O . PRO A 1 416 ? -15.095 3.161 20.774 1.00 87.50 416 PRO A O 1
ATOM 3257 N N . ALA A 1 417 ? -15.576 1.702 19.141 1.00 83.56 417 ALA A N 1
ATOM 3258 C CA . ALA A 1 417 ? -14.628 2.267 18.193 1.00 83.56 417 ALA A CA 1
ATO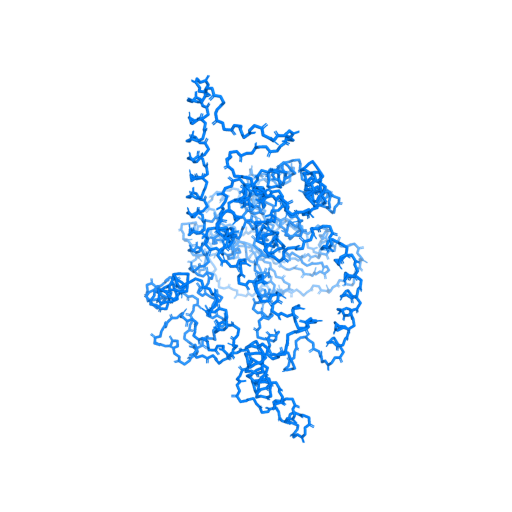M 3259 C C . ALA A 1 417 ? -15.336 3.159 17.160 1.00 83.56 417 ALA A C 1
ATOM 3261 O O . ALA A 1 417 ? -16.516 2.993 16.872 1.00 83.56 417 ALA A O 1
ATOM 3262 N N . ASN A 1 418 ? -14.599 4.093 16.552 1.00 81.31 418 ASN A N 1
ATOM 3263 C CA . ASN A 1 418 ? -15.021 4.794 15.330 1.00 81.31 418 ASN A CA 1
ATOM 3264 C C . ASN A 1 418 ? -16.398 5.496 15.402 1.00 81.31 418 ASN A C 1
ATOM 3266 O O . ASN A 1 418 ? -17.174 5.452 14.442 1.00 81.31 418 ASN A O 1
ATOM 3270 N N . LEU A 1 419 ? -16.721 6.132 16.533 1.00 86.69 419 LEU A N 1
ATOM 3271 C CA . LEU A 1 419 ? -17.931 6.947 16.638 1.00 86.69 419 LEU A CA 1
ATOM 3272 C C . LEU A 1 419 ? -17.896 8.088 15.614 1.00 86.69 419 LEU A C 1
ATOM 3274 O O . LEU A 1 419 ? -16.857 8.703 15.372 1.00 86.69 419 LEU A O 1
ATOM 3278 N N . ARG A 1 420 ? -19.045 8.363 15.000 1.00 86.69 420 ARG A N 1
ATOM 3279 C CA . ARG A 1 420 ? -19.234 9.450 14.039 1.00 86.69 420 ARG A CA 1
ATOM 3280 C C . ARG A 1 420 ? -19.585 10.723 14.786 1.00 86.69 420 ARG A C 1
AT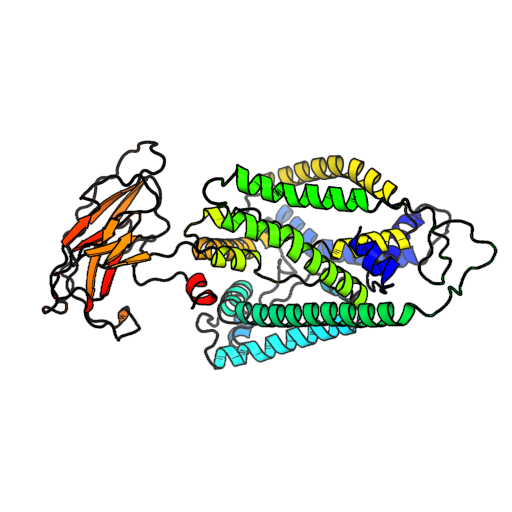OM 3282 O O . ARG A 1 420 ? -20.276 10.676 15.802 1.00 86.69 420 ARG A O 1
ATOM 3289 N N . ASP A 1 421 ? -19.121 11.849 14.264 1.00 86.25 421 ASP A N 1
ATOM 3290 C CA . ASP A 1 421 ? -19.533 13.157 14.762 1.00 86.25 421 ASP A CA 1
ATOM 3291 C C . ASP A 1 421 ? -21.000 13.441 14.389 1.00 86.25 421 ASP A C 1
ATOM 3293 O O . ASP A 1 421 ? -21.479 12.962 13.357 1.00 86.25 421 ASP A O 1
ATOM 3297 N N . GLN A 1 422 ? -21.701 14.219 15.217 1.00 86.50 422 GLN A N 1
ATOM 3298 C CA . GLN A 1 422 ? -23.095 14.643 15.012 1.00 86.50 422 GLN A CA 1
ATOM 3299 C C . GLN A 1 422 ? -24.096 13.495 14.803 1.00 86.50 422 GLN A C 1
ATOM 3301 O O . GLN A 1 422 ? -25.029 13.600 14.002 1.00 86.50 422 GLN A O 1
ATOM 3306 N N . ALA A 1 423 ? -23.921 12.394 15.532 1.00 88.44 423 ALA A N 1
ATOM 3307 C CA . ALA A 1 423 ? -24.779 11.219 15.446 1.00 88.44 423 ALA A CA 1
ATOM 3308 C C . ALA A 1 423 ? -25.564 10.984 16.747 1.00 88.44 423 ALA A C 1
ATOM 3310 O O . ALA A 1 423 ? -25.152 11.382 17.837 1.00 88.44 423 ALA A O 1
ATOM 3311 N N . LEU A 1 424 ? -26.719 10.331 16.608 1.00 90.50 424 LEU A N 1
ATOM 3312 C CA . LEU A 1 424 ? -27.487 9.767 17.714 1.00 90.50 424 LEU A CA 1
ATOM 3313 C C . LEU A 1 424 ? -27.166 8.277 17.801 1.00 90.50 424 LEU A C 1
ATOM 3315 O O . LEU A 1 424 ? -27.243 7.568 16.797 1.00 90.50 424 LEU A O 1
ATOM 3319 N N . TYR A 1 425 ? -26.832 7.831 19.003 1.00 91.50 425 TYR A N 1
ATOM 3320 C CA . TYR A 1 425 ? -26.502 6.450 19.296 1.00 91.50 425 TYR A CA 1
ATOM 3321 C C . TYR A 1 425 ? -27.449 5.859 20.323 1.00 91.50 425 TYR A C 1
ATOM 3323 O O . TYR A 1 425 ? -27.805 6.520 21.297 1.00 91.50 425 TYR A O 1
ATOM 3331 N N . TYR A 1 426 ? -27.786 4.593 20.117 1.00 91.12 426 TYR A N 1
ATOM 3332 C CA . TYR A 1 426 ? -28.542 3.740 21.014 1.00 91.12 426 TYR A CA 1
ATOM 3333 C C . TYR A 1 426 ? -27.643 2.619 21.506 1.00 91.12 426 TYR A C 1
ATOM 3335 O O . TYR A 1 426 ? -26.879 2.048 20.729 1.00 91.12 426 TYR A O 1
ATOM 3343 N N . TRP A 1 427 ? -27.724 2.302 22.793 1.00 92.06 427 TRP A N 1
ATOM 3344 C CA . TRP A 1 427 ? -26.907 1.257 23.390 1.00 92.06 427 TRP A CA 1
ATOM 3345 C C . TRP A 1 427 ? -27.683 0.447 24.419 1.00 92.06 427 TRP A C 1
ATOM 3347 O O . TRP A 1 427 ? -28.595 0.951 25.080 1.00 92.06 427 TRP A O 1
ATOM 3357 N N . ARG A 1 428 ? -27.325 -0.830 24.533 1.00 90.56 428 ARG A N 1
ATOM 3358 C CA . ARG A 1 428 ? -27.927 -1.781 25.473 1.00 90.56 428 ARG A CA 1
ATOM 3359 C C . ARG A 1 428 ? -26.887 -2.774 25.969 1.00 90.56 428 ARG A C 1
ATOM 3361 O O . ARG A 1 428 ? -25.845 -2.960 25.338 1.00 90.56 428 ARG A O 1
ATOM 3368 N N . VAL A 1 429 ? -27.166 -3.392 27.113 1.00 89.62 429 VAL A N 1
ATOM 3369 C CA . VAL A 1 429 ? -26.231 -4.296 27.788 1.00 89.62 429 VAL A CA 1
ATOM 3370 C C . VAL A 1 429 ? -26.946 -5.554 28.256 1.00 89.62 429 VAL A C 1
ATOM 3372 O O . VAL A 1 429 ? -28.074 -5.481 28.738 1.00 89.62 429 VAL A O 1
ATOM 3375 N N . ARG A 1 430 ? -26.284 -6.705 28.132 1.00 88.06 430 ARG A N 1
ATOM 3376 C CA . ARG A 1 430 ? -26.738 -7.988 28.684 1.00 88.06 430 ARG A CA 1
ATOM 3377 C C . ARG A 1 430 ? -25.594 -8.758 29.329 1.00 88.06 430 ARG A C 1
ATOM 3379 O O . ARG A 1 430 ? -24.420 -8.418 29.158 1.00 88.06 430 ARG A O 1
ATOM 3386 N N . LEU A 1 431 ? -25.947 -9.814 30.051 1.00 87.31 431 LEU A N 1
ATOM 3387 C CA . LEU A 1 431 ? -25.013 -10.667 30.784 1.00 87.31 431 LEU A CA 1
ATOM 3388 C C . LEU A 1 431 ? -25.087 -12.110 30.294 1.00 87.31 431 LEU A C 1
ATOM 3390 O O . LEU A 1 431 ? -26.133 -12.559 29.832 1.00 87.31 431 LEU A O 1
ATOM 3394 N N . THR A 1 432 ? -23.979 -12.827 30.446 1.00 84.69 432 THR A N 1
ATOM 3395 C CA . THR A 1 432 ? -23.892 -14.287 30.315 1.00 84.69 432 THR A CA 1
ATOM 3396 C C . THR A 1 432 ? -22.913 -14.827 31.355 1.00 84.69 432 THR A C 1
ATOM 3398 O O . THR A 1 432 ? -21.886 -14.199 31.620 1.00 84.69 432 THR A O 1
ATOM 3401 N N . ASP A 1 433 ? -23.224 -15.961 31.973 1.00 81.50 433 ASP A N 1
ATOM 3402 C CA . ASP A 1 433 ? -22.346 -16.708 32.883 1.00 81.50 433 ASP A CA 1
ATOM 3403 C C . ASP A 1 433 ? -21.496 -17.768 32.158 1.00 81.50 433 ASP A C 1
ATOM 3405 O O . ASP A 1 433 ? -20.547 -18.311 32.728 1.00 81.50 433 ASP A O 1
ATOM 3409 N N . GLU A 1 434 ? -21.745 -18.001 30.868 1.00 81.06 434 GLU A N 1
ATOM 3410 C CA . GLU A 1 434 ? -21.036 -18.986 30.049 1.00 81.06 434 GLU A CA 1
ATOM 3411 C C . GLU A 1 434 ? -19.712 -18.445 29.484 1.00 81.06 434 GLU A C 1
ATOM 3413 O O . GLU A 1 434 ? -19.515 -18.256 28.280 1.00 81.06 434 GLU A O 1
ATOM 3418 N N . LEU A 1 435 ? -18.751 -18.207 30.378 1.00 75.38 435 LEU A N 1
ATOM 3419 C CA . LEU A 1 435 ? -17.413 -17.721 30.019 1.00 75.38 435 LEU A CA 1
ATOM 3420 C C . LEU A 1 435 ? -16.594 -18.740 29.207 1.00 75.38 435 LEU A C 1
ATOM 3422 O O . LEU A 1 435 ? -15.733 -18.352 28.415 1.00 75.38 435 LEU A O 1
ATOM 3426 N N . GLU A 1 436 ? -16.850 -20.035 29.405 1.00 75.62 436 GLU A N 1
ATOM 3427 C CA . GLU A 1 436 ? -16.088 -21.124 28.779 1.00 75.62 436 GLU A CA 1
ATOM 3428 C C . GLU A 1 436 ? -16.450 -21.339 27.300 1.00 75.62 436 GLU A C 1
ATOM 3430 O O . GLU A 1 436 ? -15.636 -21.841 26.516 1.00 75.62 436 GLU A O 1
ATOM 3435 N N . VAL A 1 437 ? -17.648 -20.918 26.882 1.00 77.31 437 VAL A N 1
ATOM 3436 C CA . VAL A 1 437 ? -18.117 -21.063 25.502 1.00 77.31 437 VAL A CA 1
ATOM 3437 C C . VAL A 1 437 ? -17.428 -20.015 24.631 1.00 77.31 437 VAL A C 1
ATOM 3439 O O . VAL A 1 437 ? -17.662 -18.814 24.754 1.00 77.31 437 VAL A O 1
ATOM 3442 N N . ARG A 1 438 ? -16.552 -20.453 23.721 1.00 69.88 438 ARG A N 1
ATOM 3443 C CA . ARG A 1 438 ? -15.766 -19.538 22.871 1.00 69.88 438 ARG A CA 1
ATOM 3444 C C . ARG A 1 438 ? -16.597 -18.741 21.869 1.00 69.88 438 ARG A C 1
ATOM 3446 O O . ARG A 1 438 ? -16.206 -17.621 21.564 1.00 69.88 438 ARG A O 1
ATOM 3453 N N . ASN A 1 439 ? -17.677 -19.318 21.341 1.00 73.81 439 ASN A N 1
ATOM 3454 C CA . ASN A 1 439 ? -18.537 -18.640 20.374 1.00 73.81 439 ASN A CA 1
ATOM 3455 C C . ASN A 1 439 ? -19.607 -17.819 21.120 1.00 73.81 439 ASN A C 1
ATOM 3457 O O . ASN A 1 439 ? -20.438 -18.437 21.783 1.00 73.81 439 ASN A O 1
ATOM 3461 N N . PRO A 1 440 ? -19.605 -16.475 21.029 1.00 74.00 440 PRO A N 1
ATOM 3462 C CA . PRO A 1 440 ? -20.608 -15.635 21.682 1.00 74.00 440 PRO A CA 1
ATOM 3463 C C . PRO A 1 440 ? -22.038 -15.984 21.258 1.00 74.00 440 PRO A C 1
ATOM 3465 O O . PRO A 1 440 ? -22.924 -16.017 22.099 1.00 74.00 440 PRO A O 1
ATOM 3468 N N . ASP A 1 441 ? -22.249 -16.343 19.989 1.00 74.06 441 ASP A N 1
ATOM 3469 C CA . ASP A 1 441 ? -23.584 -16.616 19.438 1.00 74.06 441 ASP A CA 1
ATOM 3470 C C . ASP A 1 441 ? -24.236 -17.883 20.009 1.00 74.06 441 ASP A C 1
ATOM 3472 O O . ASP A 1 441 ? -25.435 -18.093 19.847 1.00 74.06 441 ASP A O 1
ATOM 3476 N N . LEU A 1 442 ? -23.444 -18.751 20.646 1.00 77.69 442 LEU A N 1
ATOM 3477 C CA . LEU A 1 442 ? -23.913 -20.001 21.248 1.00 77.69 442 LEU A CA 1
ATOM 3478 C C . LEU A 1 442 ? -24.152 -19.890 22.755 1.00 77.69 442 LEU A C 1
ATOM 3480 O O . LEU A 1 442 ? -24.486 -20.898 23.368 1.00 77.69 442 LEU A O 1
ATOM 3484 N N . ARG A 1 443 ? -23.928 -18.713 23.348 1.00 82.31 443 ARG A N 1
ATOM 3485 C CA . ARG A 1 443 ? -24.090 -18.510 24.787 1.00 82.31 443 ARG A CA 1
ATOM 3486 C C . ARG A 1 443 ? -25.543 -18.261 25.152 1.00 82.31 443 ARG A C 1
ATOM 3488 O O . ARG A 1 443 ? -26.255 -17.567 24.427 1.00 82.31 443 ARG A O 1
ATOM 3495 N N . GLU A 1 444 ? -25.947 -18.738 26.321 1.00 81.94 444 GLU A N 1
ATOM 3496 C CA . GLU A 1 444 ? -27.188 -18.284 26.945 1.00 81.94 444 GLU A CA 1
ATOM 3497 C C . GLU A 1 444 ? -27.011 -16.889 27.558 1.00 81.94 444 GLU A C 1
ATOM 3499 O O . GLU A 1 444 ? -26.009 -16.579 28.213 1.00 81.94 444 GLU A O 1
ATOM 3504 N N . TYR A 1 445 ? -27.997 -16.022 27.325 1.00 83.25 445 TYR A N 1
ATOM 3505 C CA . TYR A 1 445 ? -27.972 -14.629 27.755 1.00 83.25 445 TYR A CA 1
ATOM 3506 C C . TYR A 1 445 ? -29.178 -14.283 28.628 1.00 83.25 445 TYR A C 1
ATOM 3508 O O . TYR A 1 445 ? -30.277 -14.807 28.444 1.00 83.25 445 TYR A O 1
ATOM 3516 N N . GLY A 1 446 ? -28.960 -13.360 29.566 1.00 81.88 446 GLY A N 1
ATOM 3517 C CA . GLY A 1 446 ? -30.023 -12.729 30.344 1.00 81.88 446 GLY A CA 1
ATOM 3518 C C . GLY A 1 446 ? -30.779 -11.667 29.534 1.00 81.88 446 GLY A C 1
ATOM 3519 O O . GLY A 1 446 ? -30.395 -11.365 28.398 1.00 81.88 446 GLY A O 1
ATOM 3520 N N . PRO A 1 447 ? -31.829 -11.066 30.117 1.00 83.75 447 PRO A N 1
ATOM 3521 C CA . PRO A 1 447 ? -32.582 -10.004 29.460 1.00 83.75 447 PRO A CA 1
ATOM 3522 C C . PRO A 1 447 ? -31.693 -8.788 29.163 1.00 83.75 447 PRO A C 1
ATOM 3524 O O . PRO A 1 447 ? -30.753 -8.478 29.901 1.00 83.75 447 PRO A O 1
ATOM 3527 N N . TRP A 1 448 ? -32.005 -8.078 28.078 1.00 84.88 448 TRP A N 1
ATOM 3528 C CA . TRP A 1 448 ? -31.375 -6.795 27.777 1.00 84.88 448 TRP A CA 1
ATOM 3529 C C . TRP A 1 448 ? -31.761 -5.731 28.806 1.00 84.88 448 TRP A C 1
ATOM 3531 O O . TRP A 1 448 ? -32.899 -5.672 29.270 1.00 84.88 448 TRP A O 1
ATOM 3541 N N . SER A 1 449 ? -30.822 -4.837 29.109 1.00 86.06 449 SER A N 1
ATOM 3542 C CA . SER A 1 449 ? -31.101 -3.603 29.839 1.00 86.06 449 SER A CA 1
ATOM 3543 C C . SER A 1 449 ? -32.103 -2.720 29.087 1.00 86.06 449 SER A C 1
ATOM 3545 O O . SER A 1 449 ? -32.315 -2.856 27.880 1.00 86.06 449 SER A O 1
ATOM 3547 N N . THR A 1 450 ? -32.643 -1.713 29.776 1.00 85.38 450 THR A N 1
ATOM 3548 C CA . THR A 1 450 ? -33.327 -0.608 29.091 1.00 85.38 450 THR A CA 1
ATOM 3549 C C . THR A 1 450 ? -32.376 0.064 28.095 1.00 85.38 450 THR A C 1
ATOM 3551 O O . THR A 1 450 ? -31.185 0.202 28.372 1.00 85.38 450 THR A O 1
ATOM 3554 N N . THR A 1 451 ? -32.878 0.453 26.920 1.00 87.38 451 THR A N 1
ATOM 3555 C CA . THR A 1 451 ? -32.051 1.084 25.880 1.00 87.38 451 THR A CA 1
ATOM 3556 C C . THR A 1 451 ? -31.681 2.513 26.280 1.00 87.38 451 THR A C 1
ATOM 3558 O O . THR A 1 451 ? -32.547 3.369 26.492 1.00 87.38 451 THR A O 1
ATOM 3561 N N . GLY A 1 452 ? -30.381 2.785 26.364 1.00 88.69 452 GLY A N 1
ATOM 3562 C CA . GLY A 1 452 ? -29.817 4.120 26.532 1.00 88.69 452 GLY A CA 1
ATOM 3563 C C . GLY A 1 452 ? -29.654 4.833 25.193 1.00 88.69 452 GLY A C 1
ATOM 3564 O O . GLY A 1 452 ? -29.447 4.176 24.174 1.00 88.69 452 GLY A O 1
ATOM 3565 N N . TYR A 1 453 ? -29.696 6.168 25.176 1.00 91.50 453 TYR A N 1
ATOM 3566 C CA . TYR A 1 453 ? -29.267 6.943 24.009 1.00 91.50 453 TYR A CA 1
ATOM 3567 C C . TYR A 1 453 ? -28.403 8.151 24.381 1.00 91.50 453 TYR A C 1
ATOM 3569 O O . TYR A 1 453 ? -28.579 8.751 25.441 1.00 91.50 453 TYR A O 1
ATOM 3577 N N . PHE A 1 454 ? -27.484 8.527 23.491 1.00 91.88 454 PHE A N 1
ATOM 3578 C CA . PHE A 1 454 ? -26.617 9.702 23.633 1.00 91.88 454 PHE A CA 1
ATOM 3579 C C . PHE A 1 454 ? -26.300 10.332 22.269 1.00 91.88 454 PHE A C 1
ATOM 3581 O O . PHE A 1 454 ? -26.462 9.698 21.225 1.00 91.88 454 PHE A O 1
ATOM 3588 N N . TYR A 1 455 ? -25.854 11.587 22.277 1.00 90.62 455 TYR A N 1
ATOM 3589 C CA . TYR A 1 455 ? -25.457 12.332 21.080 1.00 90.62 455 TYR A CA 1
ATOM 3590 C C . TYR A 1 455 ? -23.948 12.542 21.050 1.00 90.62 455 TYR A C 1
ATOM 3592 O O . TYR A 1 455 ? -23.331 12.710 22.099 1.00 90.62 455 TYR A O 1
ATOM 3600 N N . THR A 1 456 ? -23.361 12.617 19.861 1.00 89.56 456 THR A N 1
ATOM 3601 C CA . THR A 1 456 ? -21.957 13.003 19.671 1.00 89.56 456 THR A CA 1
ATOM 3602 C C . THR A 1 456 ? -21.845 14.395 19.049 1.00 89.56 456 THR A C 1
ATOM 3604 O O . THR A 1 456 ? -22.594 14.733 18.136 1.00 89.56 456 THR A O 1
ATOM 3607 N N . ASP A 1 457 ? -20.930 15.222 19.557 1.00 88.25 457 ASP A N 1
ATOM 3608 C CA . ASP A 1 457 ? -20.524 16.502 18.945 1.00 88.25 457 ASP A CA 1
ATOM 3609 C C . ASP A 1 457 ? -19.060 16.783 19.302 1.00 88.25 457 ASP A C 1
ATOM 3611 O O . ASP A 1 457 ? -18.748 17.453 20.287 1.00 88.25 457 ASP A O 1
ATOM 3615 N N . PHE A 1 458 ? -18.153 16.197 18.525 1.00 84.75 458 PHE A N 1
ATOM 3616 C CA . PHE A 1 458 ? -16.707 16.288 18.721 1.00 84.75 458 PHE A CA 1
ATOM 3617 C C . PHE A 1 458 ? -16.143 17.602 18.185 1.00 84.75 458 PHE A C 1
ATOM 3619 O O . PHE A 1 458 ? -15.165 18.128 18.714 1.00 84.75 458 PHE A O 1
ATOM 3626 N N . SER A 1 459 ? -16.742 18.130 17.114 1.00 80.31 459 SER A N 1
ATOM 3627 C CA . SER A 1 459 ? -16.313 19.385 16.493 1.00 80.31 459 SER A CA 1
ATOM 3628 C C . SER A 1 459 ? -16.803 20.625 17.243 1.00 80.31 459 SER A C 1
ATOM 3630 O O . SER A 1 459 ? -16.299 21.724 16.998 1.00 80.31 459 SER A O 1
ATOM 3632 N N . GLY A 1 460 ? -17.781 20.472 18.143 1.00 79.88 460 GLY A N 1
ATOM 3633 C CA . GLY A 1 460 ? -18.432 21.585 18.832 1.00 79.88 460 GLY A CA 1
ATOM 3634 C C . GLY A 1 460 ? -19.165 22.517 17.866 1.00 79.88 460 GLY A C 1
ATOM 3635 O O . GLY A 1 460 ? -19.437 23.670 18.205 1.00 79.88 460 GLY A O 1
ATOM 3636 N N . ALA A 1 461 ? -19.441 22.049 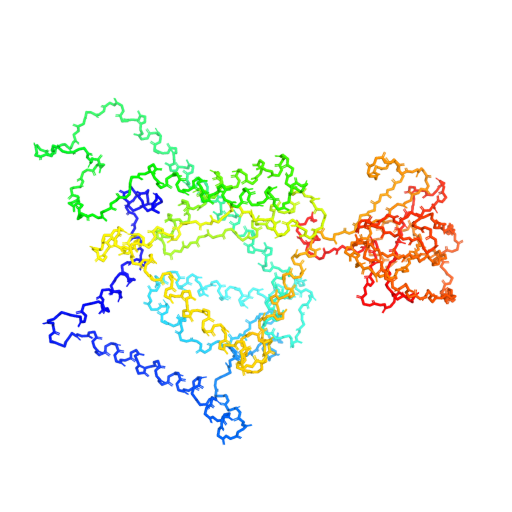16.644 1.00 73.31 461 ALA A N 1
ATOM 3637 C CA . ALA A 1 461 ? -20.025 22.864 15.589 1.00 73.31 461 ALA A CA 1
ATOM 3638 C C . ALA A 1 461 ? -21.477 23.243 15.905 1.00 73.31 461 ALA A C 1
ATOM 3640 O O . ALA A 1 461 ? -21.970 24.234 15.365 1.00 73.31 461 ALA A O 1
ATOM 3641 N N . GLY A 1 462 ? -22.136 22.497 16.803 1.00 70.62 462 GLY A N 1
ATOM 3642 C CA . GLY A 1 462 ? -23.540 22.677 17.134 1.00 70.62 462 GLY A CA 1
ATOM 3643 C C . GLY A 1 462 ? -24.439 22.305 15.950 1.00 70.62 462 GLY A C 1
ATOM 3644 O O . GLY A 1 462 ? -24.332 22.848 14.853 1.00 70.62 462 GLY A O 1
ATOM 3645 N N . GLY A 1 463 ? -25.363 21.368 16.159 1.00 68.75 463 GLY A N 1
ATOM 3646 C CA . GLY A 1 463 ? -26.257 20.872 15.108 1.00 68.75 463 GLY A CA 1
ATOM 3647 C C . GLY A 1 463 ? -27.687 20.649 15.590 1.00 68.75 463 GLY A C 1
ATOM 3648 O O . GLY A 1 463 ? -27.956 20.587 16.794 1.00 68.75 463 GLY A O 1
ATOM 3649 N N . GLN A 1 464 ? -28.622 20.518 14.641 1.00 66.44 464 GLN A N 1
ATOM 3650 C CA . GLN A 1 464 ? -29.969 20.030 14.942 1.00 66.44 464 GLN A CA 1
ATOM 3651 C C . GLN A 1 464 ? -29.877 18.573 15.392 1.00 66.44 464 GLN A C 1
ATOM 3653 O O . GLN A 1 464 ? -29.443 17.705 14.640 1.00 66.44 464 GLN A O 1
ATOM 3658 N N . ARG A 1 465 ? -30.291 18.320 16.633 1.00 76.62 465 ARG A N 1
ATOM 3659 C CA . ARG A 1 465 ? -30.304 16.981 17.217 1.00 76.62 465 ARG A CA 1
ATOM 3660 C C . ARG A 1 465 ? -31.558 16.253 16.733 1.00 76.62 465 ARG A C 1
ATOM 3662 O O . ARG A 1 465 ? -32.655 16.764 16.980 1.00 76.62 465 ARG A O 1
ATOM 3669 N N . PRO A 1 466 ? -31.430 15.113 16.036 1.00 77.25 466 PRO A N 1
ATOM 3670 C CA . PRO A 1 466 ? -32.596 14.335 15.651 1.00 77.25 466 PRO A CA 1
ATOM 3671 C C . PRO A 1 466 ? -33.337 13.884 16.919 1.00 77.25 466 PRO A C 1
ATOM 3673 O O . PRO A 1 466 ? -32.685 13.513 17.895 1.00 77.25 466 PRO A O 1
ATOM 3676 N N . PRO A 1 467 ? -34.680 13.947 16.954 1.00 79.75 467 PRO A N 1
ATOM 3677 C CA . PRO A 1 467 ? -35.433 13.496 18.115 1.00 79.75 467 PRO A CA 1
ATOM 3678 C C . PRO A 1 467 ? -35.219 11.989 18.317 1.00 79.75 467 PRO A C 1
ATOM 3680 O O . PRO A 1 467 ? -35.245 11.239 17.336 1.00 79.75 467 PRO A O 1
ATOM 3683 N N . PRO A 1 468 ? -35.038 11.523 19.563 1.00 81.25 468 PRO A N 1
ATOM 3684 C CA . PRO A 1 468 ? -34.843 10.110 19.818 1.00 81.25 468 PRO A CA 1
ATOM 3685 C C . PRO A 1 468 ? -36.158 9.368 19.584 1.00 81.25 468 PRO A C 1
ATOM 3687 O O . PRO A 1 468 ? -37.214 9.748 20.092 1.00 81.25 468 PRO A O 1
ATOM 3690 N N . VAL A 1 469 ? -36.095 8.287 18.817 1.00 79.75 469 VAL A N 1
ATOM 3691 C CA . VAL A 1 469 ? -37.187 7.320 18.716 1.00 79.75 469 VAL A CA 1
ATOM 3692 C C . VAL A 1 469 ? -37.181 6.459 19.976 1.00 79.75 469 VAL A C 1
ATOM 3694 O O . VAL A 1 469 ? -36.192 5.786 20.265 1.00 79.75 469 VAL A O 1
ATOM 3697 N N . ALA A 1 470 ? -38.277 6.492 20.732 1.00 67.19 470 ALA A N 1
ATOM 3698 C CA . ALA A 1 470 ? -38.486 5.578 21.845 1.00 67.19 470 ALA A CA 1
ATOM 3699 C C . ALA A 1 470 ? -38.867 4.205 21.284 1.00 67.19 470 ALA A C 1
ATOM 3701 O O . ALA A 1 470 ? -39.945 4.042 20.713 1.00 67.19 470 ALA A O 1
ATOM 3702 N N . VAL A 1 471 ? -37.986 3.222 21.442 1.00 64.12 471 VAL A N 1
ATOM 3703 C CA . VAL A 1 471 ? -38.315 1.824 21.170 1.00 64.12 471 VAL A CA 1
ATOM 3704 C C . VAL A 1 471 ? -38.715 1.179 22.488 1.00 64.12 471 VAL A C 1
ATOM 3706 O O . VAL A 1 471 ? -37.919 1.087 23.419 1.00 64.12 471 VAL A O 1
ATOM 3709 N N . THR A 1 472 ? -39.977 0.765 22.585 1.00 56.41 472 THR A N 1
ATOM 3710 C CA . THR A 1 472 ? -40.401 -0.207 23.595 1.00 56.41 472 THR A CA 1
ATOM 3711 C C . THR A 1 472 ? -39.661 -1.504 23.311 1.00 56.41 472 THR A C 1
ATOM 3713 O O . THR A 1 472 ? -39.729 -1.982 22.176 1.00 56.41 472 THR A O 1
ATOM 3716 N N . ALA A 1 473 ? -38.946 -2.031 24.312 1.00 53.91 473 ALA A N 1
ATOM 3717 C CA . ALA A 1 473 ? -38.287 -3.330 24.228 1.00 53.91 473 ALA A CA 1
ATOM 3718 C C . ALA A 1 473 ? -39.236 -4.323 23.547 1.00 53.91 473 ALA A C 1
ATOM 3720 O O . ALA A 1 473 ? -40.398 -4.441 23.942 1.00 53.91 473 ALA A O 1
ATOM 3721 N N . ARG A 1 474 ? -38.774 -4.961 22.467 1.00 49.09 474 ARG A N 1
ATOM 3722 C CA . ARG A 1 474 ? -39.493 -6.111 21.920 1.00 49.09 474 ARG A CA 1
ATOM 3723 C C . ARG A 1 474 ? -39.631 -7.135 23.045 1.00 49.09 474 ARG A C 1
ATOM 3725 O O . ARG A 1 474 ? -38.710 -7.269 23.848 1.00 49.09 474 ARG A O 1
ATOM 3732 N N . ASP A 1 475 ? -40.747 -7.858 23.054 1.00 42.47 475 ASP A N 1
ATOM 3733 C CA . ASP A 1 475 ? -40.877 -9.131 23.762 1.00 42.47 475 ASP A CA 1
ATOM 3734 C C . ASP A 1 475 ? -39.850 -10.113 23.149 1.00 42.47 475 ASP A C 1
ATOM 3736 O O . ASP A 1 475 ? -40.176 -10.910 22.271 1.00 42.47 475 ASP A O 1
ATOM 3740 N N . GLU A 1 476 ? -38.568 -9.955 23.482 1.00 54.12 476 GLU A N 1
ATOM 3741 C CA . GLU A 1 476 ? -37.509 -10.904 23.142 1.00 54.12 476 GLU A CA 1
ATOM 3742 C C . GLU A 1 476 ? -37.570 -12.066 24.142 1.00 54.12 476 GLU A C 1
ATOM 3744 O O . GLU A 1 476 ? -37.920 -11.866 25.307 1.00 54.12 476 GLU A O 1
ATOM 3749 N N . GLU A 1 477 ? -37.318 -13.279 23.637 1.00 50.25 477 GLU A N 1
ATOM 3750 C CA . GLU A 1 477 ? -37.472 -14.561 24.336 1.00 50.25 477 GLU A CA 1
ATOM 3751 C C . GLU A 1 477 ? -36.962 -14.501 25.781 1.00 50.25 477 GLU A C 1
ATOM 3753 O O . GLU A 1 477 ? -35.908 -13.919 26.038 1.00 50.25 477 GLU A O 1
ATOM 3758 N N . GLU A 1 478 ? -37.720 -15.106 26.709 1.00 50.66 478 GLU A N 1
ATOM 3759 C CA . GLU A 1 478 ? -37.338 -15.298 28.112 1.00 50.66 478 GLU A CA 1
ATOM 3760 C C . GLU A 1 478 ? -35.909 -15.857 28.178 1.00 50.66 478 GLU A C 1
ATOM 3762 O O . GLU A 1 478 ? -35.684 -17.058 28.031 1.00 50.66 478 GLU A O 1
ATOM 3767 N N . GLY A 1 479 ? -34.932 -14.965 28.350 1.00 58.12 479 GLY A N 1
ATOM 3768 C CA . GLY A 1 479 ? -33.541 -15.338 28.545 1.00 58.12 479 GLY A CA 1
ATOM 3769 C C . GLY A 1 479 ? -33.365 -16.100 29.855 1.00 58.12 479 GLY A C 1
ATOM 3770 O O . GLY A 1 479 ? -34.308 -16.304 30.623 1.00 58.12 479 GLY A O 1
ATOM 3771 N N . ALA A 1 480 ? -32.129 -16.489 30.143 1.00 61.44 480 ALA A N 1
ATOM 3772 C CA . ALA A 1 480 ? -31.750 -17.152 31.384 1.00 61.44 480 ALA A CA 1
ATOM 3773 C C . ALA A 1 480 ? -32.203 -16.337 32.620 1.00 61.44 480 ALA A C 1
ATOM 3775 O O . ALA A 1 480 ? -31.528 -15.407 33.065 1.00 61.44 480 ALA A O 1
ATOM 3776 N N . GLY A 1 481 ? -33.369 -16.681 33.184 1.00 63.62 481 GLY A N 1
ATOM 3777 C CA . GLY A 1 481 ? -34.034 -15.922 34.253 1.00 63.62 481 GLY A CA 1
ATOM 3778 C C . GLY A 1 481 ? -33.301 -15.932 35.599 1.00 63.62 481 GLY A C 1
ATOM 3779 O O . GLY A 1 481 ? -33.740 -15.282 36.546 1.00 63.62 481 GLY A O 1
ATOM 3780 N N . HIS A 1 482 ? -32.193 -16.671 35.707 1.00 75.94 482 HIS A N 1
ATOM 3781 C CA . HIS A 1 482 ? -31.300 -16.643 36.866 1.00 75.94 482 HIS A CA 1
ATOM 3782 C C . HIS A 1 482 ? -30.294 -15.487 36.832 1.00 75.94 482 HIS A C 1
ATOM 3784 O O . HIS A 1 482 ? -29.674 -15.206 37.861 1.00 75.94 482 HIS A O 1
ATOM 3790 N N . LEU A 1 483 ? -30.114 -14.831 35.681 1.00 77.25 483 LEU A N 1
ATOM 3791 C CA . LEU A 1 483 ? -29.175 -13.724 35.523 1.00 77.25 483 LEU A CA 1
ATOM 3792 C C . LEU A 1 483 ? -29.794 -12.401 36.005 1.00 77.25 483 LEU A C 1
ATOM 3794 O O . LEU A 1 483 ? -30.976 -12.147 35.773 1.00 77.25 483 LEU A O 1
ATOM 3798 N N . PRO A 1 484 ? -29.018 -11.544 36.690 1.00 76.00 484 PRO A N 1
ATOM 3799 C CA . PRO A 1 484 ? -29.539 -10.289 37.214 1.00 76.00 484 PRO A CA 1
ATOM 3800 C C . PRO A 1 484 ? -29.774 -9.243 36.117 1.00 76.00 484 PRO A C 1
ATOM 3802 O O . PRO A 1 484 ? -29.129 -9.267 35.072 1.00 76.00 484 PRO A O 1
ATOM 3805 N N . GLU A 1 485 ? -30.638 -8.265 36.393 1.00 75.94 485 GLU A N 1
ATOM 3806 C CA . GLU A 1 485 ? -30.774 -7.082 35.539 1.00 75.94 485 GLU A CA 1
ATOM 3807 C C . GLU A 1 485 ? -29.541 -6.168 35.637 1.00 75.94 485 GLU A C 1
ATOM 3809 O O . GLU A 1 485 ? -28.940 -6.003 36.704 1.00 75.94 485 GLU A O 1
ATOM 3814 N N . VAL A 1 486 ? -29.181 -5.553 34.507 1.00 82.88 486 VAL A N 1
ATOM 3815 C CA . VAL A 1 486 ? -28.079 -4.589 34.390 1.00 82.88 486 VAL A CA 1
ATOM 3816 C C . VAL A 1 486 ? -28.626 -3.170 34.365 1.00 82.88 486 VAL A C 1
ATOM 3818 O O . VAL A 1 486 ? -29.538 -2.860 33.599 1.00 82.88 486 VAL A O 1
ATOM 3821 N N . GLU A 1 487 ? -28.012 -2.283 35.145 1.00 85.56 487 GLU A N 1
ATOM 3822 C CA . GLU A 1 487 ? -28.342 -0.857 35.158 1.00 85.56 487 GLU A CA 1
ATOM 3823 C C . GLU A 1 487 ? -27.334 -0.061 34.312 1.00 85.56 487 GLU A C 1
ATOM 3825 O O . GLU A 1 487 ? -26.117 -0.199 34.476 1.00 85.56 487 GLU A O 1
ATOM 3830 N N . LEU A 1 488 ? -27.830 0.801 33.419 1.00 87.25 488 LEU A N 1
ATOM 3831 C CA . LEU A 1 488 ? -26.993 1.724 32.648 1.00 87.25 488 LEU A CA 1
ATOM 3832 C C . LEU A 1 488 ? -26.587 2.918 33.522 1.00 87.25 488 LEU A C 1
ATOM 3834 O O . LEU A 1 488 ? -27.444 3.616 34.056 1.00 87.25 488 LEU A O 1
ATOM 3838 N N . VAL A 1 489 ? -25.283 3.165 33.663 1.00 86.88 489 VAL A N 1
ATOM 3839 C CA . VAL A 1 489 ? -24.741 4.215 34.548 1.00 86.88 489 VAL A CA 1
ATOM 3840 C C . VAL A 1 489 ? -24.388 5.483 33.778 1.00 86.88 489 VAL A C 1
ATOM 3842 O O . VAL A 1 489 ? -24.638 6.584 34.263 1.00 86.88 489 VAL A O 1
ATOM 3845 N N . GLY A 1 490 ? -23.793 5.350 32.595 1.00 84.19 490 GLY A N 1
ATOM 3846 C CA . GLY A 1 490 ? -23.388 6.495 31.784 1.00 84.19 490 GLY A CA 1
ATOM 3847 C C . GLY A 1 490 ? -22.982 6.064 30.376 1.00 84.19 490 GLY A C 1
ATOM 3848 O O . GLY A 1 490 ? -22.526 4.932 30.230 1.00 84.19 490 GLY A O 1
ATOM 3849 N N . PRO A 1 491 ? -23.120 6.907 29.343 1.00 86.00 491 PRO A N 1
ATOM 3850 C CA . PRO A 1 491 ? -23.643 8.272 29.342 1.00 86.00 491 PRO A CA 1
ATOM 3851 C C . PRO A 1 491 ? -25.114 8.344 29.767 1.00 86.00 491 PRO A C 1
ATOM 3853 O O . PRO A 1 491 ? -25.882 7.404 29.547 1.00 86.00 491 PRO A O 1
ATOM 3856 N N . ALA A 1 492 ? -25.500 9.446 30.405 1.00 86.50 492 ALA A N 1
ATOM 3857 C CA . ALA A 1 492 ? -26.879 9.700 30.793 1.00 86.50 492 ALA A CA 1
ATOM 3858 C C . ALA A 1 492 ? -27.785 9.806 29.555 1.00 86.50 492 ALA A C 1
ATOM 3860 O O . ALA A 1 492 ? -27.340 10.131 28.453 1.00 86.50 492 ALA A O 1
ATOM 3861 N N . GLN A 1 493 ? -29.084 9.562 29.739 1.00 86.06 493 GLN A N 1
ATOM 3862 C CA . GLN A 1 493 ? -30.061 9.646 28.652 1.00 86.06 493 GLN A CA 1
ATOM 3863 C C . GLN A 1 493 ? -30.034 11.031 27.985 1.00 86.06 493 GLN A C 1
ATOM 3865 O O . GLN A 1 493 ? -30.345 12.046 28.611 1.00 86.06 493 GLN A O 1
ATOM 3870 N N . GLY A 1 494 ? -29.672 11.069 26.702 1.00 83.94 494 GLY A N 1
ATOM 3871 C CA . GLY A 1 494 ? -29.545 12.293 25.911 1.00 83.94 494 GLY A CA 1
ATOM 3872 C C . GLY A 1 494 ? -28.303 13.138 26.198 1.00 83.94 494 GLY A C 1
ATOM 3873 O O . GLY A 1 494 ? -28.265 14.295 25.772 1.00 83.94 494 GLY A O 1
ATOM 3874 N N . GLU A 1 495 ? -27.305 12.592 26.895 1.00 87.75 495 GLU A N 1
ATOM 3875 C CA . GLU A 1 495 ? -26.023 13.257 27.130 1.00 87.75 495 GLU A CA 1
ATOM 3876 C C . GLU A 1 495 ? -25.296 13.563 25.812 1.00 87.75 495 GLU A C 1
ATOM 3878 O O . GLU A 1 495 ? -25.422 12.838 24.822 1.00 87.75 495 GLU A O 1
ATOM 3883 N N . LEU A 1 496 ? -24.548 14.669 25.804 1.00 86.75 496 LEU A N 1
ATOM 3884 C CA . LEU A 1 496 ? -23.688 15.058 24.695 1.00 86.75 496 LEU A CA 1
ATOM 3885 C C . LEU A 1 496 ? -22.255 14.610 24.980 1.00 86.75 496 LEU A C 1
ATOM 3887 O O . LEU A 1 496 ? -21.582 15.180 25.837 1.00 86.75 496 LEU A O 1
ATOM 3891 N N . VAL A 1 497 ? -21.782 13.631 24.223 1.00 86.94 497 VAL A N 1
ATOM 3892 C CA . VAL A 1 497 ? -20.405 13.156 24.278 1.00 86.94 497 VAL A CA 1
ATOM 3893 C C . VAL A 1 497 ? -19.552 14.006 23.337 1.00 86.94 497 VAL A C 1
ATOM 3895 O O . VAL A 1 497 ? -19.712 13.970 22.116 1.00 86.94 497 VAL A O 1
ATOM 3898 N N . ALA A 1 498 ? -18.645 14.786 23.924 1.00 82.19 498 ALA A N 1
ATOM 3899 C CA . ALA A 1 498 ? -17.754 15.692 23.196 1.00 82.19 498 ALA A CA 1
ATOM 3900 C C . ALA A 1 498 ? -16.435 15.032 22.749 1.00 82.19 498 ALA A C 1
ATOM 3902 O O . ALA A 1 498 ? -15.665 15.625 21.998 1.00 82.19 498 ALA A O 1
ATOM 3903 N N . THR A 1 499 ? -16.151 13.809 23.198 1.00 79.94 499 THR A N 1
ATOM 3904 C CA . THR A 1 499 ? -14.917 13.077 22.888 1.00 79.94 499 THR A CA 1
ATOM 3905 C C . THR A 1 499 ? -15.189 11.889 21.975 1.00 79.94 499 THR A C 1
ATOM 3907 O O . THR A 1 499 ? -16.159 11.159 22.149 1.00 79.94 499 THR A O 1
ATOM 3910 N N . HIS A 1 500 ? -14.292 11.653 21.018 1.00 75.88 500 HIS A N 1
ATOM 3911 C CA . HIS A 1 500 ? -14.366 10.499 20.114 1.00 75.88 500 HIS A CA 1
ATOM 3912 C C . HIS A 1 500 ? -14.251 9.152 20.852 1.00 75.88 500 HIS A C 1
ATOM 3914 O O . HIS A 1 500 ? -14.751 8.135 20.372 1.00 75.88 500 HIS A O 1
ATOM 3920 N N . GLU A 1 501 ? -13.621 9.150 22.029 1.00 79.12 501 GLU A N 1
ATOM 3921 C CA . GLU A 1 501 ? -13.627 8.028 22.963 1.00 79.12 501 GLU A CA 1
ATOM 3922 C C . GLU A 1 501 ? -14.792 8.205 23.944 1.00 79.12 501 GLU A C 1
ATOM 3924 O O . GLU A 1 501 ? -14.727 9.022 24.864 1.00 79.12 501 GLU A O 1
ATOM 3929 N N . ALA A 1 502 ? -15.880 7.464 23.721 1.00 84.75 502 ALA A N 1
ATOM 3930 C CA . ALA A 1 502 ? -16.976 7.359 24.680 1.00 84.75 502 ALA A CA 1
ATOM 3931 C C . ALA A 1 502 ? -16.733 6.182 25.631 1.00 84.75 502 ALA A C 1
ATOM 3933 O O . ALA A 1 502 ? -16.179 5.157 25.222 1.00 84.75 502 ALA A O 1
ATOM 3934 N N . TYR A 1 503 ? -17.195 6.311 26.874 1.00 89.00 503 TYR A N 1
ATOM 3935 C CA . TYR A 1 503 ? -17.128 5.262 27.890 1.00 89.00 503 TYR A CA 1
ATOM 3936 C C . TYR A 1 503 ? -18.539 4.903 28.352 1.00 89.00 503 TYR A C 1
ATOM 3938 O O . TYR A 1 503 ? -19.155 5.624 29.134 1.00 89.00 503 TYR A O 1
ATOM 3946 N N . LEU A 1 504 ? -19.043 3.778 27.857 1.00 90.25 504 LEU A N 1
ATOM 3947 C CA . LEU A 1 504 ? -20.338 3.214 28.214 1.00 90.25 504 LEU A CA 1
ATOM 3948 C C . LEU A 1 504 ? -20.175 2.397 29.498 1.00 90.25 504 LEU A C 1
ATOM 3950 O O . LEU A 1 504 ? -19.499 1.371 29.510 1.00 90.25 504 LEU A O 1
ATOM 3954 N N . ARG A 1 505 ? -20.743 2.881 30.600 1.00 91.00 505 ARG A N 1
ATOM 3955 C CA . ARG A 1 505 ? -20.632 2.303 31.941 1.00 91.00 505 ARG A CA 1
ATOM 3956 C C . ARG A 1 505 ? -21.922 1.577 32.304 1.00 91.00 505 ARG A C 1
ATOM 3958 O O . ARG A 1 505 ? -22.999 2.172 32.282 1.00 91.00 505 ARG A O 1
ATOM 3965 N N . ALA A 1 506 ? -21.803 0.320 32.703 1.00 88.94 506 ALA A N 1
ATOM 3966 C CA . ALA A 1 506 ? -22.904 -0.497 33.195 1.00 88.94 506 ALA A CA 1
ATOM 3967 C C . ALA A 1 506 ? -22.596 -1.015 34.601 1.00 88.94 506 ALA A C 1
ATOM 3969 O O . ALA A 1 506 ? -21.448 -1.341 34.912 1.00 88.94 506 ALA A O 1
ATOM 3970 N N . ARG A 1 507 ? -23.618 -1.090 35.455 1.00 87.12 507 ARG A N 1
ATOM 3971 C CA . ARG A 1 507 ? -23.518 -1.635 36.809 1.00 87.12 507 ARG A CA 1
ATOM 3972 C C . ARG A 1 507 ? -24.046 -3.063 36.832 1.00 87.12 507 ARG A C 1
ATOM 3974 O O . ARG A 1 507 ? -25.178 -3.327 36.435 1.00 87.12 507 ARG A O 1
ATOM 3981 N N . VAL A 1 508 ? -23.213 -3.956 37.345 1.00 82.62 508 VAL A N 1
ATOM 3982 C CA . VAL A 1 508 ? -23.483 -5.375 37.565 1.00 82.62 508 VAL A CA 1
ATOM 3983 C C . VAL A 1 508 ? -23.528 -5.622 39.077 1.00 82.62 508 VAL A C 1
ATOM 3985 O O . VAL A 1 508 ? -22.770 -4.995 39.822 1.00 82.62 508 VAL A O 1
ATOM 3988 N N . PRO A 1 509 ? -24.395 -6.513 39.590 1.00 78.56 509 PRO A N 1
ATOM 3989 C CA . PRO A 1 509 ? -24.409 -6.820 41.014 1.00 78.56 509 PRO A CA 1
ATOM 3990 C C . PRO A 1 509 ? -23.033 -7.297 41.520 1.00 78.56 509 PRO A C 1
ATOM 3992 O O . PRO A 1 509 ? -22.470 -8.231 40.943 1.00 78.56 509 PRO A O 1
ATOM 3995 N N . PRO A 1 510 ? -22.508 -6.737 42.630 1.00 67.81 510 PRO A N 1
ATOM 3996 C CA . PRO A 1 510 ? -21.153 -7.029 43.117 1.00 67.81 510 PRO A CA 1
ATOM 3997 C C . PRO A 1 510 ? -20.881 -8.507 43.431 1.00 67.81 510 PRO A C 1
ATOM 3999 O O . PRO A 1 510 ? -19.733 -8.934 43.450 1.00 67.81 510 PRO A O 1
ATOM 4002 N N . SER A 1 511 ? -21.923 -9.304 43.690 1.00 65.44 511 SER A N 1
ATOM 4003 C CA . SER A 1 511 ? -21.806 -10.742 43.961 1.00 65.44 511 SER A CA 1
ATOM 4004 C C . SER A 1 511 ? -21.462 -11.588 42.728 1.00 65.44 511 SER A C 1
ATOM 4006 O O . SER A 1 511 ? -21.076 -12.745 42.892 1.00 65.44 511 SER A O 1
ATOM 4008 N N . TRP A 1 512 ? -21.594 -11.034 41.518 1.00 67.25 512 TRP A N 1
ATOM 4009 C CA . TRP A 1 512 ? -21.439 -11.752 40.247 1.00 67.25 512 TRP A CA 1
ATOM 4010 C C . TRP A 1 512 ? -20.322 -11.211 39.341 1.00 67.25 512 TRP A C 1
ATOM 4012 O O . TRP A 1 512 ? -20.078 -11.774 38.277 1.00 67.25 512 TRP A O 1
ATOM 4022 N N . ASP A 1 513 ? -19.626 -10.157 39.764 1.00 64.50 513 ASP A N 1
ATOM 4023 C CA . ASP A 1 513 ? -18.704 -9.352 38.945 1.00 64.50 513 ASP A CA 1
ATOM 4024 C C . ASP A 1 513 ? -17.598 -10.176 38.238 1.00 64.50 513 ASP A C 1
ATOM 4026 O O . ASP A 1 513 ? -17.312 -9.993 37.054 1.00 64.50 513 ASP A O 1
ATOM 4030 N N . GLU A 1 514 ? -17.031 -11.178 38.919 1.00 64.94 514 GLU A N 1
ATOM 4031 C CA . GLU A 1 514 ? -15.993 -12.058 38.350 1.00 64.94 514 GLU A CA 1
ATOM 4032 C C . GLU A 1 514 ? -16.545 -13.245 37.538 1.00 64.94 514 GLU A C 1
ATOM 4034 O O . GLU A 1 514 ? -15.792 -13.913 36.831 1.00 64.94 514 GLU A O 1
ATOM 4039 N N . ARG A 1 515 ? -17.850 -13.535 37.631 1.00 66.19 515 ARG A N 1
ATOM 4040 C CA . ARG A 1 515 ? -18.479 -14.747 37.067 1.00 66.19 515 ARG A CA 1
ATOM 4041 C C . ARG A 1 515 ? -19.279 -14.502 35.791 1.00 66.19 515 ARG A C 1
ATOM 4043 O O . ARG A 1 515 ? -19.819 -15.450 35.236 1.00 66.19 515 ARG A O 1
ATOM 4050 N N . LEU A 1 516 ? -19.358 -13.256 35.331 1.00 76.56 516 LEU A N 1
ATOM 4051 C CA . LEU A 1 516 ? -20.161 -12.870 34.174 1.00 76.56 516 LEU A CA 1
ATOM 4052 C C . LEU A 1 516 ? -19.307 -12.257 33.063 1.00 76.56 516 LEU A C 1
ATOM 4054 O O . LEU A 1 516 ? -18.304 -11.578 33.307 1.00 76.56 516 LEU A O 1
ATOM 4058 N N . ALA A 1 517 ? -19.713 -12.470 31.817 1.00 78.81 517 ALA A N 1
ATOM 4059 C CA . ALA A 1 517 ? -19.334 -11.633 30.691 1.00 78.81 517 ALA A CA 1
ATOM 4060 C C . ALA A 1 517 ? -20.438 -10.610 30.438 1.00 78.81 517 ALA A C 1
ATOM 4062 O O . ALA A 1 517 ? -21.604 -10.957 30.258 1.00 78.81 517 ALA A O 1
ATOM 4063 N N . VAL A 1 518 ? -20.037 -9.343 30.420 1.00 84.19 518 VAL A N 1
ATOM 4064 C CA . VAL A 1 518 ? -20.894 -8.223 30.044 1.00 84.19 518 VAL A CA 1
ATOM 4065 C C . VAL A 1 518 ? -20.774 -8.033 28.540 1.00 84.19 518 VAL A C 1
ATOM 4067 O O . VAL A 1 518 ? -19.662 -7.980 28.019 1.00 84.19 518 VAL A O 1
ATOM 4070 N N . VAL A 1 519 ? -21.902 -7.963 27.842 1.00 87.00 519 VAL A N 1
ATOM 4071 C CA . VAL A 1 519 ? -21.949 -7.727 26.398 1.00 87.00 519 VAL A CA 1
ATOM 4072 C C . VAL A 1 519 ? -22.699 -6.436 26.142 1.00 87.00 519 VAL A C 1
ATOM 4074 O O . VAL A 1 519 ? -23.844 -6.288 26.565 1.00 87.00 519 VAL A O 1
ATOM 4077 N N . PHE A 1 520 ? -22.038 -5.513 25.456 1.00 89.75 520 PHE A N 1
ATOM 4078 C CA . PHE A 1 520 ? -22.605 -4.243 25.040 1.00 89.75 520 PHE A CA 1
ATOM 4079 C C . PHE A 1 520 ? -22.886 -4.277 23.542 1.00 89.75 520 PHE A C 1
ATOM 4081 O O . PHE A 1 520 ? -22.102 -4.834 22.770 1.00 89.75 520 PHE A O 1
ATOM 4088 N N . GLU A 1 521 ? -23.967 -3.618 23.148 1.00 91.00 521 GLU A N 1
ATOM 4089 C CA . GLU A 1 521 ? -24.280 -3.320 21.756 1.00 91.00 521 GLU A CA 1
ATOM 4090 C C . GLU A 1 521 ? -24.505 -1.823 21.589 1.00 91.00 521 GLU A C 1
ATOM 4092 O O . GLU A 1 521 ? -25.055 -1.160 22.473 1.00 91.00 521 GLU A O 1
ATOM 4097 N N . LEU A 1 522 ? -24.081 -1.305 20.441 1.00 91.56 522 LEU A N 1
ATOM 4098 C CA . LEU A 1 522 ? -24.238 0.084 20.038 1.00 91.56 522 LEU A CA 1
ATOM 4099 C C . LEU A 1 522 ? -24.678 0.148 18.578 1.00 91.56 522 LEU A C 1
ATOM 4101 O O . LEU A 1 522 ? -24.062 -0.479 17.719 1.00 91.56 522 LEU A O 1
ATOM 4105 N N . ASP A 1 523 ? -25.674 0.975 18.280 1.00 90.94 523 ASP A N 1
ATOM 4106 C CA . ASP A 1 523 ? -26.082 1.261 16.907 1.00 90.94 523 ASP A CA 1
ATOM 4107 C C . ASP A 1 523 ? -26.640 2.689 16.780 1.00 90.94 523 ASP A C 1
ATOM 4109 O O . ASP A 1 523 ? -26.977 3.355 17.755 1.00 90.94 523 ASP A O 1
ATOM 4113 N N . THR A 1 524 ? -26.711 3.184 15.552 1.00 89.06 524 THR A N 1
ATOM 4114 C CA . THR A 1 524 ? -27.471 4.380 15.167 1.00 89.06 524 THR A CA 1
ATOM 4115 C C . THR A 1 524 ? -28.960 4.091 14.954 1.00 89.06 524 THR A C 1
ATOM 4117 O O . THR A 1 524 ? -29.774 5.011 15.015 1.00 89.06 524 THR A O 1
ATOM 4120 N N . ASP A 1 525 ? -29.321 2.829 14.701 1.00 86.94 525 ASP A N 1
ATOM 4121 C CA . ASP A 1 525 ? -30.711 2.375 14.624 1.00 86.94 525 ASP A CA 1
ATOM 4122 C C . ASP A 1 525 ? -31.173 1.889 16.010 1.00 86.94 525 ASP A C 1
ATOM 4124 O O . ASP A 1 525 ? -30.521 1.023 16.597 1.00 86.94 525 ASP A O 1
ATOM 4128 N N . PRO A 1 526 ? -32.293 2.389 16.558 1.00 85.25 526 PRO A N 1
ATOM 4129 C CA . PRO A 1 526 ? -32.788 1.939 17.858 1.00 85.25 526 PRO A CA 1
ATOM 4130 C C . PRO A 1 526 ? -33.248 0.470 17.884 1.00 85.25 526 PRO A C 1
ATOM 4132 O O . PRO A 1 526 ? -33.485 -0.070 18.964 1.00 85.25 526 PRO A O 1
ATOM 4135 N N . LEU A 1 527 ? -33.393 -0.178 16.723 1.00 84.31 527 LEU A N 1
ATOM 4136 C CA . LEU A 1 527 ? -33.680 -1.609 16.599 1.00 84.31 527 LEU A CA 1
ATOM 4137 C C . LEU A 1 527 ? -32.420 -2.485 16.511 1.00 84.31 527 LEU A C 1
ATOM 4139 O O . LEU A 1 527 ? -32.562 -3.697 16.365 1.00 84.31 527 LEU A O 1
ATOM 4143 N N . PHE A 1 528 ? -31.215 -1.905 16.582 1.00 85.00 528 PHE A N 1
ATOM 4144 C CA . PHE A 1 528 ? -29.937 -2.626 16.466 1.00 85.00 528 PHE A CA 1
ATOM 4145 C C . PHE A 1 528 ? -29.809 -3.451 15.168 1.00 85.00 528 PHE A C 1
ATOM 4147 O O . PHE A 1 528 ? -29.181 -4.506 15.135 1.00 85.00 528 PHE A O 1
ATOM 4154 N N . ALA A 1 529 ? -30.445 -2.977 14.092 1.00 83.94 529 ALA A N 1
ATOM 4155 C CA . ALA A 1 529 ? -30.418 -3.574 12.754 1.00 83.94 529 ALA A CA 1
ATOM 4156 C C . ALA A 1 529 ? -29.786 -2.632 11.710 1.00 83.94 529 ALA A C 1
ATOM 4158 O O . ALA A 1 529 ? -29.934 -2.825 10.499 1.00 83.94 529 ALA A O 1
ATOM 4159 N N . GLY A 1 530 ? -29.116 -1.582 12.179 1.00 79.50 530 GLY A N 1
ATOM 4160 C CA . GLY A 1 530 ? -28.503 -0.549 11.372 1.00 79.50 530 GLY A CA 1
ATOM 4161 C C . GLY A 1 530 ? -27.158 -0.969 10.789 1.00 79.50 530 GLY A C 1
ATOM 4162 O O . GLY A 1 530 ? -26.502 -1.922 11.202 1.00 79.50 530 GLY A O 1
ATOM 4163 N N . HIS A 1 531 ? -26.695 -0.195 9.809 1.00 81.50 531 HIS A N 1
ATOM 4164 C CA . HIS A 1 531 ? -25.407 -0.430 9.147 1.00 81.50 531 HIS A CA 1
ATOM 4165 C C . HIS A 1 531 ? -24.180 -0.072 10.006 1.00 81.50 531 HIS A C 1
ATOM 4167 O O . HIS A 1 531 ? -23.055 -0.267 9.549 1.00 81.50 531 HIS A O 1
ATOM 4173 N N . PHE A 1 532 ? -24.371 0.515 11.193 1.00 85.44 532 PHE A N 1
ATOM 4174 C CA . PHE A 1 532 ? -23.293 0.939 12.095 1.00 85.44 532 PHE A CA 1
ATOM 4175 C C . PHE A 1 532 ? -23.151 0.035 13.331 1.00 85.44 532 PHE A C 1
ATOM 4177 O O . PHE A 1 532 ? -22.319 0.323 14.182 1.00 85.44 532 PHE A O 1
ATOM 4184 N N . PHE A 1 533 ? -23.933 -1.039 13.441 1.00 87.38 533 PHE A N 1
ATOM 4185 C CA . PHE A 1 533 ? -23.900 -1.943 14.588 1.00 87.38 533 PHE A CA 1
ATOM 4186 C C . PHE A 1 533 ? -22.472 -2.299 15.050 1.00 87.38 533 PHE A C 1
ATOM 4188 O O . PHE A 1 533 ? -21.607 -2.623 14.233 1.00 87.38 533 PHE A O 1
ATOM 4195 N N . GLN A 1 534 ? -22.243 -2.225 16.363 1.00 87.38 534 GLN A N 1
ATOM 4196 C CA . GLN A 1 534 ? -21.019 -2.668 17.026 1.00 87.38 534 GLN A CA 1
ATOM 4197 C C . GLN A 1 534 ? -21.350 -3.481 18.272 1.00 87.38 534 GLN A C 1
ATOM 4199 O O . GLN A 1 534 ? -22.075 -3.010 19.153 1.00 87.38 534 GLN A O 1
ATOM 4204 N N . GLY A 1 535 ? -20.735 -4.656 18.381 1.00 86.69 535 GLY A N 1
ATOM 4205 C CA . GLY A 1 535 ? -20.770 -5.486 19.582 1.00 86.69 535 GLY A CA 1
ATOM 4206 C C . GLY A 1 535 ? -19.450 -5.453 20.352 1.00 86.69 535 GLY A C 1
ATOM 4207 O O . GLY A 1 535 ? -18.366 -5.467 19.770 1.00 86.69 535 GLY A O 1
ATOM 4208 N N . SER A 1 536 ? -19.501 -5.492 21.685 1.00 85.00 536 SER A N 1
ATOM 4209 C CA . SER A 1 536 ? -18.282 -5.574 22.508 1.00 85.00 536 SER A CA 1
ATOM 4210 C C . SER A 1 536 ? -17.521 -6.899 22.374 1.00 85.00 536 SER A C 1
ATOM 4212 O O . SER A 1 536 ? -16.392 -7.008 22.844 1.00 85.00 536 SER A O 1
ATOM 4214 N N . SER A 1 537 ? -18.143 -7.922 21.784 1.00 78.19 537 SER A N 1
ATOM 4215 C CA . SER A 1 537 ? -17.527 -9.215 21.467 1.00 78.19 537 SER A CA 1
ATOM 4216 C C . SER A 1 537 ? -16.831 -9.242 20.106 1.00 78.19 537 SER A C 1
ATOM 4218 O O . SER A 1 537 ? -16.124 -10.205 19.813 1.00 78.19 537 SER A O 1
ATOM 4220 N N . GLU A 1 538 ? -17.029 -8.222 19.271 1.00 73.19 538 GLU A N 1
ATOM 4221 C CA . GLU A 1 538 ? -16.454 -8.164 17.932 1.00 73.19 538 GLU A CA 1
ATOM 4222 C C . GLU A 1 538 ? -15.006 -7.667 17.981 1.00 73.19 538 GLU A C 1
ATOM 4224 O O . GLU A 1 538 ? -14.669 -6.690 18.657 1.00 73.19 538 GLU A O 1
ATOM 4229 N N . THR A 1 539 ? -14.132 -8.332 17.226 1.00 66.88 539 THR A N 1
ATOM 4230 C CA . THR A 1 539 ? -12.738 -7.920 17.042 1.00 66.88 539 THR A CA 1
ATOM 4231 C C . THR A 1 539 ? -12.472 -7.604 15.575 1.00 66.88 539 THR A C 1
ATOM 4233 O O . THR A 1 539 ? -12.871 -8.390 14.713 1.00 66.88 539 THR A O 1
ATOM 4236 N N . PRO A 1 540 ? -11.765 -6.502 15.252 1.00 68.44 540 PRO A N 1
ATOM 4237 C CA . PRO A 1 540 ? -11.393 -6.212 13.873 1.00 68.44 540 PRO A CA 1
ATOM 4238 C C . PRO A 1 540 ? -10.600 -7.372 13.260 1.00 68.44 540 PRO A C 1
ATOM 4240 O O . PRO A 1 540 ? -9.639 -7.855 13.856 1.00 68.44 540 PRO A O 1
ATOM 4243 N N . VAL A 1 541 ? -10.963 -7.781 12.041 1.00 63.53 541 VAL A N 1
ATOM 4244 C CA . VAL A 1 541 ? -10.385 -8.958 11.359 1.00 63.53 541 VAL A CA 1
ATOM 4245 C C . VAL A 1 541 ? -8.858 -8.888 11.268 1.00 63.53 541 VAL A C 1
ATOM 4247 O O . VAL A 1 541 ? -8.172 -9.884 11.486 1.00 63.53 541 VAL A O 1
ATOM 4250 N N . PHE A 1 542 ? -8.299 -7.711 10.973 1.00 64.12 542 PHE A N 1
ATOM 4251 C CA . PHE A 1 542 ? -6.845 -7.534 10.951 1.00 64.12 542 PHE A CA 1
ATOM 4252 C C . PHE A 1 542 ? -6.238 -7.628 12.354 1.00 64.12 542 PHE A C 1
ATOM 4254 O O . PHE A 1 542 ? -5.211 -8.270 12.521 1.00 64.12 542 PHE A O 1
ATOM 4261 N N . PHE A 1 543 ? -6.869 -7.063 13.382 1.00 63.28 543 PHE A N 1
ATOM 4262 C CA . PHE A 1 543 ? -6.362 -7.215 14.745 1.00 63.28 543 PHE A CA 1
ATOM 4263 C C . PHE A 1 543 ? -6.308 -8.696 15.156 1.00 63.28 543 PHE A C 1
ATOM 4265 O O . PHE A 1 543 ? -5.296 -9.157 15.675 1.00 63.28 543 PHE A O 1
ATOM 4272 N N . GLU A 1 544 ? -7.347 -9.469 14.830 1.00 62.78 544 GLU A N 1
ATOM 4273 C CA . GLU A 1 544 ? -7.365 -10.915 15.071 1.00 62.78 544 GLU A CA 1
ATOM 4274 C C . GLU A 1 544 ? -6.291 -11.668 14.269 1.00 62.78 544 GLU A C 1
ATOM 4276 O O . GLU A 1 544 ? -5.673 -12.584 14.798 1.00 62.78 544 GLU A O 1
ATOM 4281 N N . THR A 1 545 ? -6.028 -11.266 13.022 1.00 58.84 545 THR A N 1
ATOM 4282 C CA . THR A 1 545 ? -5.060 -11.951 12.145 1.00 58.84 545 THR A CA 1
ATOM 4283 C C . THR A 1 545 ? -3.599 -11.675 12.528 1.00 58.84 545 THR A C 1
ATOM 4285 O O . THR A 1 545 ? -2.744 -12.529 12.306 1.00 58.84 545 THR A O 1
ATOM 4288 N N . TYR A 1 546 ? -3.287 -10.484 13.053 1.00 54.84 546 TYR A N 1
ATOM 4289 C CA . TYR A 1 546 ? -1.903 -10.056 13.311 1.00 54.84 546 TYR A CA 1
ATOM 4290 C C . TYR A 1 546 ? -1.487 -10.091 14.788 1.00 54.84 546 TYR A C 1
ATOM 4292 O O . TYR A 1 546 ? -0.285 -10.084 15.055 1.00 54.84 546 TYR A O 1
ATOM 4300 N N . TRP A 1 547 ? -2.432 -10.062 15.737 1.00 50.47 547 TRP A N 1
ATOM 4301 C CA . TRP A 1 547 ? -2.125 -9.873 17.164 1.00 50.47 547 TRP A CA 1
ATOM 4302 C C . TRP A 1 547 ? -2.521 -11.038 18.084 1.00 50.47 547 TRP A C 1
ATOM 4304 O O . TRP A 1 547 ? -1.965 -11.146 19.179 1.00 50.47 547 TRP A O 1
ATOM 4314 N N . ARG A 1 548 ? -3.450 -11.912 17.673 1.00 44.12 548 ARG A N 1
ATOM 4315 C CA . ARG A 1 548 ? -3.621 -13.230 18.312 1.00 44.12 548 ARG A CA 1
ATOM 4316 C C . ARG A 1 548 ? -2.625 -14.222 17.732 1.00 44.12 548 ARG A C 1
ATOM 4318 O O . ARG A 1 548 ? -2.162 -15.074 18.524 1.00 44.12 548 ARG A O 1
#